Protein AF-A0A2V8U8T2-F1 (afdb_monomer_lite)

pLDDT: mean 90.25, std 8.77, range [55.19, 98.69]

Secondary structure (DSSP, 8-state):
-HHHHHHHHHHHHHHHHHHHHTT---HHHHHHHHHHHIIIIIGGGSGGG-SHHHHHHHHHHHHHHHHHHHHHHHHHHTTSSPPPP--TTS-PPPSSPPPPP-TT--EETTEEB-TTSPBP-EEEES---TTGGGTSB-GGGEEE--TTTTS-TTTGGGSHHHHHHHH-GGGB--S--S--TTSSB-TT-S-SSS---B-B-TT-HHHHHHHHHHHHHHHHHHTT-TT-SEEEEEES------SHHHHHHHHHHHHHHHSSHHHHHHHHT---SSGGGPPPPPEETTEEPTT--HHHHHHHHHHHHHHHHHHHHHHHHHHHTT-SSS-EEEE--GGGGSTTTTTTT--HHHIIIII-SSEE---SS-SHHHHHHHHH-SS---EEEEEEEGGGGGGHHHHHHTT--EEEEE----

Structure (mmCIF, N/CA/C/O backbone):
data_AF-A0A2V8U8T2-F1
#
_entry.id   AF-A0A2V8U8T2-F1
#
loop_
_atom_site.group_PDB
_atom_site.id
_atom_site.type_symbol
_atom_site.label_atom_id
_atom_site.label_alt_id
_atom_site.label_comp_id
_atom_site.label_asym_id
_atom_site.label_entity_id
_atom_site.label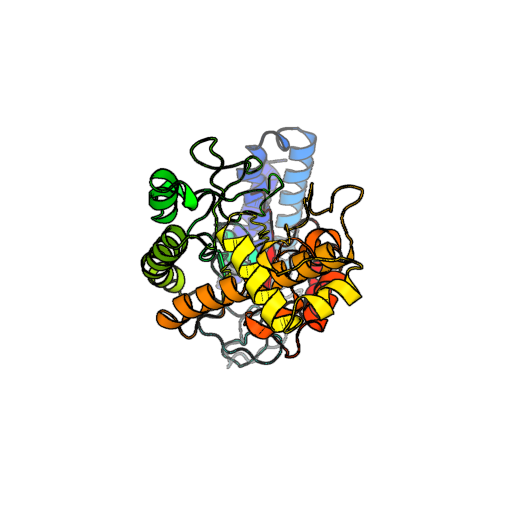_seq_id
_atom_site.pdbx_PDB_ins_code
_atom_site.Cartn_x
_atom_site.Cartn_y
_atom_site.Cartn_z
_atom_site.occupancy
_atom_site.B_iso_or_equiv
_atom_site.auth_seq_id
_atom_site.auth_comp_id
_atom_site.auth_asym_id
_atom_site.auth_atom_id
_atom_site.pdbx_PDB_model_num
ATOM 1 N N . MET A 1 1 ? -10.998 22.236 38.275 1.00 91.62 1 MET A N 1
ATOM 2 C CA . MET A 1 1 ? -11.289 21.680 36.933 1.00 91.62 1 MET A CA 1
ATOM 3 C C . MET A 1 1 ? -10.891 20.218 36.819 1.00 91.62 1 MET A C 1
ATOM 5 O O . MET A 1 1 ? -11.791 19.403 36.735 1.00 91.62 1 MET A O 1
ATOM 9 N N . ARG A 1 2 ? -9.606 19.843 36.935 1.00 95.00 2 ARG A N 1
ATOM 10 C CA . ARG A 1 2 ? -9.192 18.423 36.862 1.00 95.00 2 ARG A CA 1
ATOM 11 C C . ARG A 1 2 ? -9.957 17.484 37.810 1.00 95.00 2 ARG A C 1
ATOM 13 O O . ARG A 1 2 ? -10.419 16.443 37.374 1.00 95.00 2 ARG A O 1
ATOM 20 N N . LYS A 1 3 ? -10.139 17.871 39.082 1.00 97.00 3 LYS A N 1
ATOM 21 C CA . LYS A 1 3 ? -10.929 17.089 40.060 1.00 97.00 3 LYS A CA 1
ATOM 22 C C . LYS A 1 3 ? -12.385 16.878 39.626 1.00 97.00 3 LYS A C 1
ATOM 24 O O . LYS A 1 3 ? -12.930 15.808 39.840 1.00 97.00 3 LYS A O 1
ATOM 29 N N . GLU A 1 4 ? -12.995 17.891 39.011 1.00 97.50 4 GLU A N 1
ATOM 30 C CA . GLU A 1 4 ? -14.367 17.796 38.498 1.00 97.50 4 GLU A CA 1
ATOM 31 C C . GLU A 1 4 ? -14.431 16.881 37.272 1.00 97.50 4 GLU A C 1
ATOM 33 O O . GLU A 1 4 ? -15.308 16.033 37.192 1.00 97.50 4 GLU A O 1
ATOM 38 N N . ALA A 1 5 ? -13.470 16.996 36.353 1.00 97.44 5 ALA A N 1
ATOM 39 C CA . ALA A 1 5 ? -13.358 16.102 35.205 1.00 97.44 5 ALA A CA 1
ATOM 40 C C . ALA A 1 5 ? -13.187 14.634 35.631 1.00 97.44 5 ALA A C 1
ATOM 42 O O . ALA A 1 5 ? -13.885 13.769 35.110 1.00 97.44 5 ALA A O 1
ATOM 43 N N . GLN A 1 6 ? -12.335 14.369 36.630 1.00 97.81 6 GLN A N 1
ATOM 44 C CA . GLN A 1 6 ? -12.184 13.033 37.214 1.00 97.81 6 GLN A CA 1
ATOM 45 C C . GLN A 1 6 ? -13.505 12.536 37.810 1.00 97.81 6 GLN A C 1
ATOM 47 O O . GLN A 1 6 ? -13.963 11.457 37.459 1.00 97.81 6 GLN A O 1
ATOM 52 N N . LYS A 1 7 ? -14.170 13.365 38.625 1.00 98.19 7 LYS A N 1
ATOM 53 C CA . LYS A 1 7 ? -15.467 13.027 39.221 1.00 98.19 7 LYS A CA 1
ATOM 54 C C . LYS A 1 7 ? -16.516 12.666 38.163 1.00 98.19 7 LYS A C 1
ATOM 56 O O . LYS A 1 7 ? -17.221 11.680 38.329 1.00 98.19 7 LYS A O 1
ATOM 61 N N . GLN A 1 8 ? -16.643 13.450 37.089 1.00 98.38 8 GLN A N 1
ATOM 62 C CA . GLN A 1 8 ? -17.613 13.152 36.026 1.00 98.38 8 GLN A CA 1
ATOM 63 C C . GLN A 1 8 ? -17.255 11.874 35.257 1.00 98.38 8 GLN A C 1
ATOM 65 O O . GLN A 1 8 ? -18.158 11.124 34.897 1.00 98.38 8 GLN A O 1
ATOM 70 N N . SER A 1 9 ? -15.964 11.608 35.036 1.00 97.94 9 SER A N 1
ATOM 71 C CA . SER A 1 9 ? -15.493 10.356 34.433 1.00 97.94 9 SER A CA 1
ATOM 72 C C . SER A 1 9 ? -15.831 9.142 35.304 1.00 97.94 9 SER A C 1
ATOM 74 O O . SER A 1 9 ? -16.315 8.135 34.790 1.00 97.94 9 SER A O 1
ATOM 76 N N . ASP A 1 10 ? -15.612 9.235 36.617 1.00 98.12 10 ASP A N 1
ATOM 77 C CA . ASP A 1 10 ? -15.898 8.146 37.557 1.00 98.12 10 ASP A CA 1
ATOM 78 C C . ASP A 1 10 ? -17.408 7.860 37.619 1.00 98.12 10 ASP A C 1
ATOM 80 O O . ASP A 1 10 ? -17.827 6.714 37.468 1.00 98.12 10 ASP A O 1
ATOM 84 N N . LEU A 1 11 ? -18.236 8.910 37.711 1.00 98.38 11 LEU A N 1
ATOM 85 C CA . LEU A 1 11 ? -19.699 8.787 37.683 1.00 98.38 11 LEU A CA 1
ATOM 86 C C . LEU A 1 11 ? -20.212 8.158 36.381 1.00 98.38 11 LEU A C 1
ATOM 88 O O . LEU A 1 11 ? -21.110 7.317 36.406 1.00 98.38 11 LEU A O 1
ATOM 92 N N . LEU A 1 12 ? -19.655 8.553 35.231 1.00 98.38 12 LEU A N 1
ATOM 93 C CA . LEU A 1 12 ? -20.010 7.937 33.954 1.00 98.38 12 LEU A CA 1
ATOM 94 C C . LEU A 1 12 ? -19.653 6.444 33.946 1.00 98.38 12 LEU A C 1
ATOM 96 O O . LEU A 1 12 ? -20.461 5.628 33.511 1.00 98.38 12 LEU A O 1
ATOM 100 N N . ARG A 1 13 ? -18.475 6.072 34.456 1.00 97.81 13 ARG A N 1
ATOM 101 C CA . ARG A 1 13 ? -18.031 4.673 34.522 1.00 97.81 13 ARG A CA 1
ATOM 102 C C . ARG A 1 13 ? -18.954 3.814 35.389 1.00 97.81 13 ARG A C 1
ATOM 104 O O . ARG A 1 13 ? -19.286 2.697 34.998 1.00 97.81 13 ARG A O 1
ATOM 111 N N . GLU A 1 14 ? -19.394 4.335 36.532 1.00 97.94 14 GLU A N 1
ATOM 112 C CA . GLU A 1 14 ? -20.381 3.669 37.393 1.00 97.94 14 GLU A CA 1
ATOM 113 C C . GLU A 1 14 ? -21.728 3.489 36.681 1.00 97.94 14 GLU A C 1
ATOM 115 O O . GLU A 1 14 ? -22.311 2.406 36.726 1.00 97.94 14 GLU A O 1
ATOM 120 N N . THR A 1 15 ? -22.183 4.521 35.967 1.00 97.75 15 THR A N 1
ATOM 121 C CA . THR A 1 15 ? -23.456 4.496 35.228 1.00 97.75 15 THR A CA 1
ATOM 122 C C . THR A 1 15 ? -23.415 3.500 34.068 1.00 97.75 15 THR A C 1
ATOM 124 O O . THR A 1 15 ? -24.342 2.711 33.913 1.00 97.75 15 THR A O 1
ATOM 127 N N . ILE A 1 16 ? -22.318 3.465 33.302 1.00 96.75 16 ILE A N 1
ATOM 128 C CA . ILE A 1 16 ? -22.092 2.470 32.240 1.00 96.75 16 ILE A CA 1
ATOM 129 C C . ILE A 1 16 ? -22.174 1.056 32.810 1.00 96.75 16 ILE A C 1
ATOM 131 O O . ILE A 1 16 ? -22.899 0.221 32.277 1.00 96.75 16 ILE A O 1
ATOM 135 N N . ARG A 1 17 ? -21.500 0.795 33.936 1.00 96.75 17 ARG A N 1
ATOM 136 C CA . ARG A 1 17 ? -21.546 -0.522 34.580 1.00 96.75 17 ARG A CA 1
ATOM 137 C C . ARG A 1 17 ? -22.967 -0.901 35.007 1.00 96.75 17 ARG A C 1
ATOM 139 O O . ARG A 1 17 ? -23.357 -2.054 34.850 1.00 96.75 17 ARG A O 1
ATOM 146 N N . ALA A 1 18 ? -23.734 0.046 35.545 1.00 95.31 18 ALA A N 1
ATOM 147 C CA . ALA A 1 18 ? -25.122 -0.188 35.933 1.00 95.31 18 ALA A CA 1
ATOM 148 C C . ALA A 1 18 ? -26.026 -0.475 34.720 1.00 95.31 18 ALA A C 1
ATOM 150 O O . ALA A 1 18 ? -26.841 -1.391 34.783 1.00 95.31 18 ALA A O 1
ATOM 151 N N . ALA A 1 19 ? -25.852 0.254 33.616 1.00 92.69 19 ALA A N 1
ATOM 152 C CA . ALA A 1 19 ? -26.599 0.045 32.377 1.00 92.69 19 ALA A CA 1
ATOM 153 C C . ALA A 1 19 ? -26.287 -1.314 31.728 1.00 92.69 19 ALA A C 1
ATOM 155 O O . ALA A 1 19 ? -27.203 -2.042 31.354 1.00 92.69 19 ALA A O 1
ATOM 156 N N . GLN A 1 20 ? -25.012 -1.710 31.682 1.00 91.62 20 GLN A N 1
ATOM 157 C CA . GLN A 1 20 ? -24.595 -3.020 31.167 1.00 91.62 20 GLN A CA 1
ATOM 158 C C . GLN A 1 20 ? -25.194 -4.180 31.978 1.00 91.62 20 GLN A C 1
ATOM 160 O O . GLN A 1 20 ? -25.602 -5.186 31.406 1.00 91.62 20 GLN A O 1
ATOM 165 N N . LEU A 1 21 ? -25.311 -4.037 33.307 1.00 91.00 21 LEU A N 1
ATOM 166 C CA . LEU A 1 21 ? -25.996 -5.024 34.158 1.00 91.00 21 LEU A CA 1
ATOM 167 C C . LEU A 1 21 ? -27.503 -5.131 33.868 1.00 91.00 21 LEU A C 1
ATOM 169 O O . LEU A 1 21 ? -28.104 -6.152 34.188 1.00 91.00 21 LEU A O 1
ATOM 173 N N . GLN A 1 22 ? -28.102 -4.103 33.264 1.00 87.50 22 GLN A N 1
ATOM 174 C CA . GLN A 1 22 ? -29.487 -4.106 32.781 1.00 87.50 22 GLN A CA 1
ATOM 175 C C . GLN A 1 22 ? -29.602 -4.582 31.322 1.00 87.50 22 GLN A C 1
ATOM 177 O O . GLN A 1 22 ? -30.690 -4.541 30.759 1.00 87.50 22 GLN A O 1
ATOM 182 N N . GLY A 1 23 ? -28.500 -5.022 30.702 1.00 84.19 23 GLY A N 1
ATOM 183 C CA . GLY A 1 23 ? -28.475 -5.465 29.306 1.00 84.19 23 GLY A CA 1
ATOM 184 C C . GLY A 1 23 ? -28.496 -4.328 28.282 1.00 84.19 23 GLY A C 1
ATOM 185 O O . GLY A 1 23 ? -28.728 -4.583 27.105 1.00 84.19 23 GLY A O 1
ATOM 186 N N . LEU A 1 24 ? -28.262 -3.081 28.704 1.00 86.31 24 LEU A N 1
ATOM 187 C CA . LEU A 1 24 ? -28.192 -1.940 27.792 1.00 86.31 24 LEU A CA 1
ATOM 188 C C . LEU A 1 24 ? -26.812 -1.859 27.133 1.00 86.31 24 LEU A C 1
ATOM 190 O O . LEU A 1 24 ? -25.785 -1.958 27.806 1.00 86.31 24 LEU A O 1
ATOM 194 N N . GLU A 1 25 ? -26.791 -1.610 25.824 1.00 87.12 25 GLU A N 1
ATOM 195 C CA . GLU A 1 25 ? -25.557 -1.334 25.090 1.00 87.12 25 GLU A CA 1
ATOM 196 C C . GLU A 1 25 ? -25.055 0.088 25.382 1.00 87.12 25 GLU A C 1
ATOM 198 O O . GLU A 1 25 ? -25.822 1.052 25.369 1.00 87.12 25 GLU A O 1
ATOM 203 N N . THR A 1 26 ? -23.751 0.230 25.635 1.00 91.56 26 THR A N 1
ATOM 204 C CA . THR A 1 26 ? -23.153 1.466 26.175 1.00 91.56 26 THR A CA 1
ATOM 205 C C . THR A 1 26 ? -22.034 2.045 25.322 1.00 91.56 26 THR A C 1
ATOM 207 O O . THR A 1 26 ? -21.401 3.026 25.719 1.00 91.56 26 THR A O 1
ATOM 210 N N . ILE A 1 27 ? -21.772 1.472 24.145 1.00 90.25 27 ILE A N 1
ATOM 211 C CA . ILE A 1 27 ? -20.644 1.858 23.290 1.00 90.25 27 ILE A CA 1
ATOM 212 C C . ILE A 1 27 ? -20.577 3.370 23.009 1.00 90.25 27 ILE A C 1
ATOM 214 O O . ILE A 1 27 ? -19.512 3.978 23.112 1.00 90.25 27 ILE A O 1
ATOM 218 N N . TYR A 1 28 ? -21.707 4.036 22.756 1.00 90.44 28 TYR A N 1
ATOM 219 C CA . TYR A 1 28 ? -21.712 5.484 22.527 1.00 90.44 28 TYR A CA 1
ATOM 220 C C . TYR A 1 28 ? -21.305 6.292 23.758 1.00 90.44 28 TYR A C 1
ATOM 222 O O . TYR A 1 28 ? -20.719 7.361 23.615 1.00 90.44 28 TYR A O 1
ATOM 230 N N . GLN A 1 29 ? -21.558 5.797 24.963 1.00 94.56 29 GLN A N 1
ATOM 231 C CA . GLN A 1 29 ? -21.142 6.453 26.193 1.00 94.56 29 GLN A CA 1
ATOM 232 C C . GLN A 1 29 ? -19.692 6.127 26.555 1.00 94.56 29 GLN A C 1
ATOM 234 O O . GLN A 1 29 ? -18.964 7.003 27.027 1.00 94.56 29 GLN A O 1
ATOM 239 N N . GLU A 1 30 ? -19.237 4.907 26.266 1.00 93.56 30 GLU A N 1
ATOM 240 C CA . GLU A 1 30 ? -17.857 4.461 26.486 1.00 93.56 30 GLU A CA 1
ATOM 241 C C . GLU A 1 30 ? -16.828 5.347 25.761 1.00 93.56 30 GLU A C 1
ATOM 243 O O . GLU A 1 30 ? -15.752 5.604 26.306 1.00 93.56 30 GLU A O 1
ATOM 248 N N . ARG A 1 31 ? -17.158 5.910 24.585 1.00 92.56 31 ARG A N 1
ATOM 249 C CA . ARG A 1 31 ? -16.258 6.832 23.853 1.00 92.56 31 ARG A CA 1
ATOM 250 C C . ARG A 1 31 ? -15.842 8.042 24.700 1.00 92.56 31 ARG A C 1
ATOM 252 O O . ARG A 1 31 ? -14.736 8.563 24.562 1.00 92.56 31 ARG A O 1
ATOM 259 N N . HIS A 1 32 ? -16.719 8.500 25.599 1.00 95.38 32 HIS A N 1
ATOM 260 C CA . HIS A 1 32 ? -16.428 9.639 26.463 1.00 95.38 32 HIS A CA 1
ATOM 261 C C . HIS A 1 32 ? -15.356 9.273 27.498 1.00 95.38 32 HIS A C 1
ATOM 263 O O . HIS A 1 32 ? -14.491 10.104 27.780 1.00 95.38 32 HIS A O 1
ATOM 269 N N . LEU A 1 33 ? -15.320 8.020 27.973 1.00 94.75 33 LEU A N 1
ATOM 270 C CA . LEU A 1 33 ? -14.259 7.526 28.856 1.00 94.75 33 LEU A CA 1
ATOM 271 C C . LEU A 1 33 ? -12.900 7.456 28.149 1.00 94.75 33 LEU A C 1
ATOM 273 O O . LEU A 1 33 ? -11.897 7.826 28.752 1.00 94.75 33 LEU A O 1
ATOM 277 N N . VAL A 1 34 ? -12.862 7.103 26.860 1.00 90.62 34 VAL A N 1
ATOM 278 C CA . VAL A 1 34 ? -11.627 7.172 26.053 1.00 90.62 34 VAL A CA 1
ATOM 279 C C . VAL A 1 34 ? -11.072 8.593 26.034 1.00 90.62 34 VAL A C 1
ATOM 281 O O . VAL A 1 34 ? -9.896 8.821 26.326 1.00 90.62 34 VAL A O 1
ATOM 284 N N . THR A 1 35 ? -11.926 9.577 25.730 1.00 90.25 35 THR A N 1
ATOM 285 C CA . THR A 1 35 ? -11.509 10.988 25.721 1.00 90.25 35 THR A CA 1
ATOM 286 C C . THR A 1 35 ? -11.095 11.474 27.112 1.00 90.25 35 THR A C 1
ATOM 288 O O . THR A 1 35 ? -10.169 12.281 27.230 1.00 90.25 35 THR A O 1
ATOM 291 N N . ALA A 1 36 ? -11.732 10.952 28.166 1.00 94.31 36 ALA A N 1
ATOM 292 C CA . ALA A 1 36 ? -11.386 11.240 29.549 1.00 94.31 36 ALA A CA 1
ATOM 293 C C . ALA A 1 36 ? -10.001 10.703 29.909 1.00 94.31 36 ALA A C 1
ATOM 295 O O . ALA A 1 36 ? -9.190 11.464 30.430 1.00 94.31 36 ALA A O 1
ATOM 296 N N . ASP A 1 37 ? -9.685 9.451 29.577 1.00 90.50 37 ASP A N 1
ATOM 297 C CA . ASP A 1 37 ? -8.379 8.854 29.864 1.00 90.50 37 ASP A CA 1
ATOM 298 C C . ASP A 1 37 ? -7.251 9.572 29.108 1.00 90.50 37 ASP A C 1
ATOM 300 O O . ASP A 1 37 ? -6.237 9.944 29.711 1.00 90.50 37 ASP A O 1
ATOM 304 N N . ILE A 1 38 ? -7.461 9.899 27.827 1.00 88.50 38 ILE A N 1
ATOM 305 C CA . ILE A 1 38 ? -6.520 10.718 27.048 1.00 88.50 38 ILE A CA 1
ATOM 306 C C . ILE A 1 38 ? -6.308 12.083 27.722 1.00 88.50 38 ILE A C 1
ATOM 308 O O . ILE A 1 38 ? -5.168 12.510 27.926 1.00 88.50 38 ILE A O 1
ATOM 312 N N . GLY A 1 39 ? -7.392 12.770 28.092 1.00 91.06 39 GLY A N 1
ATOM 313 C CA . GLY A 1 39 ? -7.337 14.123 28.645 1.00 91.06 39 GLY A CA 1
ATOM 314 C C . GLY A 1 39 ? -6.863 14.213 30.101 1.00 91.06 39 GLY A C 1
ATOM 315 O O . GLY A 1 39 ? -6.288 15.221 30.509 1.00 91.06 39 GLY A O 1
ATOM 316 N N . LEU A 1 40 ? -7.083 13.177 30.911 1.00 92.69 40 LEU A N 1
ATOM 317 C CA . LEU A 1 40 ? -6.742 13.157 32.337 1.00 92.69 40 LEU A CA 1
ATOM 318 C C . LEU A 1 40 ? -5.377 12.530 32.613 1.00 92.69 40 LEU A C 1
ATOM 320 O O . LEU A 1 40 ? -4.721 12.935 33.584 1.00 92.69 40 LEU A O 1
ATOM 324 N N . GLN A 1 41 ? -4.955 11.567 31.789 1.00 88.94 41 GLN A N 1
ATOM 325 C CA . GLN A 1 41 ? -3.769 10.749 32.044 1.00 88.94 41 GLN A CA 1
ATOM 326 C C . GLN A 1 41 ? -2.632 10.998 31.050 1.00 88.94 41 GLN A C 1
ATOM 328 O O . GLN A 1 41 ? -1.480 11.092 31.477 1.00 88.94 41 GLN A O 1
ATOM 333 N N . ILE A 1 42 ? -2.943 11.118 29.755 1.00 87.25 42 ILE A N 1
ATOM 334 C CA . ILE A 1 42 ? -1.936 11.116 28.686 1.00 87.25 42 ILE A CA 1
ATOM 335 C C . ILE A 1 42 ? -1.506 12.539 28.330 1.00 87.25 42 ILE A C 1
ATOM 337 O O . ILE A 1 42 ? -0.391 12.956 28.645 1.00 87.25 42 ILE A O 1
ATOM 341 N N . ARG A 1 43 ? -2.417 13.331 27.756 1.00 89.25 43 ARG A N 1
ATOM 342 C CA . ARG A 1 43 ? -2.132 14.680 27.251 1.00 89.25 43 ARG A CA 1
ATOM 343 C C . ARG A 1 43 ? -1.512 15.624 28.283 1.00 89.25 43 ARG A C 1
ATOM 345 O O . ARG A 1 43 ? -0.568 16.314 27.913 1.00 89.25 43 ARG A O 1
ATOM 352 N N . PRO A 1 44 ? -1.912 15.639 29.573 1.00 89.06 44 PRO A N 1
ATOM 353 C CA . PRO A 1 44 ? -1.257 16.484 30.574 1.00 89.06 44 PRO A CA 1
ATOM 354 C C . PRO A 1 44 ? 0.250 16.240 30.752 1.00 89.06 44 PRO A C 1
ATOM 356 O O . PRO A 1 44 ? 0.920 17.087 31.339 1.00 89.06 44 PRO A O 1
ATOM 359 N N . ARG A 1 45 ? 0.777 15.088 30.310 1.00 86.50 45 ARG A N 1
ATOM 360 C CA . ARG A 1 45 ? 2.207 14.744 30.378 1.00 86.50 45 ARG A CA 1
ATOM 361 C C . ARG A 1 45 ? 3.003 15.264 29.177 1.00 86.50 45 ARG A C 1
ATOM 363 O O . ARG A 1 45 ? 4.228 15.269 29.228 1.00 86.50 45 ARG A O 1
ATOM 370 N N . LEU A 1 46 ? 2.328 15.697 28.114 1.00 87.31 46 LEU A N 1
ATOM 371 C CA . LEU A 1 46 ? 2.947 16.162 26.876 1.00 87.31 46 LEU A CA 1
ATOM 372 C C . LEU A 1 46 ? 3.179 17.675 26.946 1.00 87.31 46 LEU A C 1
ATOM 374 O O . LEU A 1 46 ? 2.290 18.437 27.335 1.00 87.31 46 LEU A O 1
ATOM 378 N N . ALA A 1 47 ? 4.372 18.123 26.548 1.00 86.19 47 ALA A N 1
ATOM 379 C CA . ALA A 1 47 ? 4.800 19.515 26.710 1.00 86.19 47 ALA A CA 1
ATOM 380 C C . ALA A 1 47 ? 3.852 20.522 26.031 1.00 86.19 47 ALA A C 1
ATOM 382 O O . ALA A 1 47 ? 3.551 21.567 26.603 1.00 86.19 47 ALA A O 1
ATOM 383 N N . TRP A 1 48 ? 3.314 20.181 24.858 1.00 83.69 48 TRP A N 1
ATOM 384 C CA . TRP A 1 48 ? 2.419 21.048 24.083 1.00 83.69 48 TRP A CA 1
ATOM 385 C C . TRP A 1 48 ? 1.022 21.234 24.700 1.00 83.69 48 TRP A C 1
ATOM 387 O O . TRP A 1 48 ? 0.359 22.231 24.419 1.00 83.69 48 TRP A O 1
ATOM 397 N N . TYR A 1 49 ? 0.583 20.331 25.582 1.00 84.50 49 TYR A N 1
ATOM 398 C CA . TYR A 1 49 ? -0.656 20.488 26.359 1.00 84.50 49 TYR A CA 1
ATOM 399 C C . TYR A 1 49 ? -0.401 21.014 27.779 1.00 84.50 49 TYR A C 1
ATOM 401 O O . TYR A 1 49 ? -1.345 21.237 28.540 1.00 84.50 49 TYR A O 1
ATOM 409 N N . ASN A 1 50 ? 0.861 21.232 28.161 1.00 83.94 50 ASN A N 1
ATOM 410 C CA . ASN A 1 50 ? 1.243 21.625 29.513 1.00 83.94 50 ASN A CA 1
ATOM 411 C C . ASN A 1 50 ? 1.173 23.149 29.742 1.00 83.94 50 ASN A C 1
ATOM 413 O O . ASN A 1 50 ? 2.067 23.737 30.343 1.00 83.94 50 ASN A O 1
ATOM 417 N N . ASN A 1 51 ? 0.093 23.790 29.294 1.00 91.31 51 ASN A N 1
ATOM 418 C CA . ASN A 1 51 ? -0.218 25.192 29.584 1.00 91.31 51 ASN A CA 1
ATOM 419 C C . ASN A 1 51 ? -1.652 25.326 30.120 1.00 91.31 51 ASN A C 1
ATOM 421 O O . ASN A 1 51 ? -2.470 24.415 29.964 1.00 91.31 51 ASN A O 1
ATOM 425 N N . ASP A 1 52 ? -1.943 26.436 30.796 1.00 92.75 52 ASP A N 1
ATOM 426 C CA . ASP A 1 52 ? -3.205 26.605 31.524 1.00 92.75 52 ASP A CA 1
ATOM 427 C C . ASP A 1 52 ? -4.426 26.642 30.603 1.00 92.75 52 ASP A C 1
ATOM 429 O O . ASP A 1 52 ? -5.460 26.068 30.949 1.00 92.75 52 ASP A O 1
ATOM 433 N N . ASP A 1 53 ? -4.302 27.231 29.415 1.00 93.81 53 ASP A N 1
ATOM 434 C CA . ASP A 1 53 ? -5.397 27.314 28.447 1.00 93.81 53 ASP A CA 1
ATOM 435 C C . ASP A 1 53 ? -5.754 25.935 27.892 1.00 93.81 53 ASP A C 1
ATOM 437 O O . ASP A 1 53 ? -6.915 25.526 27.940 1.00 93.81 53 ASP A O 1
ATOM 441 N N . LYS A 1 54 ? -4.751 25.153 27.477 1.00 92.81 54 LYS A N 1
ATOM 442 C CA . LYS A 1 54 ? -4.959 23.781 26.998 1.00 92.81 54 LYS A CA 1
ATOM 443 C C . LYS A 1 54 ? -5.458 22.845 28.088 1.00 92.81 54 LYS A C 1
ATOM 445 O O . LYS A 1 54 ? -6.337 22.025 27.830 1.00 92.81 54 LYS A O 1
ATOM 450 N N . LYS A 1 55 ? -4.982 22.989 29.327 1.00 92.50 55 LYS A N 1
ATOM 451 C CA . LYS A 1 55 ? -5.522 22.237 30.473 1.00 92.50 55 LYS A CA 1
ATOM 452 C C . LYS A 1 55 ? -6.975 22.605 30.761 1.00 92.50 55 LYS A C 1
ATOM 454 O O . LYS A 1 55 ? -7.773 21.717 31.058 1.00 92.50 55 LYS A O 1
ATOM 459 N N . ARG A 1 56 ? -7.326 23.891 30.688 1.00 94.62 56 ARG A N 1
ATOM 460 C CA . ARG A 1 56 ? -8.696 24.381 30.888 1.00 94.62 56 ARG A CA 1
ATOM 461 C C . ARG A 1 56 ? -9.635 23.804 29.833 1.00 94.62 56 ARG A C 1
ATOM 463 O O . ARG A 1 56 ? -10.632 23.198 30.210 1.00 94.62 56 ARG A O 1
ATOM 470 N N . GLU A 1 57 ? -9.284 23.948 28.556 1.00 94.56 57 GLU A N 1
ATOM 471 C CA . GLU A 1 57 ? -10.017 23.403 27.405 1.00 94.56 57 GLU A CA 1
ATOM 472 C C . GLU A 1 57 ? -10.265 21.898 27.582 1.00 94.56 57 GLU A C 1
ATOM 474 O O . GLU A 1 57 ? -11.406 21.437 27.614 1.00 94.56 57 GLU A O 1
ATOM 479 N N . MET A 1 58 ? -9.193 21.144 27.821 1.00 94.50 58 MET A N 1
ATOM 480 C CA . MET A 1 58 ? -9.228 19.693 27.957 1.00 94.50 58 MET A CA 1
ATOM 481 C C . MET A 1 58 ? -10.056 19.218 29.157 1.00 94.50 58 MET A C 1
ATOM 483 O O . MET A 1 58 ? -10.913 18.351 29.004 1.00 94.50 58 MET A O 1
ATOM 487 N N . PHE A 1 59 ? -9.841 19.766 30.359 1.00 96.50 59 PHE A N 1
ATOM 488 C CA . PHE A 1 59 ? -10.595 19.328 31.539 1.00 96.50 59 PHE A CA 1
ATOM 489 C C . PHE A 1 59 ? -12.064 19.761 31.489 1.00 96.50 59 PHE A C 1
ATOM 491 O O . PHE A 1 59 ? -12.915 19.021 31.982 1.00 96.50 59 PHE A O 1
ATOM 498 N N . SER A 1 60 ? -12.377 20.920 30.899 1.00 96.94 60 SER A N 1
ATOM 499 C CA . SER A 1 60 ? -13.768 21.314 30.639 1.00 96.94 60 SER A CA 1
ATOM 500 C C . SER A 1 60 ? -14.444 20.336 29.690 1.00 96.94 60 SER A C 1
ATOM 502 O O . SER A 1 60 ? -15.512 19.826 30.023 1.00 96.94 60 SER A O 1
ATOM 504 N N . TYR A 1 61 ? -13.793 20.023 28.563 1.00 96.62 61 TYR A N 1
ATOM 505 C CA . TYR A 1 61 ? -14.311 19.072 27.587 1.00 96.62 61 TYR A CA 1
ATOM 506 C C . TYR A 1 61 ? -14.582 17.714 28.233 1.00 96.62 61 TYR A C 1
ATOM 508 O O . TYR A 1 61 ? -15.689 17.204 28.116 1.00 96.62 61 TYR A O 1
ATOM 516 N N . VAL A 1 62 ? -13.622 17.156 28.983 1.00 97.50 62 VAL A N 1
ATOM 517 C CA . VAL A 1 62 ? -13.800 15.861 29.665 1.00 97.50 62 VAL A CA 1
ATOM 518 C C . VAL A 1 62 ? -14.977 15.896 30.641 1.00 97.50 62 VAL A C 1
ATOM 520 O O . VAL A 1 62 ? -15.814 14.994 30.615 1.00 97.50 62 VAL A O 1
ATOM 523 N N . ALA A 1 63 ? -15.071 16.931 31.481 1.00 98.00 63 ALA A N 1
ATOM 524 C CA . ALA A 1 63 ? -16.154 17.046 32.453 1.00 98.00 63 ALA A CA 1
ATOM 525 C C . ALA A 1 63 ? -17.530 17.139 31.775 1.00 98.00 63 ALA A C 1
ATOM 527 O O . ALA A 1 63 ? -18.479 16.491 32.214 1.00 98.00 63 ALA A O 1
ATOM 528 N N . GLU A 1 64 ? -17.647 17.938 30.714 1.00 98.00 64 GLU A N 1
ATOM 529 C CA . GLU A 1 64 ? -18.899 18.121 29.981 1.00 98.00 64 GLU A CA 1
ATOM 530 C C . GLU A 1 64 ? -19.285 16.870 29.184 1.00 98.00 64 GLU A C 1
ATOM 532 O O . GLU A 1 64 ? -20.414 16.399 29.296 1.00 98.00 64 GLU A O 1
ATOM 537 N N . SER A 1 65 ? -18.329 16.309 28.443 1.00 97.75 65 SER A N 1
ATOM 538 C CA . SER A 1 65 ? -18.440 15.079 27.653 1.00 97.75 65 SER A CA 1
ATOM 539 C C . SER A 1 65 ? -18.932 13.910 28.511 1.00 97.75 65 SER A C 1
ATOM 541 O O . SER A 1 65 ? -19.953 13.296 28.198 1.00 97.75 65 SER A O 1
ATOM 543 N N . CYS A 1 66 ? -18.290 13.668 29.661 1.00 98.25 66 CYS A N 1
ATOM 544 C CA . CYS A 1 66 ? -18.690 12.585 30.560 1.00 98.25 66 CYS A CA 1
ATOM 545 C C . CYS A 1 66 ? -20.063 12.834 31.195 1.00 98.25 66 CYS A C 1
ATOM 547 O O . CYS A 1 66 ? -20.877 11.919 31.303 1.00 98.25 66 CYS A O 1
ATOM 549 N N . ARG A 1 67 ? -20.354 14.082 31.589 1.00 98.31 67 ARG A N 1
ATOM 550 C CA . ARG A 1 67 ? -21.659 14.448 32.156 1.00 98.31 67 ARG A CA 1
ATOM 551 C C . ARG A 1 67 ? -22.787 14.252 31.146 1.00 98.31 67 ARG A C 1
ATOM 553 O O . ARG A 1 67 ? -23.865 13.817 31.541 1.00 98.31 67 ARG A O 1
ATOM 560 N N . ARG A 1 68 ? -22.547 14.593 29.879 1.00 97.31 68 ARG A N 1
ATOM 561 C CA . ARG A 1 68 ? -23.501 14.419 28.781 1.00 97.31 68 ARG A CA 1
ATOM 562 C C . ARG A 1 68 ? -23.783 12.940 28.541 1.00 97.31 68 ARG A C 1
ATOM 564 O O . ARG A 1 68 ? -24.932 12.543 28.680 1.00 97.31 68 ARG A O 1
ATOM 571 N N . GLY A 1 69 ? -22.739 12.135 28.322 1.00 96.75 69 GLY A N 1
ATOM 572 C CA . GLY A 1 69 ? -22.888 10.691 28.131 1.00 96.75 69 GLY A CA 1
ATOM 573 C C . GLY A 1 69 ? -23.597 10.011 29.306 1.00 96.75 69 GLY A C 1
ATOM 574 O O . GLY A 1 69 ? -24.434 9.140 29.099 1.00 96.75 69 GLY A O 1
ATOM 575 N N . ARG A 1 70 ? -23.334 10.459 30.542 1.00 97.50 70 ARG A N 1
ATOM 576 C CA . ARG A 1 70 ? -24.018 9.941 31.734 1.00 97.50 70 ARG A CA 1
ATOM 577 C C . ARG A 1 70 ? -25.511 10.253 31.709 1.00 97.50 70 ARG A C 1
ATOM 579 O O . ARG A 1 70 ? -26.304 9.354 31.939 1.00 97.50 70 ARG A O 1
ATOM 586 N N . ARG A 1 71 ? -25.888 11.507 31.437 1.00 95.94 71 ARG A N 1
ATOM 587 C CA . ARG A 1 71 ? -27.300 11.925 31.402 1.00 95.94 71 ARG A CA 1
ATOM 588 C C . ARG A 1 71 ? -28.081 11.202 30.310 1.00 95.94 71 ARG A C 1
ATOM 590 O O . ARG A 1 71 ? -29.150 10.693 30.594 1.00 95.94 71 ARG A O 1
ATOM 597 N N . GLU A 1 72 ? -27.514 11.092 29.109 1.00 93.50 72 GLU A N 1
ATOM 598 C CA . GLU A 1 72 ? -28.126 10.334 28.006 1.00 93.50 72 GLU A CA 1
ATOM 599 C C . GLU A 1 72 ? -28.410 8.876 28.410 1.00 93.50 72 GLU A C 1
ATOM 601 O O . GLU A 1 72 ? -29.462 8.320 28.088 1.00 93.50 72 GLU A O 1
ATOM 606 N N . LEU A 1 73 ? -27.487 8.260 29.155 1.00 93.19 73 LEU A N 1
ATOM 607 C CA . LEU A 1 73 ? -27.650 6.892 29.637 1.00 93.19 73 LEU A CA 1
ATOM 608 C C . LEU A 1 73 ? -28.659 6.783 30.781 1.00 93.19 73 LEU A C 1
ATOM 610 O O . LEU A 1 73 ? -29.476 5.872 30.774 1.00 93.19 73 LEU A O 1
ATOM 614 N N . GLU A 1 74 ? -28.638 7.715 31.734 1.00 94.31 74 GLU A N 1
ATOM 615 C CA . GLU A 1 74 ? -29.622 7.787 32.822 1.00 94.31 74 GLU A CA 1
ATOM 616 C C . GLU A 1 74 ? -31.044 7.965 32.280 1.00 94.31 74 GLU A C 1
ATOM 618 O O . GLU A 1 74 ? -31.947 7.256 32.719 1.00 94.31 74 GLU A O 1
ATOM 623 N N . ASP A 1 75 ? -31.236 8.840 31.289 1.00 92.88 75 ASP A N 1
ATOM 624 C CA . ASP A 1 75 ? -32.529 9.053 30.632 1.00 92.88 75 ASP A CA 1
ATOM 625 C C . ASP A 1 75 ? -33.018 7.770 29.935 1.00 92.88 75 ASP A C 1
ATOM 627 O O . ASP A 1 75 ? -34.208 7.444 29.973 1.00 92.88 75 ASP A O 1
ATOM 631 N N . THR A 1 76 ? -32.095 7.001 29.348 1.00 88.50 76 THR A N 1
ATOM 632 C CA . THR A 1 76 ? -32.394 5.693 28.743 1.00 88.50 76 THR A CA 1
ATOM 633 C C . THR A 1 76 ? -32.775 4.661 29.809 1.00 88.50 76 THR A C 1
ATOM 635 O O . THR A 1 76 ? -33.813 4.012 29.699 1.00 88.50 76 THR A O 1
ATOM 638 N N . MET A 1 77 ? -31.994 4.548 30.888 1.00 88.56 77 MET A N 1
ATOM 639 C CA . MET A 1 77 ? -32.258 3.631 32.008 1.00 88.56 77 MET A CA 1
ATOM 640 C C . MET A 1 77 ? -33.584 3.937 32.717 1.00 88.56 77 MET A C 1
ATOM 642 O O . MET A 1 77 ? -34.256 3.035 33.209 1.00 88.56 77 MET A O 1
ATOM 646 N N . GLN A 1 78 ? -33.982 5.209 32.766 1.00 89.75 78 GLN A N 1
ATOM 647 C CA . GLN A 1 78 ? -35.245 5.657 33.357 1.00 89.75 78 GLN A CA 1
ATOM 648 C C . GLN A 1 78 ? -36.430 5.570 32.384 1.00 89.75 78 GLN A C 1
ATOM 650 O O . GLN A 1 78 ? -37.535 5.979 32.739 1.00 89.75 78 GLN A O 1
ATOM 655 N N . SER A 1 79 ? -36.226 5.041 31.170 1.00 82.75 79 SER A N 1
ATOM 656 C CA . SER A 1 79 ? -37.247 4.960 30.115 1.00 82.75 79 SER A CA 1
ATOM 657 C C . SER A 1 79 ? -37.858 6.317 29.732 1.00 82.75 79 SER A C 1
ATOM 659 O O . SER A 1 79 ? -38.980 6.378 29.229 1.00 82.75 79 SER A O 1
ATOM 661 N N . ILE A 1 80 ? -37.123 7.415 29.950 1.00 83.62 80 ILE A N 1
ATOM 662 C CA . ILE A 1 80 ? -37.484 8.749 29.446 1.00 83.62 80 ILE A CA 1
ATOM 663 C C . ILE A 1 80 ? -37.343 8.753 27.920 1.00 83.62 80 ILE A C 1
ATOM 665 O O . ILE A 1 80 ? -38.197 9.282 27.208 1.00 83.62 80 ILE A O 1
ATOM 669 N N . VAL A 1 81 ? -36.294 8.098 27.415 1.00 77.94 81 VAL A N 1
ATOM 670 C CA . VAL A 1 81 ? -36.144 7.747 26.001 1.00 77.94 81 VAL A CA 1
ATOM 671 C C . VAL A 1 81 ? -36.680 6.331 25.801 1.00 77.94 81 VAL A C 1
ATOM 673 O O . VAL A 1 81 ? -36.159 5.380 26.382 1.00 77.94 81 VAL A O 1
ATOM 676 N N . ARG A 1 82 ? -37.729 6.175 24.984 1.00 69.56 82 ARG A N 1
ATOM 677 C CA . ARG A 1 82 ? -38.241 4.847 24.613 1.00 69.56 82 ARG A CA 1
ATOM 678 C C . ARG A 1 82 ? -37.260 4.155 23.673 1.00 69.56 82 ARG A C 1
ATOM 680 O O . ARG A 1 82 ? -36.982 4.664 22.589 1.00 69.56 82 ARG A O 1
ATOM 687 N N . LEU A 1 83 ? -36.792 2.980 24.079 1.00 69.81 83 LEU A N 1
ATOM 688 C CA . LEU A 1 83 ? -36.121 2.045 23.183 1.00 69.81 83 LEU A CA 1
ATOM 689 C C . LEU A 1 83 ? -37.145 1.448 22.206 1.00 69.81 83 LEU A C 1
ATOM 691 O O . LEU A 1 83 ? -38.343 1.407 22.495 1.00 69.81 83 LEU A O 1
ATOM 695 N N . VAL A 1 84 ? -36.672 1.024 21.034 1.00 68.38 84 VAL A N 1
ATOM 696 C CA . VAL A 1 84 ? -37.499 0.301 20.057 1.00 68.38 84 VAL A CA 1
ATOM 697 C C . VAL A 1 84 ? -38.003 -0.985 20.716 1.00 68.38 84 VAL A C 1
ATOM 699 O O . VAL A 1 84 ? -37.234 -1.647 21.410 1.00 68.38 84 VAL A O 1
ATOM 702 N N . GLU A 1 85 ? -39.284 -1.322 20.530 1.00 64.12 85 GLU A N 1
ATOM 703 C CA . GLU A 1 85 ? -39.830 -2.594 21.016 1.00 64.12 85 GLU A CA 1
ATOM 704 C C . GLU A 1 85 ? -39.017 -3.749 20.421 1.00 64.12 85 GLU A C 1
ATOM 706 O O . GLU A 1 85 ? -38.935 -3.903 19.202 1.00 64.12 85 GLU A O 1
ATOM 711 N N . ALA A 1 86 ? -38.393 -4.534 21.294 1.00 62.84 86 ALA A N 1
ATOM 712 C CA . ALA A 1 86 ? -37.716 -5.769 20.944 1.00 62.84 86 ALA A CA 1
ATOM 713 C C . ALA A 1 86 ? -38.550 -6.936 21.480 1.00 62.84 86 ALA A C 1
ATOM 715 O O . ALA A 1 86 ? -39.060 -6.868 22.598 1.00 62.84 86 ALA A O 1
ATOM 716 N N . ASP A 1 87 ? -38.699 -7.982 20.669 1.00 63.88 87 ASP A N 1
ATOM 717 C CA . ASP A 1 87 ? -39.289 -9.254 21.086 1.00 63.88 87 ASP A CA 1
ATOM 718 C C . ASP A 1 87 ? -38.417 -9.862 22.192 1.00 63.88 87 ASP A C 1
ATOM 720 O O . ASP A 1 87 ? -37.275 -10.249 21.950 1.00 63.88 87 ASP A O 1
ATOM 724 N N . ASP A 1 88 ? -38.947 -9.925 23.411 1.00 63.56 88 ASP A N 1
ATOM 725 C CA . ASP A 1 88 ? -38.258 -10.417 24.606 1.00 63.56 88 ASP A CA 1
ATOM 726 C C . ASP A 1 88 ? -38.035 -11.938 24.592 1.00 63.56 88 ASP A C 1
ATOM 728 O O . ASP A 1 88 ? -37.318 -12.475 25.440 1.00 63.56 88 ASP A O 1
ATOM 732 N N . THR A 1 89 ? -38.592 -12.637 23.598 1.00 68.31 89 THR A N 1
ATOM 733 C CA . THR A 1 89 ? -38.317 -14.053 23.334 1.00 68.31 89 THR A CA 1
ATOM 734 C C . THR A 1 89 ? -37.102 -14.275 22.428 1.00 68.31 89 THR A C 1
ATOM 736 O O . THR A 1 89 ? -36.637 -15.411 22.297 1.00 68.31 89 THR A O 1
ATOM 739 N N . GLN A 1 90 ? -36.546 -13.208 21.840 1.00 63.28 90 GLN A N 1
ATOM 740 C CA . GLN A 1 90 ? -35.379 -13.258 20.963 1.00 63.28 90 GLN A CA 1
ATOM 741 C C . GLN A 1 90 ? -34.214 -12.453 21.545 1.00 63.28 90 GLN A C 1
ATOM 743 O O . GLN A 1 90 ? -34.375 -11.362 22.083 1.00 63.28 90 GLN A O 1
ATOM 748 N N . VAL A 1 91 ? -32.997 -12.987 21.417 1.00 62.25 91 VAL A N 1
ATOM 749 C CA . VAL A 1 91 ? -31.791 -12.209 21.718 1.00 62.25 91 VAL A CA 1
ATOM 750 C C . VAL A 1 91 ? -31.653 -11.161 20.618 1.00 62.25 91 VAL A C 1
ATOM 752 O O . VAL A 1 91 ? -31.384 -11.512 19.471 1.00 62.25 91 VAL A O 1
ATOM 755 N N . SER A 1 92 ? -31.859 -9.888 20.951 1.00 62.47 92 SER A N 1
ATOM 756 C CA . SER A 1 92 ? -31.635 -8.787 20.015 1.00 62.47 92 SER A CA 1
ATOM 757 C C . SER A 1 92 ? -30.183 -8.788 19.540 1.00 62.47 92 SER A C 1
ATOM 759 O O . SER A 1 92 ? -29.269 -8.952 20.355 1.00 62.47 92 SER A O 1
ATOM 761 N N . GLU A 1 93 ? -29.959 -8.568 18.244 1.00 68.62 93 GLU A N 1
ATOM 762 C CA . GLU A 1 93 ? -28.605 -8.355 17.735 1.00 68.62 93 GLU A CA 1
ATOM 763 C C . GLU A 1 93 ? -27.944 -7.172 18.460 1.00 68.62 93 GLU A C 1
ATOM 765 O O . GLU A 1 93 ? -28.620 -6.191 18.796 1.00 68.62 93 GLU A O 1
ATOM 770 N N . PRO A 1 94 ? -26.630 -7.245 18.737 1.00 73.62 94 PRO A N 1
ATOM 771 C CA . PRO A 1 94 ? -25.934 -6.133 19.358 1.00 73.62 94 PRO A CA 1
ATOM 772 C C . PRO A 1 94 ? -26.033 -4.904 18.453 1.00 73.62 94 PRO A C 1
ATOM 774 O O . PRO A 1 94 ? -25.887 -5.005 17.235 1.00 73.62 94 PRO A O 1
ATOM 777 N N . LEU A 1 95 ? -26.215 -3.726 19.059 1.00 73.88 95 LEU A N 1
ATOM 778 C CA . LEU A 1 95 ? -26.301 -2.448 18.337 1.00 73.88 95 LEU A CA 1
ATOM 779 C C . LEU A 1 95 ? -25.121 -2.245 17.374 1.00 73.88 95 LEU A C 1
ATOM 781 O O . LEU A 1 95 ? -25.263 -1.618 16.327 1.00 73.88 95 LEU A O 1
ATOM 785 N N . ILE A 1 96 ? -23.950 -2.763 17.756 1.00 77.94 96 ILE A N 1
ATOM 786 C CA . ILE A 1 96 ? -22.741 -2.787 16.941 1.00 77.94 96 ILE A CA 1
ATOM 787 C C . ILE A 1 96 ? -22.263 -4.231 16.840 1.00 77.94 96 ILE A C 1
ATOM 789 O O . ILE A 1 96 ? -21.932 -4.864 17.845 1.00 77.94 96 ILE A O 1
ATOM 793 N N . ARG A 1 97 ? -22.211 -4.743 15.609 1.00 80.69 97 ARG A N 1
ATOM 794 C CA . ARG A 1 97 ? -21.693 -6.081 15.323 1.00 80.69 97 ARG A CA 1
ATOM 795 C C . ARG A 1 97 ? -20.214 -6.176 15.729 1.00 80.69 97 ARG A C 1
ATOM 797 O O . ARG A 1 97 ? -19.456 -5.242 15.455 1.00 80.69 97 ARG A O 1
ATOM 804 N N . PRO A 1 98 ? -19.783 -7.279 16.368 1.00 79.94 98 PRO A N 1
ATOM 805 C CA . PRO A 1 98 ? -18.370 -7.515 16.634 1.00 79.94 98 PRO A CA 1
ATOM 806 C C . PRO A 1 98 ? -17.548 -7.485 15.343 1.00 79.94 98 PRO A C 1
ATOM 808 O O . PRO A 1 98 ? -18.034 -7.892 14.288 1.00 79.94 98 PRO A O 1
ATOM 811 N N . LEU A 1 99 ? -16.289 -7.049 15.439 1.00 83.56 99 LEU A N 1
ATOM 812 C CA . LEU A 1 99 ? -15.363 -7.121 14.311 1.00 83.56 99 LEU A CA 1
ATOM 813 C C . LEU A 1 99 ? -15.212 -8.596 13.884 1.00 83.56 99 LEU A C 1
ATOM 815 O O . LEU A 1 99 ? -14.805 -9.420 14.711 1.00 83.56 99 LEU A O 1
ATOM 819 N N . PRO A 1 100 ? -15.538 -8.954 12.631 1.00 87.75 100 PRO A N 1
ATOM 820 C CA . PRO A 1 100 ? -15.353 -10.315 12.155 1.00 87.75 100 PRO A CA 1
ATOM 821 C C . PRO A 1 100 ? -13.858 -10.632 12.038 1.00 87.75 100 PRO A C 1
ATOM 823 O O . PRO A 1 100 ? -13.043 -9.738 11.819 1.00 87.75 100 PRO A O 1
ATOM 826 N N . ARG A 1 101 ? -13.490 -11.921 12.092 1.00 89.19 101 ARG A N 1
ATOM 827 C CA . ARG A 1 101 ? -12.119 -12.342 11.734 1.00 89.19 101 ARG A CA 1
ATOM 828 C C . ARG A 1 101 ? -11.781 -11.840 10.342 1.00 89.19 101 ARG A C 1
ATOM 830 O O . ARG A 1 101 ? -12.565 -12.094 9.438 1.00 89.19 101 ARG A O 1
ATOM 837 N N . LEU A 1 102 ? -10.654 -11.177 10.147 1.00 93.06 102 LEU A N 1
ATOM 838 C CA . LEU A 1 102 ? -10.391 -10.508 8.876 1.00 93.06 102 LEU A CA 1
ATOM 839 C C . LEU A 1 102 ? -9.705 -11.398 7.829 1.00 93.06 102 LEU A C 1
ATOM 841 O O . LEU A 1 102 ? -10.010 -11.294 6.642 1.00 93.06 102 LEU A O 1
ATOM 845 N N . LYS A 1 103 ? -8.816 -12.312 8.233 1.00 95.00 103 LYS A N 1
ATOM 846 C CA . LYS A 1 103 ? -8.070 -13.114 7.259 1.00 95.00 103 LYS A CA 1
ATOM 847 C C . LYS A 1 103 ? -8.969 -14.035 6.432 1.00 95.00 103 LYS A C 1
ATOM 849 O O . LYS A 1 103 ? -9.798 -14.769 6.966 1.00 95.00 103 LYS A O 1
ATOM 854 N N . GLY A 1 104 ? -8.737 -14.039 5.117 1.00 93.94 104 GLY A N 1
ATOM 855 C CA . GLY A 1 104 ? -9.404 -14.938 4.171 1.00 93.94 104 GLY A CA 1
ATOM 856 C C . GLY A 1 104 ? -10.831 -14.529 3.806 1.00 93.94 104 GLY A C 1
ATOM 857 O O . GLY A 1 104 ? -11.588 -15.356 3.296 1.00 93.94 104 GLY A O 1
ATOM 858 N N . ARG A 1 105 ? -11.226 -13.276 4.069 1.00 94.25 105 ARG A N 1
ATOM 859 C CA . ARG A 1 105 ? -12.553 -12.785 3.690 1.00 94.25 105 ARG A CA 1
ATOM 860 C C . ARG A 1 105 ? -12.723 -12.723 2.173 1.00 94.25 105 ARG A C 1
ATOM 862 O O . ARG A 1 105 ? -11.817 -12.266 1.476 1.00 94.25 105 ARG A O 1
ATOM 869 N N . PRO A 1 106 ? -13.877 -13.170 1.646 1.00 95.44 106 PRO A N 1
ATOM 870 C CA . PRO A 1 106 ? -14.117 -13.139 0.217 1.00 95.44 106 PRO A CA 1
ATOM 871 C C . PRO A 1 106 ? -14.284 -11.697 -0.265 1.00 95.44 106 PRO A C 1
ATOM 873 O O . PRO A 1 106 ? -14.801 -10.833 0.445 1.00 95.44 106 PRO A O 1
ATOM 876 N N . ILE A 1 107 ? -13.881 -11.468 -1.510 1.00 95.62 107 ILE A N 1
ATOM 877 C CA . ILE A 1 107 ? -14.023 -10.191 -2.203 1.00 95.62 107 ILE A CA 1
ATOM 878 C C . ILE A 1 107 ? -15.174 -10.303 -3.203 1.00 95.62 107 ILE A C 1
ATOM 880 O O . ILE A 1 107 ? -15.256 -11.269 -3.967 1.00 95.62 107 ILE A O 1
ATOM 884 N N . ARG A 1 108 ? -16.060 -9.303 -3.229 1.00 94.94 108 ARG A N 1
ATOM 885 C CA . ARG A 1 108 ? -17.098 -9.175 -4.261 1.00 94.94 108 ARG A CA 1
ATOM 886 C C . ARG A 1 108 ? -17.239 -7.724 -4.687 1.00 94.94 108 ARG A C 1
ATOM 888 O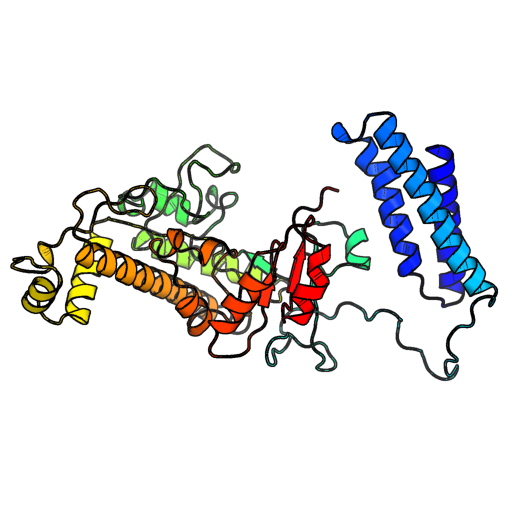 O . ARG A 1 108 ? -17.666 -6.869 -3.916 1.00 94.94 108 ARG A O 1
ATOM 895 N N . GLY A 1 109 ? -16.930 -7.457 -5.952 1.00 94.06 109 GLY A N 1
ATOM 896 C CA . GLY A 1 109 ? -16.893 -6.089 -6.453 1.00 94.06 109 GLY A CA 1
ATOM 897 C C . GLY A 1 109 ? -15.823 -5.280 -5.717 1.00 94.06 109 GLY A C 1
ATOM 898 O O . GLY A 1 109 ? -14.670 -5.690 -5.675 1.00 94.06 109 GLY A O 1
ATOM 899 N N . SER A 1 110 ? -16.214 -4.146 -5.138 1.00 94.31 110 SER A N 1
ATOM 900 C CA . SER A 1 110 ? -15.293 -3.198 -4.498 1.00 94.31 110 SER A CA 1
ATOM 901 C C . SER A 1 110 ? -15.115 -3.401 -2.990 1.00 94.31 110 SER A C 1
ATOM 903 O O . SER A 1 110 ? -14.646 -2.495 -2.312 1.00 94.31 110 SER A O 1
ATOM 905 N N . TYR A 1 111 ? -15.519 -4.549 -2.439 1.00 96.31 111 TYR A N 1
ATOM 906 C CA . TYR A 1 111 ? -15.545 -4.746 -0.989 1.00 96.31 111 TYR A CA 1
ATOM 907 C C . TYR A 1 111 ? -15.122 -6.155 -0.582 1.00 96.31 111 TYR A C 1
ATOM 909 O O . TYR A 1 111 ? -15.439 -7.143 -1.255 1.00 96.31 111 TYR A O 1
ATOM 917 N N . PHE A 1 112 ? -14.458 -6.229 0.571 1.00 95.81 112 PHE A N 1
ATOM 918 C CA . PHE A 1 112 ? -14.420 -7.440 1.385 1.00 95.81 112 PHE A CA 1
ATOM 919 C C . PHE A 1 112 ? -15.799 -7.680 1.997 1.00 95.81 112 PHE A C 1
ATOM 921 O O . PHE A 1 112 ? -16.515 -6.721 2.290 1.00 95.81 112 PHE A O 1
ATOM 928 N N . LEU A 1 113 ? -16.170 -8.941 2.201 1.00 94.81 113 LEU A N 1
ATOM 929 C CA . LEU A 1 113 ? -17.458 -9.294 2.794 1.00 94.81 113 LEU A CA 1
ATOM 930 C C . LEU A 1 113 ? -17.311 -9.850 4.206 1.00 94.81 113 LEU A C 1
ATOM 932 O O . LEU A 1 113 ? -16.310 -10.496 4.506 1.00 94.81 113 LEU A O 1
ATOM 936 N N . ASP A 1 114 ? -18.323 -9.645 5.043 1.00 92.19 114 ASP A N 1
ATOM 937 C CA . ASP A 1 114 ? -18.414 -10.230 6.382 1.00 92.19 114 ASP A CA 1
ATOM 938 C C . ASP A 1 114 ? -18.955 -11.682 6.368 1.00 92.19 114 ASP A C 1
ATOM 940 O O . ASP A 1 114 ? -19.044 -12.337 5.326 1.00 92.19 114 ASP A O 1
ATOM 944 N N . GLU A 1 115 ? -19.299 -12.222 7.543 1.00 89.81 115 GLU A N 1
ATOM 945 C CA . GLU A 1 115 ? -19.870 -13.576 7.706 1.00 89.81 115 GLU A CA 1
ATOM 946 C C . GLU A 1 115 ? -21.257 -13.743 7.072 1.00 89.81 115 GLU A C 1
ATOM 948 O O . GLU A 1 115 ? -21.659 -14.864 6.759 1.00 89.81 115 GLU A O 1
ATOM 953 N N . HIS A 1 116 ? -21.954 -12.639 6.815 1.00 89.75 116 HIS A N 1
ATOM 954 C CA . HIS A 1 116 ? -23.287 -12.598 6.228 1.00 89.75 116 HIS A CA 1
ATOM 955 C C . HIS A 1 116 ? -23.258 -12.281 4.725 1.00 89.75 116 HIS A C 1
ATOM 957 O O . HIS A 1 116 ? -24.310 -12.207 4.092 1.00 89.75 116 HIS A O 1
ATOM 963 N N . ASN A 1 117 ? -22.067 -12.190 4.118 1.00 92.44 117 ASN A N 1
ATOM 964 C CA . ASN A 1 117 ? -21.842 -11.742 2.741 1.00 92.44 117 ASN A CA 1
ATOM 965 C C . ASN A 1 117 ? -22.186 -10.263 2.493 1.00 92.44 117 ASN A C 1
ATOM 967 O O . ASN A 1 117 ? -22.471 -9.886 1.350 1.00 92.44 117 ASN A O 1
ATOM 971 N N . GLU A 1 118 ? -22.138 -9.429 3.529 1.00 92.25 118 GLU A N 1
ATOM 972 C CA . GLU A 1 118 ? -22.364 -7.990 3.423 1.00 92.25 118 GLU A CA 1
ATOM 973 C C . GLU A 1 118 ? -21.045 -7.226 3.219 1.00 92.25 118 GLU A C 1
ATOM 975 O O . GLU A 1 118 ? -20.021 -7.616 3.783 1.00 92.25 118 GLU A O 1
ATOM 980 N N . PRO A 1 119 ? -21.033 -6.138 2.423 1.00 93.56 119 PRO A N 1
ATOM 981 C CA . PRO A 1 119 ? -19.854 -5.292 2.242 1.00 93.56 119 PRO A CA 1
ATOM 982 C C . PRO A 1 119 ? -19.323 -4.711 3.557 1.00 93.56 119 PRO A C 1
ATOM 984 O O . PRO A 1 119 ? -20.066 -4.085 4.312 1.00 93.56 119 PRO A O 1
ATOM 987 N N . MET A 1 120 ? -18.019 -4.847 3.795 1.00 92.75 120 MET A N 1
ATOM 988 C CA . MET A 1 120 ? -17.352 -4.275 4.962 1.00 92.75 120 MET A CA 1
ATOM 989 C C . MET A 1 120 ? -16.763 -2.891 4.671 1.00 92.75 120 MET A C 1
ATOM 991 O O . MET A 1 120 ? -16.074 -2.677 3.668 1.00 92.75 120 MET A O 1
ATOM 995 N N . MET A 1 121 ? -16.983 -1.980 5.620 1.00 92.44 121 MET A N 1
ATOM 996 C CA . MET A 1 121 ? -16.254 -0.720 5.760 1.00 92.44 121 MET A CA 1
ATOM 997 C C . MET A 1 121 ? -15.381 -0.819 7.008 1.00 92.44 121 MET A C 1
ATOM 999 O O . MET A 1 121 ? -15.892 -0.895 8.125 1.00 92.44 121 MET A O 1
ATOM 1003 N N . VAL A 1 122 ? -14.065 -0.861 6.821 1.00 93.50 122 VAL A N 1
ATOM 1004 C CA . VAL A 1 122 ? -13.108 -1.068 7.912 1.00 93.50 122 VAL A CA 1
ATOM 1005 C C . VAL A 1 122 ? -12.404 0.250 8.207 1.00 93.50 122 VAL A C 1
ATOM 1007 O O . VAL A 1 122 ? -11.749 0.802 7.329 1.00 93.50 122 VAL A O 1
ATOM 1010 N N . VAL A 1 123 ? -12.526 0.745 9.441 1.00 94.12 123 VAL A N 1
ATOM 1011 C CA . VAL A 1 123 ? -11.781 1.919 9.926 1.00 94.12 123 VAL A CA 1
ATOM 1012 C C . VAL A 1 123 ? -10.888 1.489 11.079 1.00 94.12 123 VAL A C 1
ATOM 1014 O O . VAL A 1 123 ? -11.389 1.072 12.123 1.00 94.12 123 VAL A O 1
ATOM 1017 N N . SER A 1 124 ? -9.577 1.612 10.917 1.00 93.81 124 SER A N 1
ATOM 1018 C CA . SER A 1 124 ? -8.582 1.392 11.968 1.00 93.81 124 SER A CA 1
ATOM 1019 C C . SER A 1 124 ? -7.774 2.666 12.241 1.00 93.81 124 SER A C 1
ATOM 1021 O O . SER A 1 124 ? -7.904 3.681 11.554 1.00 93.81 124 SER A O 1
ATOM 1023 N N . LEU A 1 125 ? -6.952 2.638 13.288 1.00 92.38 125 LEU A N 1
ATOM 1024 C CA . LEU A 1 125 ? -6.025 3.718 13.633 1.00 92.38 125 LEU A CA 1
ATOM 1025 C C . LEU A 1 125 ? -4.594 3.193 13.586 1.00 92.38 125 LEU A C 1
ATOM 1027 O O . LEU A 1 125 ? -4.343 2.059 13.990 1.00 92.38 125 LEU A O 1
ATOM 1031 N N . HIS A 1 126 ? -3.628 4.032 13.217 1.00 89.69 126 HIS A N 1
ATOM 1032 C CA . HIS A 1 126 ? -2.208 3.790 13.509 1.00 89.69 126 HIS A CA 1
ATOM 1033 C C . HIS A 1 126 ? -1.926 3.928 15.015 1.00 89.69 126 HIS A C 1
ATOM 1035 O O . HIS A 1 126 ? -1.303 4.880 15.480 1.00 89.69 126 HIS A O 1
ATOM 1041 N N . SER A 1 127 ? -2.445 2.992 15.815 1.00 86.12 127 SER A N 1
ATOM 1042 C CA . SER A 1 127 ? -2.287 2.965 17.269 1.00 86.12 127 SER A CA 1
ATOM 1043 C C . SER A 1 127 ? -2.342 1.533 17.817 1.00 86.12 127 SER A C 1
ATOM 1045 O O . SER A 1 127 ? -3.266 0.791 17.486 1.00 86.12 127 SER A O 1
ATOM 1047 N N . PRO A 1 128 ? -1.433 1.143 18.733 1.00 81.38 128 PRO A N 1
ATOM 1048 C CA . PRO A 1 128 ? -1.493 -0.155 19.409 1.00 81.38 128 PRO A CA 1
ATOM 1049 C C . PRO A 1 128 ? -2.509 -0.187 20.571 1.00 81.38 128 PRO A C 1
ATOM 1051 O O . PRO A 1 128 ? -2.529 -1.138 21.351 1.00 81.38 128 PRO A O 1
ATOM 1054 N N . SER A 1 129 ? -3.321 0.861 20.755 1.00 84.69 129 SER A N 1
ATOM 1055 C CA . SER A 1 129 ? -4.230 0.982 21.898 1.00 84.69 129 SER A CA 1
ATOM 1056 C C . SER A 1 129 ? -5.374 -0.033 21.838 1.00 84.69 129 SER A C 1
ATOM 1058 O O . SER A 1 129 ? -6.317 0.120 21.063 1.00 84.69 129 SER A O 1
ATOM 1060 N N . GLN A 1 130 ? -5.347 -1.022 22.735 1.00 84.38 130 GLN A N 1
ATOM 1061 C CA . GLN A 1 130 ? -6.445 -1.983 22.908 1.00 84.38 130 GLN A CA 1
ATOM 1062 C C . GLN A 1 130 ? -7.767 -1.300 23.283 1.00 84.38 130 GLN A C 1
ATOM 1064 O O . GLN A 1 130 ? -8.830 -1.739 22.864 1.00 84.38 130 GLN A O 1
ATOM 1069 N N . MET A 1 131 ? -7.709 -0.187 24.023 1.00 84.44 131 MET A N 1
ATOM 1070 C CA . MET A 1 131 ? -8.902 0.589 24.368 1.00 84.44 131 MET A CA 1
ATOM 1071 C C . MET A 1 131 ? -9.580 1.170 23.118 1.00 84.44 131 MET A C 1
ATOM 1073 O O . MET A 1 131 ? -10.804 1.208 23.042 1.00 84.44 131 MET A O 1
ATOM 1077 N N . LEU A 1 132 ? -8.797 1.608 22.125 1.00 87.19 132 LEU A N 1
ATOM 1078 C CA . LEU A 1 132 ? -9.343 2.137 20.872 1.00 87.19 132 LEU A CA 1
ATOM 1079 C C . LEU A 1 132 ? -9.912 1.031 19.978 1.00 87.19 132 LEU A C 1
ATOM 1081 O O . LEU A 1 132 ? -10.841 1.304 19.227 1.00 87.19 132 LEU A O 1
ATOM 1085 N N . GLN A 1 133 ? -9.455 -0.217 20.120 1.00 87.19 133 GLN A N 1
ATOM 1086 C CA . GLN A 1 133 ? -10.014 -1.358 19.381 1.00 87.19 133 GLN A CA 1
ATOM 1087 C C . GLN A 1 133 ? -11.462 -1.704 19.775 1.00 87.19 133 GLN A C 1
ATOM 1089 O O . GLN A 1 133 ? -12.113 -2.501 19.110 1.00 87.19 133 GLN A O 1
ATOM 1094 N N . ARG A 1 134 ? -12.009 -1.070 20.823 1.00 87.50 134 ARG A N 1
ATOM 1095 C CA . ARG A 1 134 ? -13.454 -1.089 21.096 1.00 87.50 134 ARG A CA 1
ATOM 1096 C C . ARG A 1 134 ? -14.267 -0.333 20.034 1.00 87.50 134 ARG A C 1
ATOM 1098 O O . ARG A 1 134 ? -15.440 -0.639 19.853 1.00 87.50 134 ARG A O 1
ATOM 1105 N N . PHE A 1 135 ? -13.660 0.642 19.355 1.00 88.56 135 PHE A N 1
ATOM 1106 C CA . PHE A 1 135 ? -14.322 1.552 18.405 1.00 88.56 135 PHE A CA 1
ATOM 1107 C C . PHE A 1 135 ? -13.784 1.436 16.982 1.00 88.56 135 PHE A C 1
ATOM 1109 O O . PHE A 1 135 ? -14.487 1.758 16.029 1.00 88.56 135 PHE A O 1
ATOM 1116 N N . PHE A 1 136 ? -12.532 1.014 16.854 1.00 91.12 136 PHE A N 1
ATOM 1117 C CA . PHE A 1 136 ? -11.811 0.909 15.599 1.00 91.12 136 PHE A CA 1
ATOM 1118 C C . PHE A 1 136 ? -11.416 -0.540 15.352 1.00 91.12 136 PHE A C 1
ATOM 1120 O O . PHE A 1 136 ? -11.152 -1.294 16.288 1.00 91.12 136 PHE A O 1
ATOM 1127 N N . ALA A 1 137 ? -11.331 -0.922 14.085 1.00 92.38 137 ALA A N 1
ATOM 1128 C CA . ALA A 1 137 ? -10.762 -2.199 13.706 1.00 92.38 137 ALA A CA 1
ATOM 1129 C C . ALA A 1 137 ? -9.291 -2.295 14.138 1.00 92.38 137 ALA A C 1
ATOM 1131 O O . ALA A 1 137 ? -8.601 -1.295 14.366 1.00 92.38 137 ALA A O 1
ATOM 1132 N N . THR A 1 138 ? -8.814 -3.532 14.237 1.00 91.88 138 THR A N 1
ATOM 1133 C CA . THR A 1 138 ? -7.417 -3.839 14.543 1.00 91.88 138 THR A CA 1
ATOM 1134 C C . THR A 1 138 ? -6.450 -3.094 13.606 1.00 91.88 138 THR A C 1
ATOM 1136 O O . THR A 1 138 ? -6.672 -3.053 12.393 1.00 91.88 138 THR A O 1
ATOM 1139 N N . PRO A 1 139 ? -5.347 -2.519 14.128 1.00 91.12 139 PRO A N 1
ATOM 1140 C CA . PRO A 1 139 ? -4.314 -1.906 13.292 1.00 91.12 139 PRO A CA 1
ATOM 1141 C C . PRO A 1 139 ? -3.548 -2.947 12.466 1.00 91.12 139 PRO A C 1
ATOM 1143 O O . PRO A 1 139 ? -2.802 -2.580 11.569 1.00 91.12 139 PRO A O 1
ATOM 1146 N N . TYR A 1 140 ? -3.721 -4.236 12.779 1.00 92.75 140 TYR A N 1
ATOM 1147 C CA . TYR A 1 140 ? -3.058 -5.365 12.128 1.00 92.75 140 TYR A CA 1
ATOM 1148 C C . TYR A 1 140 ? -3.833 -5.889 10.913 1.00 92.75 140 TYR A C 1
ATOM 1150 O O . TYR A 1 140 ? -3.590 -7.008 10.471 1.00 92.75 140 TYR A O 1
ATOM 1158 N N . GLN A 1 141 ? -4.784 -5.104 10.398 1.00 93.56 141 GLN A N 1
ATOM 1159 C CA . GLN A 1 141 ? -5.598 -5.461 9.237 1.00 93.56 141 GLN A CA 1
ATOM 1160 C C . GLN A 1 141 ? -4.776 -5.556 7.940 1.00 93.56 141 GLN A C 1
ATOM 1162 O O . GLN A 1 141 ? -5.152 -6.272 7.022 1.00 93.56 141 GLN A O 1
ATOM 1167 N N . HIS A 1 142 ? -3.616 -4.902 7.886 1.00 94.75 142 HIS A N 1
ATOM 1168 C CA . HIS A 1 142 ? -2.673 -5.016 6.781 1.00 94.75 142 HIS A CA 1
ATOM 1169 C C . HIS A 1 142 ? -1.235 -5.092 7.296 1.00 94.75 142 HIS A C 1
ATOM 1171 O O . HIS A 1 142 ? -0.972 -4.877 8.485 1.00 94.75 142 HIS A O 1
ATOM 1177 N N . ILE A 1 143 ? -0.303 -5.394 6.397 1.00 94.44 143 ILE A N 1
ATOM 1178 C CA . ILE A 1 143 ? 1.129 -5.258 6.658 1.00 94.44 143 ILE A CA 1
ATOM 1179 C C . ILE A 1 143 ? 1.831 -4.665 5.442 1.00 94.44 143 ILE A C 1
ATOM 1181 O O . ILE A 1 143 ? 1.478 -4.984 4.315 1.00 94.44 143 ILE A O 1
ATOM 1185 N N . GLU A 1 144 ? 2.841 -3.834 5.673 1.00 93.56 144 GLU A N 1
ATOM 1186 C CA . GLU A 1 144 ? 3.865 -3.547 4.670 1.00 93.56 144 GLU A CA 1
ATOM 1187 C C . GLU A 1 144 ? 4.979 -4.584 4.814 1.00 93.56 144 GLU A C 1
ATOM 1189 O O . GLU A 1 144 ? 5.731 -4.583 5.796 1.00 93.56 144 GLU A O 1
ATOM 1194 N N . SER A 1 145 ? 5.076 -5.507 3.859 1.00 94.69 145 SER A N 1
ATOM 1195 C CA . SER A 1 145 ? 6.088 -6.567 3.892 1.00 94.69 145 SER A CA 1
ATOM 1196 C C . SER A 1 145 ? 7.443 -6.123 3.346 1.00 94.69 145 SER A C 1
ATOM 1198 O O . SER A 1 145 ? 8.444 -6.788 3.613 1.00 94.69 145 SER A O 1
ATOM 1200 N N . TYR A 1 146 ? 7.505 -4.999 2.621 1.00 93.81 146 TYR A N 1
ATOM 1201 C CA . TYR A 1 146 ? 8.726 -4.457 2.007 1.00 93.81 146 TYR A CA 1
ATOM 1202 C C . TYR A 1 146 ? 9.464 -5.471 1.121 1.00 93.81 146 TYR A C 1
ATOM 1204 O O . TYR A 1 146 ? 10.694 -5.428 1.001 1.00 93.81 146 TYR A O 1
ATOM 1212 N N . THR A 1 147 ? 8.742 -6.412 0.517 1.00 95.88 147 THR A N 1
ATOM 1213 C CA . THR A 1 147 ? 9.310 -7.524 -0.257 1.00 95.88 147 THR A CA 1
ATOM 1214 C C . THR A 1 147 ? 10.020 -7.065 -1.516 1.00 95.88 147 THR A C 1
ATOM 1216 O O . THR A 1 147 ? 10.999 -7.688 -1.913 1.00 95.88 147 THR A O 1
ATOM 1219 N N . VAL A 1 148 ? 9.620 -5.932 -2.093 1.00 94.94 148 VAL A N 1
ATOM 1220 C CA . VAL A 1 148 ? 10.273 -5.362 -3.281 1.00 94.94 148 VAL A CA 1
ATOM 1221 C C . VAL A 1 148 ? 11.720 -4.954 -2.999 1.00 94.94 148 VAL A C 1
ATOM 1223 O O . VAL A 1 148 ? 12.611 -5.229 -3.808 1.00 94.94 148 VAL A O 1
ATOM 1226 N N . GLY A 1 149 ? 11.966 -4.341 -1.837 1.00 93.31 149 GLY A N 1
ATOM 1227 C CA . GLY A 1 149 ? 13.302 -3.952 -1.375 1.00 93.31 149 GLY A CA 1
ATOM 1228 C C . GLY A 1 149 ? 14.001 -5.002 -0.506 1.00 93.31 149 GLY A C 1
ATOM 1229 O O . GLY A 1 149 ? 15.210 -4.928 -0.301 1.00 93.31 149 GLY A O 1
ATOM 1230 N N . GLY A 1 150 ? 13.255 -5.977 0.018 1.00 94.44 150 GLY A N 1
ATOM 1231 C CA . GLY A 1 150 ? 13.727 -6.968 0.982 1.00 94.44 150 GLY A CA 1
ATOM 1232 C C . GLY A 1 150 ? 14.021 -6.383 2.366 1.00 94.44 150 GLY A C 1
ATOM 1233 O O . GLY A 1 150 ? 14.937 -6.840 3.048 1.00 94.44 150 GLY A O 1
ATOM 1234 N N . GLY A 1 151 ? 13.290 -5.351 2.788 1.00 91.69 151 GLY A N 1
ATOM 1235 C CA . GLY A 1 151 ? 13.402 -4.775 4.129 1.00 91.69 151 GLY A CA 1
ATOM 1236 C C . GLY A 1 151 ? 13.056 -3.290 4.197 1.00 91.69 151 GLY A C 1
ATOM 1237 O O . GLY A 1 151 ? 13.174 -2.557 3.221 1.00 91.69 151 GLY A O 1
ATOM 1238 N N . SER A 1 152 ? 12.671 -2.836 5.389 1.00 89.19 152 SER A N 1
ATOM 1239 C CA . SER A 1 152 ? 12.369 -1.430 5.656 1.00 89.19 152 SER A CA 1
ATOM 1240 C C . SER A 1 152 ? 13.602 -0.680 6.152 1.00 89.19 152 SER A C 1
ATOM 1242 O O . SER A 1 152 ? 14.593 -1.276 6.585 1.00 89.19 152 SER A O 1
ATOM 1244 N N . ARG A 1 153 ? 13.503 0.650 6.244 1.00 85.25 153 ARG A N 1
ATOM 1245 C CA . ARG A 1 153 ? 14.504 1.508 6.909 1.00 85.25 153 ARG A CA 1
ATOM 1246 C C . ARG A 1 153 ? 14.876 1.084 8.341 1.00 85.25 153 ARG A C 1
ATOM 1248 O O . ARG A 1 153 ? 15.919 1.505 8.846 1.00 85.25 153 ARG A O 1
ATOM 1255 N N . TRP A 1 154 ? 14.043 0.273 8.996 1.00 85.81 154 TRP A N 1
ATOM 1256 C CA . TRP A 1 154 ? 14.268 -0.239 10.348 1.00 85.81 154 TRP A CA 1
ATOM 1257 C C . TRP A 1 154 ? 14.865 -1.648 10.367 1.00 85.81 154 TRP A C 1
ATOM 1259 O O . TRP A 1 154 ? 15.751 -1.914 11.182 1.00 85.81 154 TRP A O 1
ATOM 1269 N N . SER A 1 155 ? 14.397 -2.531 9.480 1.00 89.75 155 SER A N 1
ATOM 1270 C CA . SER A 1 155 ? 14.760 -3.955 9.463 1.00 89.75 155 SER A CA 1
ATOM 1271 C C . SER A 1 155 ? 15.909 -4.299 8.517 1.00 89.75 155 SER A C 1
ATOM 1273 O O . SER A 1 155 ? 16.480 -5.380 8.633 1.00 89.75 155 SER A O 1
ATOM 1275 N N . ILE A 1 156 ? 16.300 -3.386 7.622 1.00 90.75 156 ILE A N 1
ATOM 1276 C CA . ILE A 1 156 ? 17.304 -3.653 6.585 1.00 90.75 156 ILE A CA 1
ATOM 1277 C C . ILE A 1 156 ? 18.623 -4.213 7.127 1.00 90.75 156 ILE A C 1
ATOM 1279 O O . ILE A 1 156 ? 19.192 -5.110 6.523 1.00 90.75 156 ILE A O 1
ATOM 1283 N N . TYR A 1 157 ? 19.108 -3.741 8.276 1.00 91.44 157 TYR A N 1
ATOM 1284 C CA . TYR A 1 157 ? 20.400 -4.175 8.827 1.00 91.44 157 TYR A CA 1
ATOM 1285 C C . TYR A 1 157 ? 20.470 -5.665 9.153 1.00 91.44 157 TYR A C 1
ATOM 1287 O O . TYR A 1 157 ? 21.562 -6.227 9.183 1.00 91.44 157 TYR A O 1
ATOM 1295 N N . ASP A 1 158 ? 19.310 -6.266 9.401 1.00 92.12 158 ASP A N 1
ATOM 1296 C CA . ASP A 1 158 ? 19.153 -7.670 9.754 1.00 92.12 158 ASP A CA 1
ATOM 1297 C C . ASP A 1 158 ? 18.669 -8.495 8.532 1.00 92.12 158 ASP A C 1
ATOM 1299 O O . ASP A 1 158 ? 18.415 -9.691 8.649 1.00 92.12 158 ASP A O 1
ATOM 1303 N N . SER A 1 159 ? 18.543 -7.868 7.351 1.00 95.31 159 SER A N 1
ATOM 1304 C CA . SER A 1 159 ? 18.089 -8.492 6.101 1.00 95.31 159 SER A CA 1
ATOM 1305 C C . SER A 1 159 ? 19.253 -9.041 5.256 1.00 95.31 159 SER A C 1
ATOM 1307 O O . SER A 1 159 ? 20.311 -8.399 5.177 1.00 95.31 159 SER A O 1
ATOM 1309 N N . PRO A 1 160 ? 19.057 -10.165 4.529 1.00 97.62 160 PRO A N 1
ATOM 1310 C CA . PRO A 1 160 ? 20.025 -10.662 3.544 1.00 97.62 160 PRO A CA 1
ATOM 1311 C C . PRO A 1 160 ? 20.403 -9.609 2.490 1.00 97.62 160 PRO A C 1
ATOM 1313 O O . PRO A 1 160 ? 21.539 -9.591 2.007 1.00 97.62 160 PRO A O 1
ATOM 1316 N N . VAL A 1 161 ? 19.501 -8.667 2.182 1.00 97.00 161 VAL A N 1
ATOM 1317 C CA . VAL A 1 161 ? 19.757 -7.584 1.220 1.00 97.00 161 VAL A CA 1
ATOM 1318 C C . VAL A 1 161 ? 20.893 -6.675 1.678 1.00 97.00 161 VAL A C 1
ATOM 1320 O O . VAL A 1 161 ? 21.739 -6.296 0.867 1.00 97.00 161 VAL A O 1
ATOM 1323 N N . TYR A 1 162 ? 20.985 -6.368 2.973 1.00 95.75 162 TYR A N 1
ATOM 1324 C CA . TYR A 1 162 ? 22.101 -5.581 3.501 1.00 95.75 162 TYR A CA 1
ATOM 1325 C C . TYR A 1 162 ? 23.422 -6.350 3.430 1.00 95.75 162 TYR A C 1
ATOM 1327 O O . TYR A 1 162 ? 24.452 -5.771 3.080 1.00 95.75 162 TYR A O 1
ATOM 1335 N N . GLY A 1 163 ? 23.394 -7.662 3.679 1.00 96.75 163 GLY A N 1
ATOM 1336 C CA . GLY A 1 163 ? 24.558 -8.530 3.492 1.00 96.75 163 GLY A CA 1
ATOM 1337 C C . GLY A 1 163 ? 25.075 -8.501 2.050 1.00 96.75 163 GLY A C 1
ATOM 1338 O O . GLY A 1 163 ? 26.271 -8.295 1.820 1.00 96.75 163 GLY A O 1
ATOM 1339 N N . ALA A 1 164 ? 24.172 -8.625 1.072 1.00 97.75 164 ALA A N 1
ATOM 1340 C CA . ALA A 1 164 ? 24.510 -8.496 -0.343 1.00 97.75 164 ALA A CA 1
ATOM 1341 C C . ALA A 1 164 ? 25.058 -7.096 -0.670 1.00 97.75 164 ALA A C 1
ATOM 1343 O O . ALA A 1 164 ? 26.097 -6.983 -1.324 1.00 97.75 164 ALA A O 1
ATOM 1344 N N . PHE A 1 165 ? 24.410 -6.045 -0.159 1.00 95.88 165 PHE A N 1
ATOM 1345 C CA . PHE A 1 165 ? 24.786 -4.648 -0.385 1.00 95.88 165 PHE A CA 1
ATOM 1346 C C . PHE A 1 165 ? 26.204 -4.302 0.089 1.00 95.88 165 PHE A C 1
ATOM 1348 O O . PHE A 1 165 ? 26.935 -3.572 -0.582 1.00 95.88 165 PHE A O 1
ATOM 1355 N N . GLN A 1 166 ? 26.619 -4.839 1.239 1.00 95.56 166 GLN A N 1
ATOM 1356 C CA . GLN A 1 166 ? 27.965 -4.622 1.777 1.00 95.56 166 GLN A CA 1
ATOM 1357 C C . GLN A 1 166 ? 29.034 -5.385 0.984 1.00 95.56 166 GLN A C 1
ATOM 1359 O O . GLN A 1 166 ? 30.153 -4.898 0.821 1.00 95.56 166 GLN A O 1
ATOM 1364 N N . LYS A 1 167 ? 28.696 -6.581 0.492 1.00 97.75 167 LYS A N 1
ATOM 1365 C CA . LYS A 1 167 ? 29.647 -7.487 -0.159 1.00 97.75 167 LYS A CA 1
ATOM 1366 C C . LYS A 1 167 ? 29.884 -7.164 -1.633 1.00 97.75 167 LYS A C 1
ATOM 1368 O O . LYS A 1 167 ? 31.012 -7.292 -2.105 1.00 97.75 167 LYS A O 1
ATOM 1373 N N . TRP A 1 168 ? 28.843 -6.776 -2.363 1.00 97.75 168 TRP A N 1
ATOM 1374 C CA . TRP A 1 168 ? 28.870 -6.745 -3.824 1.00 97.75 168 TRP A CA 1
ATOM 1375 C C . TRP A 1 168 ? 28.630 -5.330 -4.360 1.00 97.75 168 TRP A C 1
ATOM 1377 O O . TRP A 1 168 ? 27.530 -4.805 -4.206 1.00 97.75 168 TRP A O 1
ATOM 1387 N N . PRO A 1 169 ? 29.610 -4.686 -5.022 1.00 95.25 169 PRO A N 1
ATOM 1388 C CA . PRO A 1 169 ? 29.455 -3.313 -5.511 1.00 95.25 169 PRO A CA 1
ATOM 1389 C C . PRO A 1 169 ? 28.326 -3.111 -6.535 1.00 95.25 169 PRO A C 1
ATOM 1391 O O . PRO A 1 169 ? 27.763 -2.022 -6.610 1.00 95.25 169 PRO A O 1
ATOM 1394 N N . ASP A 1 170 ? 27.975 -4.144 -7.306 1.00 95.31 170 ASP A N 1
ATOM 1395 C CA . ASP A 1 170 ? 26.945 -4.088 -8.355 1.00 95.31 170 ASP A CA 1
ATOM 1396 C C . ASP A 1 170 ? 25.507 -3.983 -7.808 1.00 95.31 170 ASP A C 1
ATOM 1398 O O . ASP A 1 170 ? 24.561 -3.718 -8.555 1.00 95.31 170 ASP A O 1
ATOM 1402 N N . THR A 1 171 ? 25.338 -4.195 -6.505 1.00 95.00 171 THR A N 1
ATOM 1403 C CA . THR A 1 171 ? 24.070 -4.029 -5.786 1.00 95.00 171 THR A CA 1
ATOM 1404 C C . THR A 1 171 ? 23.694 -2.569 -5.583 1.00 95.00 171 THR A C 1
ATOM 1406 O O . THR A 1 171 ? 22.549 -2.283 -5.250 1.00 95.00 171 THR A O 1
ATOM 1409 N N . ARG A 1 172 ? 24.631 -1.634 -5.766 1.00 92.44 172 ARG A N 1
ATOM 1410 C CA . ARG A 1 172 ? 24.386 -0.204 -5.580 1.00 92.44 172 ARG A CA 1
ATOM 1411 C C . ARG A 1 172 ? 23.684 0.362 -6.803 1.00 92.44 172 ARG A C 1
ATOM 1413 O O . ARG A 1 172 ? 24.086 0.111 -7.940 1.00 92.44 172 ARG A O 1
ATOM 1420 N N . ARG A 1 173 ? 22.639 1.153 -6.573 1.00 89.50 173 ARG A N 1
ATOM 1421 C CA . ARG A 1 173 ? 21.959 1.882 -7.649 1.00 89.50 173 ARG A CA 1
ATOM 1422 C C . ARG A 1 173 ? 22.897 2.916 -8.274 1.00 89.50 173 ARG A C 1
ATOM 1424 O O . ARG A 1 173 ? 23.719 3.514 -7.584 1.00 89.50 173 ARG A O 1
ATOM 1431 N N . VAL A 1 174 ? 22.749 3.150 -9.577 1.00 89.38 174 VAL A N 1
ATOM 1432 C CA . VAL A 1 174 ? 23.589 4.084 -10.346 1.00 89.38 174 VAL A CA 1
ATOM 1433 C C . VAL A 1 174 ? 22.722 5.157 -10.999 1.00 89.38 174 VAL A C 1
ATOM 1435 O O . VAL A 1 174 ? 21.684 4.835 -11.571 1.00 89.38 174 VAL A O 1
ATOM 1438 N N . GLY A 1 175 ? 23.175 6.414 -10.958 1.00 77.50 175 GLY A N 1
ATOM 1439 C CA . GLY A 1 175 ? 22.639 7.521 -11.765 1.00 77.50 175 GLY A CA 1
ATOM 1440 C C . GLY A 1 175 ? 21.348 8.176 -11.262 1.00 77.50 175 GLY A C 1
ATOM 1441 O O . GLY A 1 175 ? 20.784 8.993 -11.978 1.00 77.50 175 GLY A O 1
ATOM 1442 N N . TRP A 1 176 ? 20.888 7.846 -10.054 1.00 73.19 176 TRP A N 1
ATOM 1443 C CA . TRP A 1 176 ? 19.760 8.524 -9.414 1.00 73.19 176 TRP A CA 1
ATOM 1444 C C . TRP A 1 176 ? 20.116 8.944 -7.989 1.00 73.19 176 TRP A C 1
ATOM 1446 O O . TRP A 1 176 ? 20.343 8.094 -7.122 1.00 73.19 176 TRP A O 1
ATOM 1456 N N . ASP A 1 177 ? 20.137 10.252 -7.761 1.00 65.44 177 ASP A N 1
ATOM 1457 C CA . ASP A 1 177 ? 20.416 10.924 -6.489 1.00 65.44 177 ASP A CA 1
ATOM 1458 C C . ASP A 1 177 ? 19.158 11.500 -5.811 1.00 65.44 177 ASP A C 1
ATOM 1460 O O . ASP A 1 177 ? 19.232 11.947 -4.667 1.00 65.44 177 ASP A O 1
ATOM 1464 N N . GLY A 1 178 ? 18.000 11.451 -6.478 1.00 65.88 178 GLY A N 1
ATOM 1465 C CA . GLY A 1 178 ? 16.719 11.893 -5.928 1.00 65.88 178 GLY A CA 1
ATOM 1466 C C . GLY A 1 178 ? 16.140 10.957 -4.857 1.00 65.88 178 GLY A C 1
ATOM 1467 O O . GLY A 1 178 ? 16.634 9.850 -4.613 1.00 65.88 178 GLY A O 1
ATOM 1468 N N . TRP A 1 179 ? 15.026 11.385 -4.255 1.00 71.38 179 TRP A N 1
ATOM 1469 C CA . TRP A 1 179 ? 14.239 10.577 -3.315 1.00 71.38 179 TRP A CA 1
ATOM 1470 C C . TRP A 1 179 ? 13.877 9.220 -3.936 1.00 71.38 179 TRP A C 1
ATOM 1472 O O . TRP A 1 179 ? 13.512 9.152 -5.110 1.00 71.38 179 TRP A O 1
ATOM 1482 N N . CYS A 1 180 ? 14.056 8.128 -3.186 1.00 68.50 180 CYS A N 1
ATOM 1483 C CA . CYS A 1 180 ? 13.808 6.770 -3.687 1.00 68.50 180 CYS A CA 1
ATOM 1484 C C . CYS A 1 180 ? 12.495 6.174 -3.189 1.00 68.50 180 CYS A C 1
ATOM 1486 O O . CYS A 1 180 ? 12.277 4.978 -3.385 1.00 68.50 180 CYS A O 1
ATOM 1488 N N . GLY A 1 181 ? 11.669 6.980 -2.517 1.00 66.50 181 GLY A N 1
ATOM 1489 C CA . GLY A 1 181 ? 10.352 6.551 -2.083 1.00 66.50 181 GLY A CA 1
ATOM 1490 C C . GLY A 1 181 ? 10.421 5.344 -1.163 1.00 66.50 181 GLY A C 1
ATOM 1491 O O . GLY A 1 181 ? 9.911 4.303 -1.503 1.00 66.50 181 GLY A O 1
ATOM 1492 N N . HIS A 1 182 ? 11.185 5.391 -0.071 1.00 66.88 182 HIS A N 1
ATOM 1493 C CA . HIS A 1 182 ? 11.289 4.264 0.874 1.00 66.88 182 HIS A CA 1
ATOM 1494 C C . HIS A 1 182 ? 11.750 2.896 0.312 1.00 66.88 182 HIS A C 1
ATOM 1496 O O . HIS A 1 182 ? 11.713 1.934 1.072 1.00 66.88 182 HIS A O 1
ATOM 1502 N N . LEU A 1 183 ? 12.268 2.793 -0.929 1.00 75.31 183 LEU A N 1
ATOM 1503 C CA . LEU A 1 183 ? 12.699 1.512 -1.534 1.00 75.31 183 LEU A CA 1
ATOM 1504 C C . LEU A 1 183 ? 13.501 0.627 -0.580 1.00 75.31 183 LEU A C 1
ATOM 1506 O O . LEU A 1 183 ? 13.258 -0.569 -0.508 1.00 75.31 183 LEU A O 1
ATOM 1510 N N . ILE A 1 184 ? 14.424 1.237 0.162 1.00 77.62 184 ILE A N 1
ATOM 1511 C CA . ILE A 1 184 ? 14.924 0.678 1.418 1.00 77.62 184 ILE A CA 1
ATOM 1512 C C . ILE A 1 184 ? 15.196 1.830 2.377 1.00 77.62 184 ILE A C 1
ATOM 1514 O O . ILE A 1 184 ? 14.558 1.961 3.423 1.00 77.62 184 ILE A O 1
ATOM 1518 N N . ARG A 1 185 ? 16.188 2.666 2.035 1.00 82.00 185 ARG A N 1
ATOM 1519 C CA . ARG A 1 185 ? 16.618 3.775 2.882 1.00 82.00 185 ARG A CA 1
ATOM 1520 C C . ARG A 1 185 ? 17.524 4.764 2.157 1.00 82.00 185 ARG A C 1
ATOM 1522 O O . ARG A 1 185 ? 18.709 4.495 1.961 1.00 82.00 185 ARG A O 1
ATOM 1529 N N . ASP A 1 186 ? 16.982 5.930 1.835 1.00 76.50 186 ASP A N 1
ATOM 1530 C CA . ASP A 1 186 ? 17.754 7.044 1.285 1.00 76.50 186 ASP A CA 1
ATOM 1531 C C . ASP A 1 186 ? 18.236 8.035 2.358 1.00 76.50 186 ASP A C 1
ATOM 1533 O O . ASP A 1 186 ? 17.939 7.916 3.549 1.00 76.50 186 ASP A O 1
ATOM 1537 N N . VAL A 1 187 ? 18.988 9.047 1.921 1.00 72.38 187 VAL A N 1
ATOM 1538 C CA . VAL A 1 187 ? 19.501 10.135 2.770 1.00 72.38 187 VAL A CA 1
ATOM 1539 C C . VAL A 1 187 ? 18.412 10.998 3.417 1.00 72.38 187 VAL A C 1
ATOM 1541 O O . VAL A 1 187 ? 18.683 11.636 4.433 1.00 72.38 187 VAL A O 1
ATOM 1544 N N . ASN A 1 188 ? 17.196 11.007 2.863 1.00 73.25 188 ASN A N 1
ATOM 1545 C CA . ASN A 1 188 ? 16.063 11.784 3.372 1.00 73.25 188 ASN A CA 1
ATOM 1546 C C . ASN A 1 188 ? 15.241 10.998 4.404 1.00 73.25 188 ASN A C 1
ATOM 1548 O O . ASN A 1 188 ? 14.347 11.546 5.047 1.00 73.25 188 ASN A O 1
ATOM 1552 N N . SER A 1 189 ? 15.549 9.715 4.597 1.00 72.69 189 SER A N 1
ATOM 1553 C CA . SER A 1 189 ? 14.892 8.879 5.590 1.00 72.69 189 SER A CA 1
ATOM 1554 C C . SER A 1 189 ? 15.183 9.405 7.000 1.00 72.69 189 SER A C 1
ATOM 1556 O O . SER A 1 189 ? 16.294 9.279 7.512 1.00 72.69 189 SER A O 1
ATOM 1558 N N . MET A 1 190 ? 14.158 9.942 7.670 1.00 64.88 190 MET A N 1
ATOM 1559 C CA . MET A 1 190 ? 14.249 10.533 9.020 1.00 64.88 190 MET A CA 1
ATOM 1560 C C . MET A 1 190 ? 14.584 9.525 10.145 1.00 64.88 190 MET A C 1
ATOM 1562 O O . MET A 1 190 ? 14.656 9.892 11.316 1.00 64.88 190 MET A O 1
ATOM 1566 N N . ALA A 1 191 ? 14.779 8.249 9.808 1.00 64.38 191 ALA A N 1
ATOM 1567 C CA . ALA A 1 191 ? 14.760 7.111 10.720 1.00 64.38 191 ALA A CA 1
ATOM 1568 C C . ALA A 1 191 ? 15.809 6.033 10.358 1.00 64.38 191 ALA A C 1
ATOM 1570 O O . ALA A 1 191 ? 16.366 6.012 9.255 1.00 64.38 191 ALA A O 1
ATOM 1571 N N . GLY A 1 192 ? 16.087 5.120 11.296 1.00 64.50 192 GLY A N 1
ATOM 1572 C CA . GLY A 1 192 ? 16.994 3.971 11.131 1.00 64.50 192 GLY A CA 1
ATOM 1573 C C . GLY A 1 192 ? 18.236 3.999 12.036 1.00 64.50 192 GLY A C 1
ATOM 1574 O O . GLY A 1 192 ? 18.648 5.051 12.521 1.00 64.50 192 GLY A O 1
ATOM 1575 N N . LYS A 1 193 ? 18.840 2.821 12.270 1.00 69.19 193 LYS A N 1
ATOM 1576 C CA . LYS A 1 193 ? 19.902 2.610 13.281 1.00 69.19 193 LYS A CA 1
ATOM 1577 C C . LYS A 1 193 ? 21.213 3.384 13.012 1.00 69.19 193 LYS A C 1
ATOM 1579 O O . LYS A 1 193 ? 21.888 3.755 13.965 1.00 69.19 193 LYS A O 1
ATOM 1584 N N . LYS A 1 194 ? 21.608 3.623 11.752 1.00 74.50 194 LYS A N 1
ATOM 1585 C CA . LYS A 1 194 ? 22.878 4.303 11.368 1.00 74.50 194 LYS A CA 1
ATOM 1586 C C . LYS A 1 194 ? 22.622 5.335 10.284 1.00 74.50 194 LYS A C 1
ATOM 1588 O O . LYS A 1 194 ? 21.800 5.038 9.454 1.00 74.50 194 LYS A O 1
ATOM 1593 N N . ARG A 1 195 ? 23.299 6.475 10.140 1.00 75.25 195 ARG A N 1
ATOM 1594 C CA . ARG A 1 195 ? 23.103 7.336 8.940 1.00 75.25 195 ARG A CA 1
ATOM 1595 C C . ARG A 1 195 ? 23.845 6.759 7.723 1.00 75.25 195 ARG A C 1
ATOM 1597 O O . ARG A 1 195 ? 25.027 7.019 7.557 1.00 75.25 195 ARG A O 1
ATOM 1604 N N . GLU A 1 196 ? 23.164 5.950 6.911 1.00 81.94 196 GLU A N 1
ATOM 1605 C CA . GLU A 1 196 ? 23.738 5.251 5.749 1.00 81.94 196 GLU A CA 1
ATOM 1606 C C . GLU A 1 196 ? 22.722 5.213 4.602 1.00 81.94 196 GLU A C 1
ATOM 1608 O O . GLU A 1 196 ? 21.545 4.930 4.835 1.00 81.94 196 GLU A O 1
ATOM 1613 N N . ASN A 1 197 ? 23.192 5.490 3.384 1.00 85.50 197 ASN A N 1
ATOM 1614 C CA . ASN A 1 197 ? 22.392 5.482 2.163 1.00 85.50 197 ASN A CA 1
ATOM 1615 C C . ASN A 1 197 ? 22.385 4.067 1.559 1.00 85.50 197 ASN A C 1
ATOM 1617 O O . ASN A 1 197 ? 23.350 3.672 0.902 1.00 85.50 197 ASN A O 1
ATOM 1621 N N . ILE A 1 198 ? 21.321 3.302 1.807 1.00 87.81 198 ILE A N 1
ATOM 1622 C CA . ILE A 1 198 ? 21.176 1.911 1.357 1.00 87.81 198 ILE A CA 1
ATOM 1623 C C . ILE A 1 198 ? 20.176 1.905 0.207 1.00 87.81 198 ILE A C 1
ATOM 1625 O O . ILE A 1 198 ? 18.982 1.679 0.383 1.00 87.81 198 ILE A O 1
ATOM 1629 N N . VAL A 1 199 ? 20.679 2.211 -0.983 1.00 87.81 199 VAL A N 1
ATOM 1630 C CA . VAL A 1 199 ? 19.869 2.335 -2.192 1.00 87.81 199 VAL A CA 1
ATOM 1631 C C . VAL A 1 199 ? 20.332 1.296 -3.204 1.00 87.81 199 VAL A C 1
ATOM 1633 O O . VAL A 1 199 ? 21.458 1.348 -3.709 1.00 87.81 199 VAL A O 1
ATOM 1636 N N . ILE A 1 200 ? 19.447 0.342 -3.485 1.00 92.00 200 ILE A N 1
ATOM 1637 C CA . ILE A 1 200 ? 19.786 -0.885 -4.203 1.00 92.00 200 ILE A CA 1
ATOM 1638 C C . ILE A 1 200 ? 19.429 -0.843 -5.691 1.00 92.00 200 ILE A C 1
ATOM 1640 O O . ILE A 1 200 ? 18.524 -0.134 -6.130 1.00 92.00 200 ILE A O 1
ATOM 1644 N N . CYS A 1 201 ? 20.166 -1.630 -6.465 1.00 94.25 201 CYS A N 1
ATOM 1645 C CA . CYS A 1 201 ? 19.912 -1.947 -7.859 1.00 94.25 201 CYS A CA 1
ATOM 1646 C C . CYS A 1 201 ? 19.076 -3.232 -7.941 1.00 94.25 201 CYS A C 1
ATOM 1648 O O . CYS A 1 201 ? 19.592 -4.323 -7.691 1.00 94.25 201 CYS A O 1
ATOM 1650 N N . LEU A 1 202 ? 17.803 -3.104 -8.318 1.00 95.06 202 LEU A N 1
ATOM 1651 C CA . LEU A 1 202 ? 16.840 -4.210 -8.417 1.00 95.06 202 LEU A CA 1
ATOM 1652 C C . LEU A 1 202 ? 17.174 -5.205 -9.536 1.00 95.06 202 LEU A C 1
ATOM 1654 O O . LEU A 1 202 ? 16.749 -6.358 -9.513 1.00 95.06 202 LEU A O 1
ATOM 1658 N N . GLU A 1 203 ? 17.995 -4.808 -10.508 1.00 95.44 203 GLU A N 1
ATOM 1659 C CA . GLU A 1 203 ? 18.475 -5.723 -11.538 1.00 95.44 203 GLU A CA 1
ATOM 1660 C C . GLU A 1 203 ? 19.673 -6.574 -11.078 1.00 95.44 203 GLU A C 1
ATOM 1662 O O . GLU A 1 203 ? 20.152 -7.398 -11.861 1.00 95.44 203 GLU A O 1
ATOM 1667 N N . SER A 1 204 ? 20.239 -6.353 -9.879 1.00 97.44 204 SER A N 1
ATOM 1668 C CA . SER A 1 204 ? 21.415 -7.114 -9.433 1.00 97.44 204 SER A CA 1
ATOM 1669 C C . SER A 1 204 ? 21.027 -8.554 -9.121 1.00 97.44 204 SER A C 1
ATOM 1671 O O . SER A 1 204 ? 20.101 -8.760 -8.340 1.00 97.44 204 SER A O 1
ATOM 1673 N N . PRO A 1 205 ? 21.735 -9.563 -9.666 1.00 97.94 205 PRO A N 1
ATOM 1674 C CA . PRO A 1 205 ? 21.455 -10.955 -9.325 1.00 97.94 205 PRO A CA 1
ATOM 1675 C C . PRO A 1 205 ? 21.639 -11.213 -7.823 1.00 97.94 205 PRO A C 1
ATOM 1677 O O . PRO A 1 205 ? 20.869 -11.966 -7.239 1.00 97.94 205 PRO A O 1
ATOM 1680 N N . HIS A 1 206 ? 22.589 -10.527 -7.178 1.00 98.50 206 HIS A N 1
ATOM 1681 C CA . HIS A 1 206 ? 22.806 -10.618 -5.733 1.00 98.50 206 HIS A CA 1
ATOM 1682 C C . HIS A 1 206 ? 21.645 -10.020 -4.929 1.00 98.50 206 HIS A C 1
ATOM 1684 O O . HIS A 1 206 ? 21.279 -10.568 -3.895 1.00 98.50 206 HIS A O 1
ATOM 1690 N N . ILE A 1 207 ? 21.052 -8.918 -5.406 1.00 97.75 207 ILE A N 1
ATOM 1691 C CA . ILE A 1 207 ? 19.842 -8.346 -4.799 1.00 97.75 207 ILE A CA 1
ATOM 1692 C C . ILE A 1 207 ? 18.644 -9.266 -5.013 1.00 97.75 207 ILE A C 1
ATOM 1694 O O . ILE A 1 207 ? 17.928 -9.528 -4.057 1.00 97.75 207 ILE A O 1
ATOM 1698 N N . LYS A 1 208 ? 18.443 -9.792 -6.226 1.00 98.38 208 LYS A N 1
ATOM 1699 C CA . LYS A 1 208 ? 17.329 -10.704 -6.517 1.00 98.38 208 LYS A CA 1
ATOM 1700 C C . LYS A 1 208 ? 17.377 -11.960 -5.649 1.00 98.38 208 LYS A C 1
ATOM 1702 O O . LYS A 1 208 ? 16.352 -12.359 -5.106 1.00 98.38 208 LYS A O 1
ATOM 1707 N N . GLU A 1 209 ? 18.558 -12.546 -5.469 1.00 98.69 209 GLU A N 1
ATOM 1708 C CA . GLU A 1 209 ? 18.725 -13.698 -4.579 1.00 98.69 209 GLU A CA 1
ATOM 1709 C C . GLU A 1 209 ? 18.420 -13.331 -3.120 1.00 98.69 209 GLU A C 1
ATOM 1711 O O . GLU A 1 209 ? 17.648 -14.014 -2.454 1.00 98.69 209 GLU A O 1
ATOM 1716 N N . ALA A 1 210 ? 18.947 -12.202 -2.639 1.00 98.50 210 ALA A N 1
ATOM 1717 C CA . ALA A 1 210 ? 18.704 -11.747 -1.273 1.00 98.50 210 ALA A CA 1
ATOM 1718 C C . ALA A 1 210 ? 17.229 -11.385 -1.008 1.00 98.50 210 ALA A C 1
ATOM 1720 O O . ALA A 1 210 ? 16.706 -11.662 0.068 1.00 98.50 210 ALA A O 1
ATOM 1721 N N . VAL A 1 211 ? 16.535 -10.794 -1.984 1.00 98.38 211 VAL A N 1
ATOM 1722 C CA . VAL A 1 211 ? 15.092 -10.518 -1.913 1.00 98.38 211 VAL A CA 1
ATOM 1723 C C . VAL A 1 211 ? 14.297 -11.821 -1.863 1.00 98.38 211 VAL A C 1
ATOM 1725 O O . VAL A 1 211 ? 13.392 -11.953 -1.040 1.00 98.38 211 VAL A O 1
ATOM 1728 N N . LYS A 1 212 ? 14.670 -12.819 -2.669 1.00 98.69 212 LYS A N 1
ATOM 1729 C CA . LYS A 1 212 ? 14.054 -14.148 -2.613 1.00 98.69 212 LYS A CA 1
ATOM 1730 C C . LYS A 1 212 ? 14.229 -14.796 -1.235 1.00 98.69 212 LYS A C 1
ATOM 1732 O O . LYS A 1 212 ? 13.248 -15.274 -0.668 1.00 98.69 212 LYS A O 1
ATOM 1737 N N . GLU A 1 213 ? 15.433 -14.754 -0.667 1.00 98.56 213 GLU A N 1
ATOM 1738 C CA . GLU A 1 213 ? 15.709 -15.252 0.689 1.00 98.56 213 GLU A CA 1
ATOM 1739 C C . GLU A 1 213 ? 14.884 -14.504 1.753 1.00 98.56 213 GLU A C 1
ATOM 1741 O O . GLU A 1 213 ? 14.310 -15.118 2.662 1.00 98.56 213 GLU A O 1
ATOM 1746 N N . TYR A 1 214 ? 14.769 -13.178 1.622 1.00 98.38 214 TYR A N 1
ATOM 1747 C CA . TYR A 1 214 ? 13.945 -12.350 2.501 1.00 98.38 214 TYR A CA 1
ATOM 1748 C C . TYR A 1 214 ? 12.473 -12.778 2.467 1.00 98.38 214 TYR A C 1
ATOM 1750 O O . TYR A 1 214 ? 11.869 -12.968 3.526 1.00 98.38 214 TYR A O 1
ATOM 1758 N N . ILE A 1 215 ? 11.910 -12.959 1.270 1.00 98.62 215 ILE A N 1
ATOM 1759 C CA . ILE A 1 215 ? 10.520 -13.380 1.054 1.00 98.62 215 ILE A CA 1
ATOM 1760 C C . ILE A 1 215 ? 10.278 -14.756 1.683 1.00 98.62 215 ILE A C 1
ATOM 1762 O O . ILE A 1 215 ? 9.388 -14.895 2.523 1.00 98.62 215 ILE A O 1
ATOM 1766 N N . GLN A 1 216 ? 11.131 -15.739 1.375 1.00 98.50 216 GLN A N 1
ATOM 1767 C CA . GLN A 1 216 ? 11.054 -17.098 1.930 1.00 98.50 216 GLN A CA 1
ATOM 1768 C C . GLN A 1 216 ? 11.087 -17.118 3.462 1.00 98.50 216 GLN A C 1
ATOM 1770 O O . GLN A 1 216 ? 10.414 -17.928 4.098 1.00 98.50 216 GLN A O 1
ATOM 1775 N N . THR A 1 217 ? 11.849 -16.205 4.063 1.00 97.75 217 THR A N 1
ATOM 1776 C CA . THR A 1 217 ? 12.024 -16.135 5.515 1.00 97.75 217 THR A CA 1
ATOM 1777 C C . THR A 1 217 ? 10.881 -15.412 6.228 1.00 97.75 217 THR A C 1
ATOM 1779 O O . THR A 1 217 ? 10.570 -15.749 7.376 1.00 97.75 217 THR A O 1
ATOM 1782 N N . ASN A 1 218 ? 10.296 -14.380 5.615 1.00 97.75 218 ASN A N 1
ATOM 1783 C CA . ASN A 1 218 ? 9.416 -13.443 6.319 1.00 97.75 218 ASN A CA 1
ATOM 1784 C C . ASN A 1 218 ? 7.940 -13.576 5.953 1.00 97.75 218 ASN A C 1
ATOM 1786 O O . ASN A 1 218 ? 7.113 -13.462 6.857 1.00 97.75 218 ASN A O 1
ATOM 1790 N N . ILE A 1 219 ? 7.601 -13.900 4.701 1.00 98.31 219 ILE A N 1
ATOM 1791 C CA . ILE A 1 219 ? 6.199 -14.056 4.288 1.00 98.31 219 ILE A CA 1
ATOM 1792 C C . ILE A 1 219 ? 5.443 -15.077 5.151 1.00 98.31 219 ILE A C 1
ATOM 1794 O O . ILE A 1 219 ? 4.388 -14.712 5.666 1.00 98.31 219 ILE A O 1
ATOM 1798 N N . PRO A 1 220 ? 5.976 -16.280 5.463 1.00 98.19 220 PRO A N 1
ATOM 1799 C CA . PRO A 1 220 ? 5.274 -17.215 6.345 1.00 98.19 220 PRO A CA 1
ATOM 1800 C C . PRO A 1 220 ? 4.953 -16.640 7.733 1.00 98.19 220 PRO A C 1
ATOM 1802 O O . PRO A 1 220 ? 3.946 -17.000 8.337 1.00 98.19 220 PRO A O 1
ATOM 1805 N N . LYS A 1 221 ? 5.806 -15.746 8.254 1.00 96.81 221 LYS A N 1
ATOM 1806 C CA . LYS A 1 221 ? 5.627 -15.115 9.571 1.00 96.81 221 LYS A CA 1
ATOM 1807 C C . LYS A 1 221 ? 4.612 -13.980 9.502 1.00 96.81 221 LYS A C 1
ATOM 1809 O O . LYS A 1 221 ? 3.746 -13.889 10.363 1.00 96.81 221 LYS A O 1
ATOM 1814 N N . PHE A 1 222 ? 4.723 -13.125 8.487 1.00 96.50 222 PHE A N 1
ATOM 1815 C CA . PHE A 1 222 ? 3.828 -11.989 8.280 1.00 96.50 222 PHE A CA 1
ATOM 1816 C C . PHE A 1 222 ? 2.408 -12.457 7.977 1.00 96.50 222 PHE A C 1
ATOM 1818 O O . PHE A 1 222 ? 1.455 -12.016 8.617 1.00 96.50 222 PHE A O 1
ATOM 1825 N N . HIS A 1 223 ? 2.271 -13.433 7.081 1.00 97.75 223 HIS A N 1
ATOM 1826 C CA . HIS A 1 223 ? 0.974 -13.973 6.694 1.00 97.75 223 HIS A CA 1
ATOM 1827 C C . HIS A 1 223 ? 0.378 -14.896 7.761 1.00 97.75 223 HIS A C 1
ATOM 1829 O O . HIS A 1 223 ? -0.792 -15.236 7.665 1.00 97.75 223 HIS A O 1
ATOM 1835 N N . ALA A 1 224 ? 1.088 -15.259 8.836 1.00 96.69 224 ALA A N 1
ATOM 1836 C CA . ALA A 1 224 ? 0.488 -15.979 9.968 1.00 96.69 224 ALA A CA 1
ATOM 1837 C C . ALA A 1 224 ? -0.509 -15.127 10.784 1.00 96.69 224 ALA A C 1
ATOM 1839 O O . ALA A 1 224 ? -1.266 -15.679 11.584 1.00 96.69 224 ALA A O 1
ATOM 1840 N N . ASN A 1 225 ? -0.528 -13.804 10.590 1.00 95.31 225 ASN A N 1
ATOM 1841 C CA . ASN A 1 225 ? -1.442 -12.887 11.268 1.00 95.31 225 ASN A CA 1
ATOM 1842 C C . ASN A 1 225 ? -2.923 -13.221 10.955 1.00 95.31 225 ASN A C 1
ATOM 1844 O O . ASN A 1 225 ? -3.330 -13.110 9.798 1.00 95.31 225 ASN A O 1
ATOM 1848 N N . PRO A 1 226 ? -3.756 -13.590 11.952 1.00 93.75 226 PRO A N 1
ATOM 1849 C CA . PRO A 1 226 ? -5.163 -13.947 11.733 1.00 93.75 226 PRO A CA 1
ATOM 1850 C C . PRO A 1 226 ? -6.052 -12.754 11.350 1.00 93.75 226 PRO A C 1
ATOM 1852 O O . PRO A 1 226 ? -7.171 -12.953 10.877 1.00 93.75 226 PRO A O 1
ATOM 1855 N N . GLU A 1 227 ? -5.554 -11.532 11.524 1.00 93.88 227 GLU A N 1
ATOM 1856 C CA . GLU A 1 227 ? -6.263 -10.301 11.189 1.00 93.88 227 GLU A CA 1
ATOM 1857 C C . GLU A 1 227 ? -5.874 -9.735 9.813 1.00 93.88 227 GLU A C 1
ATOM 1859 O O . GLU A 1 227 ? -6.375 -8.688 9.426 1.00 93.88 227 GLU A O 1
ATOM 1864 N N . LEU A 1 228 ? -4.999 -10.404 9.056 1.00 96.56 228 LEU A N 1
ATOM 1865 C CA . LEU A 1 228 ? -4.476 -9.876 7.794 1.00 96.56 228 LEU A CA 1
ATOM 1866 C C . LEU A 1 228 ? -5.517 -9.915 6.658 1.00 96.56 228 LEU A C 1
ATOM 1868 O O . LEU A 1 228 ? -5.839 -10.993 6.159 1.00 96.56 228 LEU A O 1
ATOM 1872 N N . LEU A 1 229 ? -5.993 -8.748 6.211 1.00 96.31 229 LEU A N 1
ATOM 1873 C CA . LEU A 1 229 ? -6.798 -8.573 4.994 1.00 96.31 229 LEU A CA 1
ATOM 1874 C C . LEU A 1 229 ? -5.945 -8.541 3.731 1.00 96.31 229 LEU A C 1
ATOM 1876 O O . LEU A 1 229 ? -6.342 -9.138 2.735 1.00 96.31 229 LEU A O 1
ATOM 1880 N N . TYR A 1 230 ? -4.820 -7.824 3.751 1.00 97.12 230 TYR A N 1
ATOM 1881 C CA . TYR A 1 230 ? -3.949 -7.662 2.587 1.00 97.12 230 TYR A CA 1
ATOM 1882 C C . TYR A 1 230 ? -2.508 -7.320 2.981 1.00 97.12 230 TYR A C 1
ATOM 1884 O O . TYR A 1 230 ? -2.247 -6.797 4.066 1.00 97.12 230 TYR A O 1
ATOM 1892 N N . ASP A 1 231 ? -1.573 -7.616 2.084 1.00 97.69 231 ASP A N 1
ATOM 1893 C CA . ASP A 1 231 ? -0.150 -7.296 2.207 1.00 97.69 231 ASP A CA 1
ATOM 1894 C C . ASP A 1 231 ? 0.257 -6.273 1.140 1.00 97.69 231 ASP A C 1
ATOM 1896 O O . ASP A 1 231 ? -0.082 -6.413 -0.036 1.00 97.69 231 ASP A O 1
ATOM 1900 N N . ILE A 1 232 ? 0.983 -5.246 1.569 1.00 96.19 232 ILE A N 1
ATOM 1901 C CA . ILE A 1 232 ? 1.587 -4.232 0.718 1.00 96.19 232 ILE A CA 1
ATOM 1902 C C . ILE A 1 232 ? 3.039 -4.638 0.434 1.00 96.19 232 ILE A C 1
ATOM 1904 O O . ILE A 1 232 ? 3.924 -4.508 1.287 1.00 96.19 232 ILE A O 1
ATOM 1908 N N . GLU A 1 233 ? 3.296 -5.095 -0.791 1.00 94.44 233 GLU A N 1
ATOM 1909 C CA . GLU A 1 233 ? 4.633 -5.476 -1.267 1.00 94.44 233 GLU A CA 1
ATOM 1910 C C . GLU A 1 233 ? 5.570 -4.258 -1.332 1.00 94.44 233 GLU A C 1
ATOM 1912 O O . GLU A 1 233 ? 6.772 -4.336 -1.036 1.00 94.44 233 GLU A O 1
ATOM 1917 N N . ALA A 1 234 ? 4.995 -3.122 -1.735 1.00 87.06 234 ALA A N 1
ATOM 1918 C CA . ALA A 1 234 ? 5.669 -1.860 -1.985 1.00 87.06 234 ALA A CA 1
ATOM 1919 C C . ALA A 1 234 ? 4.718 -0.674 -1.813 1.00 87.06 234 ALA A C 1
ATOM 1921 O O . ALA A 1 234 ? 3.659 -0.640 -2.435 1.00 87.06 234 ALA A O 1
ATOM 1922 N N . TYR A 1 235 ? 5.152 0.320 -1.037 1.00 87.00 235 TYR A N 1
ATOM 1923 C CA . TYR A 1 235 ? 4.400 1.541 -0.771 1.00 87.00 235 TYR A CA 1
ATOM 1924 C C . TYR A 1 235 ? 5.236 2.782 -1.106 1.00 87.00 235 TYR A C 1
ATOM 1926 O O . TYR A 1 235 ? 6.357 2.923 -0.616 1.00 87.00 235 TYR A O 1
ATOM 1934 N N . GLU A 1 236 ? 4.706 3.657 -1.964 1.00 80.94 236 GLU A N 1
ATOM 1935 C CA . GLU A 1 236 ? 5.317 4.932 -2.380 1.00 80.94 236 GLU A CA 1
ATOM 1936 C C . GLU A 1 236 ? 6.722 4.822 -3.003 1.00 80.94 236 GLU A C 1
ATOM 1938 O O . GLU A 1 236 ? 7.577 5.680 -2.782 1.00 80.94 236 GLU A O 1
ATOM 1943 N N . LEU A 1 237 ? 6.987 3.780 -3.796 1.00 80.75 237 LEU A N 1
ATOM 1944 C CA . LEU A 1 237 ? 8.322 3.542 -4.350 1.00 80.75 237 LEU A CA 1
ATOM 1945 C C . LEU A 1 237 ? 8.650 4.392 -5.585 1.00 80.75 237 LEU A C 1
ATOM 1947 O O . LEU A 1 237 ? 7.798 4.736 -6.396 1.00 80.75 237 LEU A O 1
ATOM 1951 N N . MET A 1 238 ? 9.941 4.675 -5.776 1.00 84.44 238 MET A N 1
ATOM 1952 C CA . MET A 1 238 ? 10.477 5.237 -7.019 1.00 84.44 238 MET A CA 1
ATOM 1953 C C . MET A 1 238 ? 11.756 4.511 -7.422 1.00 84.44 238 MET A C 1
ATOM 1955 O O . MET A 1 238 ? 12.731 4.453 -6.658 1.00 84.44 238 MET A O 1
ATOM 1959 N N . TYR A 1 239 ? 11.791 4.006 -8.654 1.00 87.94 239 TYR A N 1
ATOM 1960 C CA . TYR A 1 239 ? 12.919 3.248 -9.165 1.00 87.94 239 TYR A CA 1
ATOM 1961 C C . TYR A 1 239 ? 13.464 3.777 -10.490 1.00 87.94 239 TYR A C 1
ATOM 1963 O O . TYR A 1 239 ? 12.820 3.717 -11.534 1.00 87.94 239 TYR A O 1
ATOM 1971 N N . ILE A 1 240 ? 14.712 4.253 -10.452 1.00 88.31 240 ILE A N 1
ATOM 1972 C CA . ILE A 1 240 ? 15.515 4.575 -11.632 1.00 88.31 240 ILE A CA 1
ATOM 1973 C C . ILE A 1 240 ? 16.948 4.086 -11.399 1.00 88.31 240 ILE A C 1
ATOM 1975 O O . ILE A 1 240 ? 17.584 4.447 -10.410 1.00 88.31 240 ILE A O 1
ATOM 1979 N N . CYS A 1 241 ? 17.478 3.290 -12.325 1.00 90.19 241 CYS A N 1
ATOM 1980 C CA . CYS A 1 241 ? 18.872 2.850 -12.334 1.00 90.19 241 CYS A CA 1
ATOM 1981 C C . CYS A 1 241 ? 19.475 2.939 -13.741 1.00 90.19 241 CYS A C 1
ATOM 1983 O O . CYS A 1 241 ? 18.821 2.578 -14.723 1.00 90.19 241 CYS A O 1
ATOM 1985 N N . TYR A 1 242 ? 20.728 3.390 -13.806 1.00 91.81 242 TYR A N 1
ATOM 1986 C CA . TYR A 1 242 ? 21.532 3.603 -15.016 1.00 91.81 242 TYR A CA 1
ATOM 1987 C C . TYR A 1 242 ? 22.729 2.648 -15.120 1.00 91.81 242 TYR A C 1
ATOM 1989 O O . TYR A 1 242 ? 23.635 2.860 -15.931 1.00 91.81 242 TYR A O 1
ATOM 1997 N N . CYS A 1 243 ? 22.770 1.606 -14.284 1.00 93.19 243 CYS A N 1
ATOM 1998 C CA . CYS A 1 243 ? 23.849 0.624 -14.328 1.00 93.19 243 CYS A CA 1
ATOM 1999 C C . CYS A 1 243 ? 23.875 -0.096 -15.685 1.00 93.19 243 CYS A C 1
ATOM 2001 O O . CYS A 1 243 ? 22.871 -0.145 -16.392 1.00 93.19 243 CYS A O 1
ATOM 2003 N N . GLU A 1 244 ? 25.005 -0.705 -16.035 1.00 94.62 244 GLU A N 1
ATOM 2004 C CA . GLU A 1 244 ? 25.201 -1.378 -17.327 1.00 94.62 244 GLU A CA 1
ATOM 2005 C C . GLU A 1 244 ? 24.102 -2.414 -17.648 1.00 94.62 244 GLU A C 1
ATOM 2007 O O . GLU A 1 244 ? 23.670 -2.535 -18.792 1.00 94.62 244 GLU A O 1
ATOM 2012 N N . ARG A 1 245 ? 23.579 -3.114 -16.628 1.00 95.69 245 ARG A N 1
ATOM 2013 C CA . ARG A 1 245 ? 22.436 -4.035 -16.773 1.00 95.69 245 ARG A CA 1
ATOM 2014 C C . ARG A 1 245 ? 21.168 -3.308 -17.219 1.00 95.69 245 ARG A C 1
ATOM 2016 O O . ARG A 1 245 ? 20.511 -3.766 -18.146 1.00 95.69 245 ARG A O 1
ATOM 2023 N N . SER A 1 246 ? 20.858 -2.173 -16.599 1.00 94.56 246 SER A N 1
ATOM 2024 C CA . SER A 1 246 ? 19.713 -1.341 -16.974 1.00 94.56 246 SER A CA 1
ATOM 2025 C C . SER A 1 246 ? 19.847 -0.797 -18.400 1.00 94.56 246 SER A C 1
ATOM 2027 O O . SER A 1 246 ? 18.855 -0.740 -19.118 1.00 94.56 246 SER A O 1
ATOM 2029 N N . GLN A 1 247 ? 21.064 -0.449 -18.838 1.00 95.06 247 GLN A N 1
ATOM 2030 C CA . GLN A 1 247 ? 21.303 0.005 -20.216 1.00 95.06 247 GLN A CA 1
ATOM 2031 C C . GLN A 1 247 ? 21.072 -1.122 -21.227 1.00 95.06 247 GLN A C 1
ATOM 2033 O O . GLN A 1 247 ? 20.359 -0.922 -22.204 1.00 95.06 247 GLN A O 1
ATOM 2038 N N . ARG A 1 248 ? 21.584 -2.330 -20.953 1.00 96.50 248 ARG A N 1
ATOM 2039 C CA . ARG A 1 248 ? 21.323 -3.508 -21.797 1.00 96.50 248 ARG A CA 1
ATOM 2040 C C . ARG A 1 248 ? 19.836 -3.838 -21.889 1.00 96.50 248 ARG A C 1
ATOM 2042 O O . ARG A 1 248 ? 19.325 -4.025 -22.985 1.00 96.50 248 ARG A O 1
ATOM 2049 N N . MET A 1 249 ? 19.130 -3.840 -20.757 1.00 97.31 249 MET A N 1
ATOM 2050 C CA . MET A 1 249 ? 17.681 -4.068 -20.741 1.00 97.31 249 MET A CA 1
ATOM 2051 C C . MET A 1 249 ? 16.924 -3.027 -21.573 1.00 97.31 249 MET A C 1
ATOM 2053 O O . MET A 1 249 ? 15.957 -3.375 -22.246 1.00 97.31 249 MET A O 1
ATOM 2057 N N . PHE A 1 250 ? 17.375 -1.770 -21.568 1.00 97.44 250 PHE A N 1
ATOM 2058 C CA . PHE A 1 250 ? 16.803 -0.737 -22.426 1.00 97.44 250 PHE A CA 1
ATOM 2059 C C . PHE A 1 250 ? 17.069 -1.012 -23.907 1.00 97.44 250 PHE A C 1
ATOM 2061 O O . PHE A 1 250 ? 16.151 -0.918 -24.716 1.00 97.44 250 PHE A O 1
ATOM 2068 N N . HIS A 1 251 ? 18.288 -1.411 -24.275 1.00 98.06 251 HIS A N 1
ATOM 2069 C CA . HIS A 1 251 ? 18.619 -1.788 -25.654 1.00 98.06 251 HIS A CA 1
ATOM 2070 C C . HIS A 1 251 ? 17.768 -2.965 -26.148 1.00 98.06 251 HIS A C 1
ATOM 2072 O O . HIS A 1 251 ? 17.248 -2.916 -27.263 1.00 98.06 251 HIS A O 1
ATOM 2078 N N . ASP A 1 252 ? 17.550 -3.973 -25.302 1.00 98.06 252 ASP A N 1
ATOM 2079 C CA . ASP A 1 252 ? 16.678 -5.111 -25.608 1.00 98.06 252 ASP A CA 1
ATOM 2080 C C . ASP A 1 252 ? 15.212 -4.678 -25.768 1.00 98.06 252 ASP A C 1
ATOM 2082 O O . ASP A 1 252 ? 14.523 -5.112 -26.696 1.00 98.06 252 ASP A O 1
ATOM 2086 N N . TRP A 1 253 ? 14.727 -3.795 -24.889 1.00 98.25 253 TRP A N 1
ATOM 2087 C CA . TRP A 1 253 ? 13.376 -3.232 -24.964 1.00 98.25 253 TRP A CA 1
ATOM 2088 C C . TRP A 1 253 ? 13.164 -2.435 -26.258 1.00 98.25 253 TRP A C 1
ATOM 2090 O O . TRP A 1 253 ? 12.159 -2.618 -26.945 1.00 98.25 253 TRP A O 1
ATOM 2100 N N . LEU A 1 254 ? 14.148 -1.624 -26.656 1.00 98.44 254 LEU A N 1
ATOM 2101 C CA . LEU A 1 254 ? 14.143 -0.900 -27.927 1.00 98.44 254 LEU A CA 1
ATOM 2102 C C . LEU A 1 254 ? 14.136 -1.851 -29.126 1.00 98.44 254 LEU A C 1
ATOM 2104 O O . LEU A 1 254 ? 13.396 -1.630 -30.087 1.00 98.44 254 LEU A O 1
ATOM 2108 N N . GLY A 1 255 ? 14.908 -2.937 -29.041 1.00 97.94 255 GLY A N 1
ATOM 2109 C CA . GLY A 1 255 ? 14.900 -4.024 -30.013 1.00 97.94 255 GLY A CA 1
ATOM 2110 C C . GLY A 1 255 ? 13.509 -4.621 -30.203 1.00 97.94 255 GLY A C 1
ATOM 2111 O O . GLY A 1 255 ? 13.062 -4.764 -31.338 1.00 97.94 255 GLY A O 1
ATOM 2112 N N . LYS A 1 256 ? 12.785 -4.891 -29.113 1.00 98.06 256 LYS A N 1
ATOM 2113 C CA . LYS A 1 256 ? 11.403 -5.397 -29.167 1.00 98.06 256 LYS A CA 1
ATOM 2114 C C . LYS A 1 256 ? 10.426 -4.364 -29.733 1.00 98.06 256 LYS A C 1
ATOM 2116 O O . LYS A 1 256 ? 9.617 -4.706 -30.590 1.00 98.06 256 LYS A O 1
ATOM 2121 N N . LYS A 1 257 ? 10.510 -3.107 -29.283 1.00 97.94 257 LYS A N 1
ATOM 2122 C CA . LYS A 1 257 ? 9.588 -2.032 -29.681 1.00 97.94 257 LYS A CA 1
ATOM 2123 C C . LYS A 1 257 ? 9.734 -1.645 -31.149 1.00 97.94 257 LYS A C 1
ATOM 2125 O O . LYS A 1 257 ? 8.743 -1.515 -31.863 1.00 97.94 257 LYS A O 1
ATOM 2130 N N . TYR A 1 258 ? 10.968 -1.419 -31.589 1.00 98.31 258 TYR A N 1
ATOM 2131 C CA . TYR A 1 258 ? 11.242 -0.901 -32.922 1.00 98.31 258 TYR A CA 1
ATOM 2132 C C . TYR A 1 258 ? 11.615 -1.992 -33.906 1.00 98.31 258 TYR A C 1
ATOM 2134 O O . TYR A 1 258 ? 11.441 -1.768 -35.092 1.00 9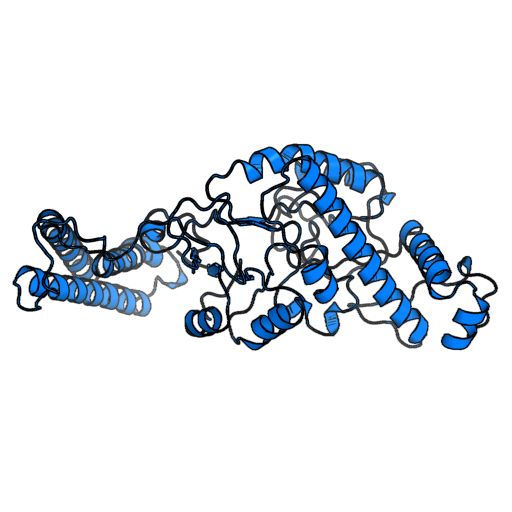8.31 258 TYR A O 1
ATOM 2142 N N . GLY A 1 259 ? 12.119 -3.155 -33.484 1.00 97.00 259 GLY A N 1
ATOM 2143 C CA . GLY A 1 259 ? 12.570 -4.244 -34.364 1.00 97.00 259 GLY A CA 1
ATOM 2144 C C . GLY A 1 259 ? 13.734 -3.882 -35.302 1.00 97.00 259 GLY A C 1
ATOM 2145 O O . GLY A 1 259 ? 13.933 -4.573 -36.299 1.00 97.00 259 GLY A O 1
ATOM 2146 N N . GLY A 1 260 ? 14.427 -2.767 -35.051 1.00 95.56 260 GLY A N 1
ATOM 2147 C CA . GLY A 1 260 ? 15.538 -2.248 -35.858 1.00 95.56 260 GLY A CA 1
ATOM 2148 C C . GLY A 1 260 ? 15.883 -0.803 -35.484 1.00 95.56 260 GLY A C 1
ATOM 2149 O O . GLY A 1 260 ? 14.984 -0.001 -35.215 1.00 95.56 260 GLY A O 1
ATOM 2150 N N . VAL A 1 261 ? 17.177 -0.471 -35.447 1.00 98.06 261 VAL A N 1
ATOM 2151 C CA . VAL A 1 261 ? 17.662 0.856 -35.019 1.00 98.06 261 VAL A CA 1
ATOM 2152 C C . VAL A 1 261 ? 17.273 1.953 -36.009 1.00 98.06 261 VAL A C 1
ATOM 2154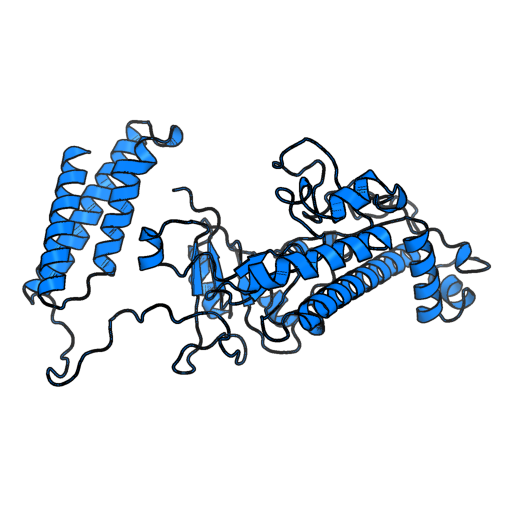 O O . VAL A 1 261 ? 17.046 3.091 -35.618 1.00 98.06 261 VAL A O 1
ATOM 2157 N N . GLU A 1 262 ? 17.095 1.610 -37.282 1.00 98.25 262 GLU A N 1
ATOM 2158 C CA . GLU A 1 262 ? 16.695 2.523 -38.351 1.00 98.25 262 GLU A CA 1
ATOM 2159 C C . GLU A 1 262 ? 15.300 3.105 -38.097 1.00 98.25 262 GLU A C 1
ATOM 2161 O O . GLU A 1 262 ? 15.079 4.299 -38.288 1.00 98.25 262 GLU A O 1
ATOM 2166 N N . ARG A 1 263 ? 14.365 2.282 -37.598 1.00 98.31 263 ARG A N 1
ATOM 2167 C CA . ARG A 1 263 ? 13.011 2.741 -37.244 1.00 98.31 263 ARG A CA 1
ATOM 2168 C C . ARG A 1 263 ? 13.009 3.623 -36.001 1.00 98.31 263 ARG A C 1
ATOM 2170 O O . ARG A 1 263 ? 12.217 4.557 -35.931 1.00 98.31 263 ARG A O 1
ATOM 2177 N N . ALA A 1 264 ? 13.894 3.352 -35.044 1.00 97.69 264 ALA A N 1
ATOM 2178 C CA . ALA A 1 264 ? 14.073 4.223 -33.889 1.00 97.69 264 ALA A CA 1
ATOM 2179 C C . ALA A 1 264 ? 14.697 5.569 -34.301 1.00 97.69 264 ALA A C 1
ATOM 2181 O O . ALA A 1 264 ? 14.199 6.622 -33.916 1.00 97.69 264 ALA A O 1
ATOM 2182 N N . ASN A 1 265 ? 15.716 5.541 -35.166 1.00 98.31 265 ASN A N 1
ATOM 2183 C CA . ASN A 1 265 ? 16.363 6.727 -35.726 1.00 98.31 265 ASN A CA 1
ATOM 2184 C C . ASN A 1 265 ? 15.381 7.657 -36.452 1.00 98.31 265 ASN A C 1
ATOM 2186 O O . ASN A 1 265 ? 15.463 8.867 -36.256 1.00 98.31 265 ASN A O 1
ATOM 2190 N N . ASP A 1 266 ? 14.435 7.111 -37.225 1.00 97.88 266 ASP A N 1
ATOM 2191 C CA . ASP A 1 266 ? 13.353 7.885 -37.858 1.00 97.88 266 ASP A CA 1
ATOM 2192 C C . ASP A 1 266 ? 12.503 8.641 -36.822 1.00 97.88 266 ASP A C 1
ATOM 2194 O O . ASP A 1 266 ? 12.202 9.819 -36.995 1.00 97.88 266 ASP A O 1
ATOM 2198 N N . LYS A 1 267 ? 12.154 7.994 -35.701 1.00 97.38 267 LYS A N 1
ATOM 2199 C CA . LYS A 1 267 ? 11.347 8.617 -34.635 1.00 97.38 267 LYS A CA 1
ATOM 2200 C C . LYS A 1 267 ? 12.117 9.608 -33.784 1.00 97.38 267 LYS A C 1
ATOM 2202 O O . LYS A 1 267 ? 11.528 10.561 -33.276 1.00 97.38 267 LYS A O 1
ATOM 2207 N N . TRP A 1 268 ? 13.405 9.371 -33.590 1.00 97.00 268 TRP A N 1
ATOM 2208 C CA . TRP A 1 268 ? 14.242 10.181 -32.715 1.00 97.00 268 TRP A CA 1
ATOM 2209 C C . TRP A 1 268 ? 15.014 11.271 -33.453 1.00 97.00 268 TRP A C 1
ATOM 2211 O O . TRP A 1 268 ? 15.640 12.100 -32.792 1.00 97.00 268 TRP A O 1
ATOM 2221 N N . SER A 1 269 ? 14.979 11.282 -34.788 1.00 96.75 269 SER A N 1
ATOM 2222 C CA . SER A 1 269 ? 15.836 12.118 -35.635 1.00 96.75 269 SER A CA 1
ATOM 2223 C C . SER A 1 269 ? 17.326 11.915 -35.324 1.00 96.75 269 SER A C 1
ATOM 2225 O O . SER A 1 269 ? 18.068 12.873 -35.107 1.00 96.75 269 SER A O 1
ATOM 2227 N N . THR A 1 270 ? 17.763 10.652 -35.267 1.00 97.00 270 THR A N 1
ATOM 2228 C CA . THR A 1 270 ? 19.143 10.248 -34.935 1.00 97.00 270 THR A CA 1
ATOM 2229 C C . THR A 1 270 ? 19.766 9.356 -36.011 1.00 97.00 270 THR A C 1
ATOM 2231 O O . THR A 1 270 ? 19.134 9.032 -37.012 1.00 97.00 270 THR A O 1
ATOM 2234 N N . THR A 1 271 ? 21.031 8.969 -35.829 1.00 97.69 271 THR A N 1
ATOM 2235 C CA . THR A 1 271 ? 21.809 8.173 -36.797 1.00 97.69 271 THR A CA 1
ATOM 2236 C C . THR A 1 271 ? 22.622 7.053 -36.132 1.00 97.69 271 THR A C 1
ATOM 2238 O O . THR A 1 271 ? 23.725 6.729 -36.572 1.00 97.69 271 THR A O 1
ATOM 2241 N N . TYR A 1 272 ? 22.090 6.450 -35.065 1.00 97.94 272 TYR A N 1
ATOM 2242 C CA . TYR A 1 272 ? 22.740 5.332 -34.375 1.00 97.94 272 TYR A CA 1
ATOM 2243 C C . TYR A 1 272 ? 22.883 4.112 -35.292 1.00 97.94 272 TYR A C 1
ATOM 2245 O O . TYR A 1 272 ? 21.949 3.756 -36.011 1.00 97.94 272 TYR A O 1
ATOM 2253 N N . LYS A 1 273 ? 24.031 3.436 -35.240 1.00 97.69 273 LYS A N 1
ATOM 2254 C CA . LYS A 1 273 ? 24.319 2.212 -36.008 1.00 97.69 273 LYS A CA 1
ATOM 2255 C C . LYS A 1 273 ? 23.780 0.952 -35.341 1.00 97.69 273 LYS A C 1
ATOM 2257 O O . LYS A 1 273 ? 23.624 -0.076 -35.990 1.00 97.69 273 LYS A O 1
ATOM 2262 N N . SER A 1 274 ? 23.539 1.009 -34.036 1.00 97.94 274 SER A N 1
ATOM 2263 C CA . SER A 1 274 ? 22.937 -0.069 -33.254 1.00 97.94 274 SER A CA 1
ATOM 2264 C C . SER A 1 274 ? 22.339 0.493 -31.967 1.00 97.94 274 SER A C 1
ATOM 2266 O O . SER A 1 274 ? 22.706 1.589 -31.541 1.00 97.94 274 SER A O 1
ATOM 2268 N N . PHE A 1 275 ? 21.468 -0.269 -31.301 1.00 97.88 275 PHE A N 1
ATOM 2269 C CA . PHE A 1 275 ? 20.954 0.139 -29.991 1.00 97.88 275 PHE A CA 1
ATOM 2270 C C . PHE A 1 275 ? 22.051 0.267 -28.927 1.00 97.88 275 PHE A C 1
ATOM 2272 O O . PHE A 1 275 ? 21.900 1.080 -28.027 1.00 97.88 275 PHE A O 1
ATOM 2279 N N . GLY A 1 276 ? 23.184 -0.432 -29.075 1.00 96.69 276 GLY A N 1
ATOM 2280 C CA . GLY A 1 276 ? 24.323 -0.326 -28.157 1.00 96.69 276 GLY A CA 1
ATOM 2281 C C . GLY A 1 276 ? 24.964 1.066 -28.091 1.00 96.69 276 GLY A C 1
ATOM 2282 O O . GLY A 1 276 ? 25.638 1.374 -27.113 1.00 96.69 276 GLY A O 1
ATOM 2283 N N . GLU A 1 277 ? 24.747 1.920 -29.098 1.00 96.44 277 GLU A N 1
ATOM 2284 C CA . GLU A 1 277 ? 25.215 3.316 -29.102 1.00 96.44 277 GLU A CA 1
ATOM 2285 C C . GLU A 1 277 ? 24.256 4.273 -28.373 1.00 96.44 277 GLU A C 1
ATOM 2287 O O . GLU A 1 277 ? 24.607 5.425 -28.104 1.00 96.44 277 GLU A O 1
ATOM 2292 N N . VAL A 1 278 ? 23.038 3.823 -28.055 1.00 95.12 278 VAL A N 1
ATOM 2293 C CA . VAL A 1 278 ? 22.027 4.648 -27.393 1.00 95.12 278 VAL A CA 1
ATOM 2294 C C . VAL A 1 278 ? 22.378 4.773 -25.915 1.00 95.12 278 VAL A C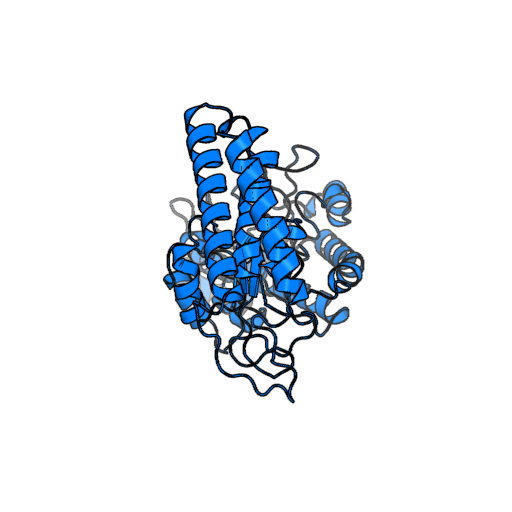 1
ATOM 2296 O O . VAL A 1 278 ? 22.356 3.795 -25.166 1.00 95.12 278 VAL A O 1
ATOM 2299 N N . VAL A 1 279 ? 22.657 5.998 -25.479 1.00 89.62 279 VAL A N 1
ATOM 2300 C CA . VAL A 1 279 ? 22.894 6.313 -24.067 1.00 89.62 279 VAL A CA 1
ATOM 2301 C C . VAL A 1 279 ? 21.567 6.714 -23.421 1.00 89.62 279 VAL A C 1
ATOM 2303 O O . VAL A 1 279 ? 20.896 7.612 -23.940 1.00 89.62 279 VAL A O 1
ATOM 2306 N N . PRO A 1 280 ? 21.171 6.094 -22.292 1.00 85.44 280 PRO A N 1
ATOM 2307 C CA . PRO A 1 280 ? 20.002 6.527 -21.545 1.00 85.44 280 PRO A CA 1
ATOM 2308 C C . PRO A 1 280 ? 20.069 8.017 -21.192 1.00 85.44 280 PRO A C 1
ATOM 2310 O O . PRO A 1 280 ? 21.101 8.484 -20.700 1.00 85.44 280 PRO A O 1
ATOM 2313 N N . PRO A 1 281 ? 18.982 8.769 -21.400 1.00 84.81 281 PRO A N 1
ATOM 2314 C CA . PRO A 1 281 ? 18.960 10.196 -21.133 1.00 84.81 281 PRO A CA 1
ATOM 2315 C C . PRO A 1 281 ? 19.304 10.552 -19.683 1.00 84.81 281 PRO A C 1
ATOM 2317 O O . PRO A 1 281 ? 18.724 9.964 -18.759 1.00 84.81 281 PRO A O 1
ATOM 2320 N N . PRO A 1 282 ? 20.202 11.530 -19.459 1.00 78.38 282 PRO A N 1
ATOM 2321 C CA . PRO A 1 282 ? 20.520 11.986 -18.118 1.00 78.38 282 PRO A CA 1
ATOM 2322 C C . PRO A 1 282 ? 19.324 12.735 -17.521 1.00 78.38 282 PRO A C 1
ATOM 2324 O O . PRO A 1 282 ? 18.673 13.546 -18.190 1.00 78.38 282 PRO A O 1
ATOM 2327 N N . VAL A 1 283 ? 19.050 12.479 -16.243 1.00 77.94 283 VAL A N 1
ATOM 2328 C CA . VAL A 1 283 ? 17.968 13.130 -15.500 1.00 77.94 283 VAL A CA 1
ATOM 2329 C C . VAL A 1 283 ? 18.488 13.776 -14.224 1.00 77.94 283 VAL A C 1
ATOM 2331 O O . VAL A 1 283 ? 19.492 13.352 -13.660 1.00 77.94 283 VAL A O 1
ATOM 2334 N N . LYS A 1 284 ? 17.762 14.790 -13.764 1.00 77.94 284 LYS A N 1
ATOM 2335 C CA . LYS A 1 284 ? 17.871 15.382 -12.434 1.00 77.94 284 LYS A CA 1
ATOM 2336 C C . LYS A 1 284 ? 16.456 15.605 -11.908 1.00 77.94 284 LYS A C 1
ATOM 2338 O O . LYS A 1 284 ? 15.624 16.140 -12.637 1.00 77.94 284 LYS A O 1
ATOM 2343 N N . ASP A 1 285 ? 16.165 15.167 -10.685 1.00 73.81 285 ASP A N 1
ATOM 2344 C CA . ASP A 1 285 ? 14.842 15.314 -10.052 1.00 73.81 285 ASP A CA 1
ATOM 2345 C C . ASP A 1 285 ? 13.671 14.829 -10.944 1.00 73.81 285 ASP A C 1
ATOM 2347 O O . ASP A 1 285 ? 12.692 15.542 -11.164 1.00 73.81 285 ASP A O 1
ATOM 2351 N N . SER A 1 286 ? 13.797 13.631 -11.526 1.00 72.31 286 SER A N 1
ATOM 2352 C CA . SER A 1 286 ? 12.820 12.995 -12.446 1.00 72.31 286 SER A CA 1
ATOM 2353 C C . SER A 1 286 ? 12.655 13.703 -13.793 1.00 72.31 286 SER A C 1
ATOM 2355 O O . SER A 1 286 ? 11.786 13.335 -14.588 1.00 72.31 286 SER A O 1
ATOM 2357 N N . ARG A 1 287 ? 13.476 14.718 -14.084 1.00 78.62 287 ARG A N 1
ATOM 2358 C CA . ARG A 1 287 ? 13.369 15.552 -15.285 1.00 78.62 287 ARG A CA 1
ATOM 2359 C C . ARG A 1 287 ? 14.608 15.401 -16.161 1.00 78.62 287 ARG A C 1
ATOM 2361 O O . ARG A 1 287 ? 15.714 15.318 -15.635 1.00 78.62 287 ARG A O 1
ATOM 2368 N N . PRO A 1 288 ? 14.458 15.389 -17.490 1.00 84.56 288 PRO A N 1
ATOM 2369 C CA . PRO A 1 288 ? 15.595 15.300 -18.387 1.00 84.56 288 PRO A CA 1
ATOM 2370 C C . PRO A 1 288 ? 16.373 16.614 -18.343 1.00 84.56 288 PRO A C 1
ATOM 2372 O O . PRO A 1 288 ? 15.779 17.693 -18.226 1.00 84.56 288 PRO A O 1
ATOM 2375 N N . LEU A 1 289 ? 17.696 16.526 -18.460 1.00 86.56 289 LEU A N 1
ATOM 2376 C CA . LEU A 1 289 ? 18.543 17.713 -18.572 1.00 86.56 289 LEU A CA 1
ATOM 2377 C C . LEU A 1 289 ? 18.195 18.530 -19.836 1.00 86.56 289 LEU A C 1
ATOM 2379 O O . LEU A 1 289 ? 17.614 17.978 -20.782 1.00 86.56 289 LEU A O 1
ATOM 2383 N N . PRO A 1 290 ? 18.551 19.831 -19.888 1.00 88.44 290 PRO A N 1
ATOM 2384 C CA . PRO A 1 290 ? 18.489 20.613 -21.123 1.00 88.44 290 PRO A CA 1
ATOM 2385 C C . PRO A 1 290 ? 19.147 19.875 -22.300 1.00 88.44 290 PRO A C 1
ATOM 2387 O O . PRO A 1 290 ? 20.049 19.066 -22.097 1.00 88.44 290 PRO A O 1
ATOM 2390 N N . ASP A 1 291 ? 18.645 20.106 -23.513 1.00 88.25 291 ASP A N 1
ATOM 2391 C CA . ASP A 1 291 ? 19.140 19.512 -24.771 1.00 88.25 291 ASP A CA 1
ATOM 2392 C C . ASP A 1 291 ? 19.025 17.980 -24.900 1.00 88.25 291 ASP A C 1
ATOM 2394 O O . ASP A 1 291 ? 19.397 17.397 -25.918 1.00 88.25 291 ASP A O 1
ATOM 2398 N N . THR A 1 292 ? 18.425 17.310 -23.913 1.00 90.25 292 THR A N 1
ATOM 2399 C CA . THR A 1 292 ? 18.078 15.889 -24.008 1.00 90.25 292 THR A CA 1
ATOM 2400 C C . THR A 1 292 ? 17.088 15.640 -25.147 1.00 90.25 292 THR A C 1
ATOM 2402 O O . THR A 1 292 ? 16.028 16.275 -25.210 1.00 90.25 292 THR A O 1
ATOM 2405 N N . ASN A 1 293 ? 17.369 14.639 -25.991 1.00 93.31 293 ASN A N 1
ATOM 2406 C CA . ASN A 1 293 ? 16.414 14.159 -26.988 1.00 93.31 293 ASN A CA 1
ATOM 2407 C C . ASN A 1 293 ? 15.139 13.643 -26.296 1.00 93.31 293 ASN A C 1
ATOM 2409 O O . ASN A 1 293 ? 15.142 12.618 -25.609 1.00 93.31 293 ASN A O 1
ATOM 2413 N N . ARG A 1 294 ? 14.033 14.368 -26.486 1.00 92.12 294 ARG A N 1
ATOM 2414 C CA . ARG A 1 294 ? 12.762 14.108 -25.799 1.00 92.12 294 ARG A CA 1
ATOM 2415 C C . ARG A 1 294 ? 12.104 12.801 -26.218 1.00 92.12 294 ARG A C 1
ATOM 2417 O O . ARG A 1 294 ? 11.425 12.202 -25.391 1.00 92.12 294 ARG A O 1
ATOM 2424 N N . ALA A 1 295 ? 12.327 12.349 -27.448 1.00 94.81 295 ALA A N 1
ATOM 2425 C CA . ALA A 1 295 ? 11.767 11.094 -27.927 1.00 94.81 295 ALA A CA 1
ATOM 2426 C C . ALA A 1 295 ? 12.469 9.890 -27.273 1.00 94.81 295 ALA A C 1
ATOM 2428 O O . ALA A 1 295 ? 11.803 8.986 -26.776 1.00 94.81 295 ALA A O 1
ATOM 2429 N N . ILE A 1 296 ? 13.801 9.938 -27.151 1.00 94.88 296 ILE A N 1
ATOM 2430 C CA . ILE A 1 296 ? 14.567 8.918 -26.411 1.00 94.88 296 ILE A CA 1
ATOM 2431 C C . ILE A 1 296 ? 14.201 8.948 -24.921 1.00 94.88 296 ILE A C 1
ATOM 2433 O O . ILE A 1 296 ? 14.067 7.902 -24.293 1.00 94.88 296 ILE A O 1
ATOM 2437 N N . TRP A 1 297 ? 14.005 10.137 -24.342 1.00 92.50 297 TRP A N 1
ATOM 2438 C CA . TRP A 1 297 ? 13.585 10.267 -22.942 1.00 92.50 297 TRP A CA 1
ATOM 2439 C C . TRP A 1 297 ? 12.198 9.687 -22.675 1.00 92.50 297 TRP A C 1
ATOM 2441 O O . TRP A 1 297 ? 12.022 9.000 -21.671 1.00 92.50 297 TRP A O 1
ATOM 2451 N N . TYR A 1 298 ? 11.243 9.901 -23.581 1.00 93.25 298 TYR A N 1
ATOM 2452 C CA . TYR A 1 298 ? 9.933 9.258 -23.503 1.00 93.25 298 TYR A CA 1
ATOM 2453 C C . TYR A 1 298 ? 10.061 7.729 -23.502 1.00 93.25 298 TYR A C 1
ATOM 2455 O O . TYR A 1 298 ? 9.474 7.055 -22.657 1.00 93.25 298 TYR A O 1
ATOM 2463 N N . ASP A 1 299 ? 10.882 7.183 -24.400 1.00 95.81 299 ASP A N 1
ATOM 2464 C CA . ASP A 1 299 ? 11.121 5.742 -24.472 1.00 95.81 299 ASP A CA 1
ATOM 2465 C C . ASP A 1 299 ? 11.824 5.192 -23.231 1.00 95.81 299 ASP A C 1
ATOM 2467 O O . ASP A 1 299 ? 11.455 4.124 -22.752 1.00 95.81 299 ASP A O 1
ATOM 2471 N N . TRP A 1 300 ? 12.779 5.930 -22.662 1.00 93.75 300 TRP A N 1
ATOM 2472 C CA . TRP A 1 300 ? 13.411 5.567 -21.394 1.00 93.75 300 TRP A CA 1
ATOM 2473 C C . TRP A 1 300 ? 12.414 5.557 -20.234 1.00 93.75 300 TRP A C 1
ATOM 2475 O O . TRP A 1 300 ? 12.445 4.639 -19.420 1.00 93.75 300 TRP A O 1
ATOM 2485 N N . ALA A 1 301 ? 11.517 6.545 -20.158 1.00 92.00 301 ALA A N 1
ATOM 2486 C CA . ALA A 1 301 ? 10.481 6.588 -19.130 1.00 92.00 301 ALA A CA 1
ATOM 2487 C C . ALA A 1 301 ? 9.516 5.399 -19.255 1.00 92.00 301 ALA A C 1
ATOM 2489 O O . ALA A 1 301 ? 9.243 4.744 -18.253 1.00 92.00 301 ALA A O 1
ATOM 2490 N N . ARG A 1 302 ? 9.076 5.065 -20.478 1.00 94.44 302 ARG A N 1
ATOM 2491 C CA . ARG A 1 302 ? 8.221 3.893 -20.730 1.00 94.44 302 ARG A CA 1
ATOM 2492 C C . ARG A 1 302 ? 8.920 2.576 -20.412 1.00 94.44 302 ARG A C 1
ATOM 2494 O O . ARG A 1 302 ? 8.367 1.755 -19.695 1.00 94.44 302 ARG A O 1
ATOM 2501 N N . PHE A 1 303 ? 10.165 2.409 -20.850 1.00 95.75 303 PHE A N 1
ATOM 2502 C CA . PHE A 1 303 ? 10.990 1.271 -20.444 1.00 95.75 303 PHE A CA 1
ATOM 2503 C C . PHE A 1 303 ? 11.123 1.178 -18.919 1.00 95.75 303 PHE A C 1
ATOM 2505 O O . PHE A 1 303 ? 11.080 0.086 -18.356 1.00 95.75 303 PHE A O 1
ATOM 2512 N N . ASN A 1 304 ? 11.309 2.315 -18.243 1.00 93.50 304 ASN A N 1
ATOM 2513 C CA . ASN A 1 304 ? 11.460 2.345 -16.798 1.00 93.50 304 ASN A CA 1
ATOM 2514 C C . ASN A 1 304 ? 10.179 1.905 -16.072 1.00 93.50 304 ASN A C 1
ATOM 2516 O O . ASN A 1 304 ? 10.270 1.196 -15.074 1.00 93.50 304 ASN A O 1
ATOM 2520 N N . GLN A 1 305 ? 9.015 2.320 -16.577 1.00 93.31 305 GLN A N 1
ATOM 2521 C CA . GLN A 1 305 ? 7.717 1.829 -16.115 1.00 93.31 305 GLN A CA 1
ATOM 2522 C C . GLN A 1 305 ? 7.623 0.316 -16.305 1.00 93.31 305 GLN A C 1
ATOM 2524 O O . GLN A 1 305 ? 7.414 -0.419 -15.343 1.00 93.31 305 GLN A O 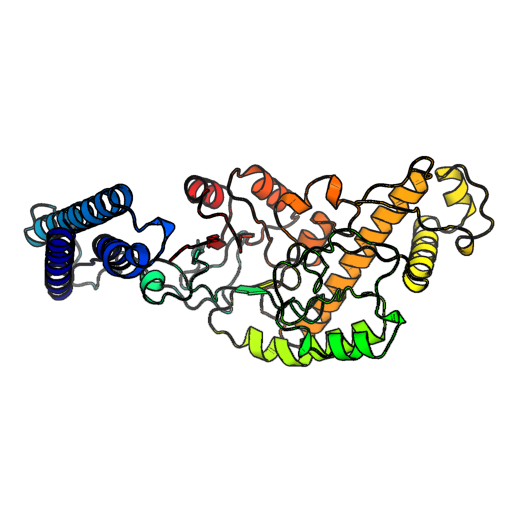1
ATOM 2529 N N . ASP A 1 306 ? 7.915 -0.160 -17.518 1.00 95.62 306 ASP A N 1
ATOM 2530 C CA . ASP A 1 306 ? 7.809 -1.580 -17.835 1.00 95.62 306 ASP A CA 1
ATOM 2531 C C . ASP A 1 306 ? 8.716 -2.450 -16.964 1.00 95.62 306 ASP A C 1
ATOM 2533 O O . ASP A 1 306 ? 8.256 -3.418 -16.362 1.00 95.62 306 ASP A O 1
ATOM 2537 N N . ARG A 1 307 ? 9.997 -2.084 -16.831 1.00 95.38 307 ARG A N 1
ATOM 2538 C CA . ARG A 1 307 ? 10.953 -2.880 -16.050 1.00 95.38 307 ARG A CA 1
ATOM 2539 C C . ARG A 1 307 ? 10.590 -2.949 -14.571 1.00 95.38 307 ARG A C 1
ATOM 2541 O O . ARG A 1 307 ? 10.958 -3.922 -13.913 1.00 95.38 307 ARG A O 1
ATOM 2548 N N . PHE A 1 308 ? 9.987 -1.889 -14.025 1.00 94.50 308 PHE A N 1
ATOM 2549 C CA . PHE A 1 308 ? 9.683 -1.843 -12.604 1.00 94.50 308 PHE A CA 1
ATOM 2550 C C . PHE A 1 308 ? 8.424 -2.652 -12.322 1.00 94.50 308 PHE A C 1
ATOM 2552 O O . PHE A 1 308 ? 8.475 -3.513 -11.450 1.00 94.50 308 PHE A O 1
ATOM 2559 N N . THR A 1 309 ? 7.371 -2.504 -13.132 1.00 95.00 309 THR A N 1
ATOM 2560 C CA . THR A 1 309 ? 6.188 -3.373 -13.064 1.00 95.00 309 THR A CA 1
ATOM 2561 C C . THR A 1 309 ? 6.561 -4.849 -13.228 1.00 95.00 309 THR A C 1
ATOM 2563 O O . THR A 1 309 ? 6.142 -5.672 -12.419 1.00 95.00 309 THR A O 1
ATOM 2566 N N . ASP A 1 310 ? 7.432 -5.195 -14.182 1.00 96.69 310 ASP A N 1
ATOM 2567 C CA . ASP A 1 310 ? 7.909 -6.576 -14.359 1.00 96.69 310 ASP A CA 1
ATOM 2568 C C . ASP A 1 310 ? 8.655 -7.104 -13.115 1.00 96.69 310 ASP A C 1
ATOM 2570 O O . ASP A 1 310 ? 8.567 -8.288 -12.780 1.00 96.69 310 ASP A O 1
ATOM 2574 N N . TYR A 1 311 ? 9.388 -6.238 -12.404 1.00 97.31 311 TYR A N 1
ATOM 2575 C CA . TYR A 1 311 ? 10.034 -6.599 -11.141 1.00 97.31 311 TYR A CA 1
ATOM 2576 C C . TYR A 1 311 ? 9.010 -6.821 -10.021 1.00 97.31 311 TYR A C 1
ATOM 2578 O O . TYR A 1 311 ? 9.133 -7.800 -9.287 1.00 97.31 311 TYR A O 1
ATOM 2586 N N . LEU A 1 312 ? 7.997 -5.957 -9.906 1.00 96.81 312 LEU A N 1
ATOM 2587 C CA . LEU A 1 312 ? 6.914 -6.129 -8.936 1.00 96.81 312 LEU A CA 1
ATOM 2588 C C . LEU A 1 312 ? 6.164 -7.451 -9.181 1.00 96.81 312 LEU A C 1
ATOM 2590 O O . LEU A 1 312 ? 5.959 -8.228 -8.255 1.00 96.81 312 LEU A O 1
ATOM 2594 N N . LEU A 1 313 ? 5.858 -7.780 -10.440 1.00 97.75 313 LEU A N 1
ATOM 2595 C CA . LEU A 1 313 ? 5.229 -9.054 -10.809 1.00 97.75 313 LEU A CA 1
ATOM 2596 C C . LEU A 1 313 ? 6.103 -10.271 -10.469 1.00 97.75 313 LEU A C 1
ATOM 2598 O O . LEU A 1 313 ? 5.585 -11.315 -10.068 1.00 97.75 313 LEU A O 1
ATOM 2602 N N . TRP A 1 314 ? 7.427 -10.151 -10.596 1.00 98.44 314 TRP A N 1
ATOM 2603 C CA . TRP A 1 314 ? 8.352 -11.193 -10.150 1.00 98.44 314 TRP A CA 1
ATOM 2604 C C . TRP A 1 314 ? 8.306 -11.386 -8.626 1.00 98.44 314 TRP A C 1
ATOM 2606 O O . TRP A 1 314 ? 8.244 -12.528 -8.169 1.00 98.44 314 TRP A O 1
ATOM 2616 N N . VAL A 1 315 ? 8.279 -10.299 -7.845 1.00 98.38 315 VAL A N 1
ATOM 2617 C CA . VAL A 1 315 ? 8.134 -10.347 -6.377 1.00 98.38 315 VAL A CA 1
ATOM 2618 C C . VAL A 1 315 ? 6.803 -10.989 -5.983 1.00 98.38 315 VAL A C 1
ATOM 2620 O O . VAL A 1 315 ? 6.809 -11.961 -5.224 1.00 98.38 315 VAL A O 1
ATOM 2623 N N . ARG A 1 316 ? 5.690 -10.541 -6.575 1.00 98.19 316 ARG A N 1
ATOM 2624 C CA . ARG A 1 316 ? 4.365 -11.156 -6.423 1.00 98.19 316 ARG A CA 1
ATOM 2625 C C . ARG A 1 316 ? 4.405 -12.656 -6.695 1.00 98.19 316 ARG A C 1
ATOM 2627 O O . ARG A 1 316 ? 3.866 -13.436 -5.915 1.00 98.19 316 ARG A O 1
ATOM 2634 N N . GLY A 1 317 ? 5.071 -13.078 -7.771 1.00 98.56 317 GLY A N 1
ATOM 2635 C CA . GLY A 1 317 ? 5.251 -14.491 -8.113 1.00 98.56 317 GLY A CA 1
ATOM 2636 C C . GLY A 1 317 ? 5.913 -15.295 -6.990 1.00 98.56 317 GLY A C 1
ATOM 2637 O O . GLY A 1 317 ? 5.404 -16.349 -6.614 1.00 98.56 317 GLY A O 1
ATOM 2638 N N . LEU A 1 318 ? 6.985 -14.765 -6.391 1.00 98.69 318 LEU A N 1
ATOM 2639 C CA . LEU A 1 318 ? 7.664 -15.403 -5.257 1.00 98.69 318 LEU A CA 1
ATOM 2640 C C . LEU A 1 318 ? 6.780 -15.492 -4.008 1.00 98.69 318 LEU A C 1
ATOM 2642 O O . LEU A 1 318 ? 6.820 -16.496 -3.299 1.00 98.69 318 LEU A O 1
ATOM 2646 N N . ILE A 1 319 ? 5.979 -14.462 -3.726 1.00 98.69 319 ILE A N 1
ATOM 2647 C CA . ILE A 1 319 ? 5.032 -14.491 -2.604 1.00 98.69 319 ILE A CA 1
ATOM 2648 C C . ILE A 1 319 ? 3.953 -15.546 -2.865 1.00 98.69 319 ILE A C 1
ATOM 2650 O O . ILE A 1 319 ? 3.641 -16.328 -1.971 1.00 98.69 319 ILE A O 1
ATOM 2654 N N . ARG A 1 320 ? 3.435 -15.632 -4.097 1.00 98.38 320 ARG A N 1
ATOM 2655 C CA . ARG A 1 320 ? 2.394 -16.593 -4.498 1.00 98.38 320 ARG A CA 1
ATOM 2656 C C . ARG A 1 320 ? 2.846 -18.054 -4.455 1.00 98.38 320 ARG A C 1
ATOM 2658 O O . ARG A 1 320 ? 1.998 -18.925 -4.275 1.00 98.38 320 ARG A O 1
ATOM 2665 N N . GLU A 1 321 ? 4.147 -18.332 -4.560 1.00 98.38 321 GLU A N 1
ATOM 2666 C CA . GLU A 1 321 ? 4.710 -19.668 -4.292 1.00 98.38 321 GLU A CA 1
ATOM 2667 C C . GLU A 1 321 ? 4.553 -20.091 -2.817 1.00 98.38 321 GLU A C 1
ATOM 2669 O O . GLU A 1 321 ? 4.513 -21.286 -2.523 1.00 98.38 321 GLU A O 1
ATOM 2674 N N . ILE A 1 322 ? 4.456 -19.128 -1.892 1.00 98.50 322 ILE A N 1
ATOM 2675 C CA . ILE A 1 322 ? 4.369 -19.349 -0.440 1.00 98.50 322 ILE A CA 1
ATOM 2676 C C . ILE A 1 322 ? 2.924 -19.211 0.059 1.00 98.50 322 ILE A C 1
ATOM 2678 O O . ILE A 1 322 ? 2.441 -20.083 0.781 1.00 98.50 322 ILE A O 1
ATOM 2682 N N . ASP A 1 323 ? 2.239 -18.128 -0.317 1.00 98.12 323 ASP A N 1
ATOM 2683 C CA . ASP A 1 323 ? 0.842 -17.844 0.018 1.00 98.12 323 ASP A CA 1
ATOM 2684 C C . ASP A 1 323 ? 0.035 -17.495 -1.255 1.00 98.12 323 ASP A C 1
ATOM 2686 O O . ASP A 1 323 ? 0.079 -16.364 -1.763 1.00 98.12 323 ASP A O 1
ATOM 2690 N N . PRO A 1 324 ? -0.745 -18.454 -1.788 1.00 96.88 324 PRO A N 1
ATOM 2691 C CA . PRO A 1 324 ? -1.540 -18.239 -2.991 1.00 96.88 324 PRO A CA 1
ATOM 2692 C C . PRO A 1 324 ? -2.842 -17.455 -2.749 1.00 96.88 324 PRO A C 1
ATOM 2694 O O . PRO A 1 324 ? -3.542 -17.174 -3.719 1.00 96.88 324 PRO A O 1
ATOM 2697 N N . GLN A 1 325 ? -3.207 -17.136 -1.500 1.00 95.31 325 GLN A N 1
ATOM 2698 C CA . GLN A 1 325 ? -4.534 -16.614 -1.150 1.00 95.31 325 GLN A CA 1
ATOM 2699 C C . GLN A 1 325 ? -4.530 -15.179 -0.628 1.00 95.31 325 GLN A C 1
ATOM 2701 O O . GLN A 1 325 ? -5.441 -14.429 -0.973 1.00 95.31 325 GLN A O 1
ATOM 2706 N N . THR A 1 326 ? -3.553 -14.788 0.196 1.00 97.56 326 THR A N 1
ATOM 2707 C CA . THR A 1 326 ? -3.543 -13.452 0.817 1.00 97.56 326 THR A CA 1
ATOM 2708 C C . THR A 1 326 ? -3.547 -12.365 -0.268 1.00 97.56 326 THR A C 1
ATOM 2710 O O . THR A 1 326 ? -2.680 -12.404 -1.141 1.00 97.56 326 THR A O 1
ATOM 2713 N N . PRO A 1 327 ? -4.509 -11.426 -0.292 1.00 97.88 327 PRO A N 1
ATOM 2714 C CA . PRO A 1 327 ? -4.516 -10.328 -1.257 1.00 97.88 327 PRO A CA 1
ATOM 2715 C C . PRO A 1 327 ? -3.223 -9.516 -1.179 1.00 97.88 327 PRO A C 1
ATOM 2717 O O . PRO A 1 327 ? -2.787 -9.160 -0.084 1.00 97.88 327 PRO A O 1
ATOM 2720 N N . LEU A 1 328 ? -2.609 -9.244 -2.329 1.00 97.62 328 LEU A N 1
ATOM 2721 C CA . LEU A 1 328 ? -1.384 -8.452 -2.405 1.00 97.62 328 LEU A CA 1
ATOM 2722 C C . LEU A 1 328 ? -1.649 -7.163 -3.168 1.00 97.62 328 LEU A C 1
ATOM 2724 O O . LEU A 1 328 ? -2.527 -7.103 -4.035 1.00 97.62 328 LEU A O 1
ATOM 2728 N N . THR A 1 329 ? -0.862 -6.150 -2.850 1.00 96.38 329 THR A N 1
ATOM 2729 C CA . THR A 1 329 ? -0.904 -4.872 -3.540 1.00 96.38 329 THR A CA 1
ATOM 2730 C C . THR A 1 329 ? 0.452 -4.181 -3.532 1.00 96.38 329 THR A C 1
ATOM 2732 O O . THR A 1 329 ? 1.294 -4.416 -2.662 1.00 96.38 329 THR A O 1
ATOM 2735 N N . ALA A 1 330 ? 0.660 -3.325 -4.519 1.00 93.06 330 ALA A N 1
ATOM 2736 C CA . ALA A 1 330 ? 1.730 -2.353 -4.569 1.00 93.06 330 ALA A CA 1
ATOM 2737 C C . ALA A 1 330 ? 1.165 -1.030 -5.096 1.00 93.06 330 ALA A C 1
ATOM 2739 O O . ALA A 1 330 ? 0.082 -0.985 -5.659 1.00 93.06 330 ALA A O 1
ATOM 2740 N N . GLY A 1 331 ? 1.908 0.056 -4.936 1.00 83.81 331 GLY A N 1
ATOM 2741 C CA . GLY A 1 331 ? 1.513 1.358 -5.471 1.00 83.81 331 GLY A CA 1
ATOM 2742 C C . GLY A 1 331 ? 1.836 2.453 -4.477 1.00 83.81 331 GLY A C 1
ATOM 2743 O O . GLY A 1 331 ? 2.729 2.299 -3.635 1.00 83.81 331 GLY A O 1
ATOM 2744 N N . GLY A 1 332 ? 1.132 3.574 -4.547 1.00 72.62 332 GLY A N 1
ATOM 2745 C CA . GLY A 1 332 ? 1.354 4.619 -3.560 1.00 72.62 332 GLY A CA 1
ATOM 2746 C C . GLY A 1 332 ? 0.208 5.581 -3.342 1.00 72.62 332 GLY A C 1
ATOM 2747 O O . GLY A 1 332 ? -0.948 5.350 -3.698 1.00 72.62 332 GLY A O 1
ATOM 2748 N N . SER A 1 333 ? 0.577 6.683 -2.695 1.00 75.25 333 SER A N 1
ATOM 2749 C CA . SER A 1 333 ? -0.303 7.802 -2.421 1.00 75.25 333 SER A CA 1
ATOM 2750 C C . SER A 1 333 ? -0.840 8.436 -3.700 1.00 75.25 333 SER A C 1
ATOM 2752 O O . SER A 1 333 ? -0.288 8.270 -4.788 1.00 75.25 333 SER A O 1
ATOM 2754 N N . SER A 1 334 ? -1.880 9.260 -3.571 1.00 74.19 334 SER A N 1
ATOM 2755 C CA . SER A 1 334 ? -2.387 10.115 -4.659 1.00 74.19 334 SER A CA 1
ATOM 2756 C C . SER A 1 334 ? -1.283 10.906 -5.385 1.00 74.19 334 SER A C 1
ATOM 2758 O O . SER A 1 334 ? -1.432 11.283 -6.549 1.00 74.19 334 SER A O 1
ATOM 2760 N N . SER A 1 335 ? -0.134 11.121 -4.737 1.00 78.69 335 SER A N 1
ATOM 2761 C CA . SER A 1 335 ? 1.037 11.754 -5.333 1.00 78.69 335 SER A CA 1
ATOM 2762 C C . SER A 1 335 ? 1.717 10.933 -6.441 1.00 78.69 335 SER A C 1
ATOM 2764 O O . SER A 1 335 ? 2.364 11.538 -7.300 1.00 78.69 335 SER A O 1
ATOM 2766 N N . MET A 1 336 ? 1.538 9.606 -6.476 1.00 83.94 336 MET A N 1
ATOM 2767 C CA . MET A 1 336 ? 2.055 8.719 -7.530 1.00 83.94 336 MET A CA 1
ATOM 2768 C C . MET A 1 336 ? 1.329 8.886 -8.868 1.00 83.94 336 MET A C 1
ATOM 2770 O O . MET A 1 336 ? 1.906 8.591 -9.913 1.00 83.94 336 MET A O 1
ATOM 2774 N N . LEU A 1 337 ? 0.123 9.460 -8.857 1.00 82.25 337 LEU A N 1
ATOM 2775 C CA . LEU A 1 337 ? -0.626 9.839 -10.060 1.00 82.25 337 LEU A CA 1
ATOM 2776 C C . LEU A 1 337 ? -0.182 11.197 -10.638 1.00 82.25 337 LEU A C 1
ATOM 2778 O O . LEU A 1 337 ? -0.656 11.625 -11.692 1.00 82.25 337 LEU A O 1
ATOM 2782 N N . ALA A 1 338 ? 0.718 11.921 -9.965 1.00 81.88 338 ALA A N 1
ATOM 2783 C CA . ALA A 1 338 ? 1.172 13.220 -10.439 1.00 81.88 338 ALA A CA 1
ATOM 2784 C C . ALA A 1 338 ? 2.117 13.079 -11.645 1.00 81.88 338 ALA A C 1
ATOM 2786 O O . ALA A 1 338 ? 3.036 12.275 -11.650 1.00 81.88 338 ALA A O 1
ATOM 2787 N N . GLY A 1 339 ? 2.033 13.972 -12.635 1.00 79.25 339 GLY A N 1
ATOM 2788 C CA . GLY A 1 339 ? 2.916 13.899 -13.816 1.00 79.25 339 GLY A CA 1
ATOM 2789 C C . GLY A 1 339 ? 4.431 13.899 -13.516 1.00 79.25 339 GLY A C 1
ATOM 2790 O O . GLY A 1 339 ? 5.221 13.446 -14.338 1.00 79.25 339 GLY A O 1
ATOM 2791 N N . ARG A 1 340 ? 4.857 14.367 -12.330 1.00 77.38 340 ARG A N 1
ATOM 2792 C CA . ARG A 1 340 ? 6.264 14.328 -11.882 1.00 77.38 340 ARG A CA 1
ATOM 2793 C C . ARG A 1 340 ? 6.777 12.919 -11.541 1.00 77.38 340 ARG A C 1
ATOM 2795 O O . ARG A 1 340 ? 7.990 12.727 -11.540 1.00 77.38 340 ARG A O 1
ATOM 2802 N N . THR A 1 341 ? 5.889 11.977 -11.225 1.00 81.12 341 THR A N 1
ATOM 2803 C CA . THR A 1 341 ? 6.212 10.579 -10.887 1.00 81.12 341 THR A CA 1
ATOM 2804 C C . THR A 1 341 ? 6.086 9.654 -12.098 1.00 81.12 341 THR A C 1
ATOM 2806 O O . THR A 1 341 ? 6.653 8.570 -12.101 1.00 81.12 341 THR A O 1
ATOM 2809 N N . GLY A 1 342 ? 5.477 10.104 -13.201 1.00 79.06 342 GLY A N 1
ATOM 2810 C CA . GLY A 1 342 ? 5.335 9.308 -14.430 1.00 79.06 342 GLY A CA 1
ATOM 2811 C C . GLY A 1 342 ? 6.647 8.871 -15.106 1.00 79.06 342 GLY A C 1
ATOM 2812 O O . GLY A 1 342 ? 6.617 8.165 -16.106 1.00 79.06 342 GLY A O 1
ATOM 2813 N N . THR A 1 343 ? 7.815 9.276 -14.596 1.00 81.00 343 THR A N 1
ATOM 2814 C CA . THR A 1 343 ? 9.135 8.824 -15.074 1.00 81.00 343 THR A CA 1
ATOM 2815 C C . THR A 1 343 ? 9.912 7.998 -14.051 1.00 81.00 343 THR A C 1
ATOM 2817 O O . THR A 1 343 ? 11.005 7.514 -14.355 1.00 81.00 343 THR A O 1
ATOM 2820 N N . THR A 1 344 ? 9.360 7.780 -12.855 1.00 83.75 344 THR A N 1
ATOM 2821 C CA . THR A 1 344 ? 10.041 7.121 -11.729 1.00 83.75 344 THR A CA 1
ATOM 2822 C C . THR A 1 344 ? 9.847 5.610 -11.703 1.00 83.75 344 THR A C 1
ATOM 2824 O O . THR A 1 344 ? 10.135 4.975 -10.695 1.00 83.75 344 THR A O 1
ATOM 2827 N N . GLY A 1 345 ? 9.368 5.040 -12.808 1.00 88.12 345 GLY A N 1
ATOM 2828 C CA . GLY A 1 345 ? 9.096 3.611 -12.952 1.00 88.12 345 GLY A CA 1
ATOM 2829 C C . GLY A 1 345 ? 7.685 3.226 -12.522 1.00 88.12 345 GLY A C 1
ATOM 2830 O O . GLY A 1 345 ? 7.305 2.079 -12.682 1.00 88.12 345 GLY A O 1
ATOM 2831 N N . ILE A 1 346 ? 6.899 4.178 -12.018 1.00 89.00 346 ILE A N 1
ATOM 2832 C CA . ILE A 1 346 ? 5.527 3.928 -11.592 1.00 89.00 346 ILE A CA 1
ATOM 2833 C C . ILE A 1 346 ? 4.573 4.065 -12.776 1.00 89.00 346 ILE A C 1
ATOM 2835 O O . ILE A 1 346 ? 4.579 5.067 -13.499 1.00 89.00 346 ILE A O 1
ATOM 2839 N N . ASP A 1 347 ? 3.765 3.029 -12.952 1.00 91.88 347 ASP A N 1
ATOM 2840 C CA . ASP A 1 347 ? 2.626 2.971 -13.856 1.00 91.88 347 ASP A CA 1
ATOM 2841 C C . ASP A 1 347 ? 1.453 2.384 -13.062 1.00 91.88 347 ASP A C 1
ATOM 2843 O O . ASP A 1 347 ? 1.293 1.168 -12.973 1.00 91.88 347 ASP A O 1
ATOM 2847 N N . GLU A 1 348 ? 0.694 3.265 -12.404 1.00 91.31 348 GLU A N 1
ATOM 2848 C CA . GLU A 1 348 ? -0.441 2.883 -11.549 1.00 91.31 348 GLU A CA 1
ATOM 2849 C C . GLU A 1 348 ? -1.508 2.113 -12.337 1.00 91.31 348 GLU A C 1
ATOM 2851 O O . GLU A 1 348 ? -2.101 1.186 -11.803 1.00 91.31 348 GLU A O 1
ATOM 2856 N N . GLU A 1 349 ? -1.710 2.411 -13.625 1.00 92.75 349 GLU A N 1
ATOM 2857 C CA . GLU A 1 349 ? -2.678 1.681 -14.452 1.00 92.75 349 GLU A CA 1
ATOM 2858 C C . GLU A 1 349 ? -2.261 0.217 -14.621 1.00 92.75 349 GLU A C 1
ATOM 2860 O O . GLU A 1 349 ? -3.074 -0.693 -14.438 1.00 92.75 349 GLU A O 1
ATOM 2865 N N . ARG A 1 350 ? -0.980 -0.036 -14.908 1.00 94.19 350 ARG A N 1
ATOM 2866 C CA . ARG A 1 350 ? -0.469 -1.409 -14.978 1.00 94.19 350 ARG A CA 1
ATOM 2867 C C . ARG A 1 350 ? -0.455 -2.092 -13.614 1.00 94.19 350 ARG A C 1
ATOM 2869 O O . ARG A 1 350 ? -0.855 -3.248 -13.531 1.00 94.19 350 ARG A O 1
ATOM 2876 N N . ILE A 1 351 ? -0.022 -1.409 -12.553 1.00 94.56 351 ILE A N 1
ATOM 2877 C CA . ILE A 1 351 ? 0.014 -1.976 -11.193 1.00 94.56 351 ILE A CA 1
ATOM 2878 C C . ILE A 1 351 ? -1.394 -2.392 -10.759 1.00 94.56 351 ILE A C 1
ATOM 2880 O O . ILE A 1 351 ? -1.614 -3.556 -10.413 1.00 94.56 351 ILE A O 1
ATOM 2884 N N . VAL A 1 352 ? -2.365 -1.489 -10.900 1.00 94.75 352 VAL A N 1
ATOM 2885 C CA . VAL A 1 352 ? -3.760 -1.750 -10.555 1.00 94.75 352 VAL A CA 1
ATOM 2886 C C . VAL A 1 352 ? -4.311 -2.928 -11.346 1.00 94.75 352 VAL A C 1
ATOM 2888 O O . VAL A 1 352 ? -5.061 -3.715 -10.783 1.00 94.75 352 VAL A O 1
ATOM 2891 N N . ASN A 1 353 ? -3.968 -3.111 -12.624 1.00 96.38 353 ASN A N 1
ATOM 2892 C CA . ASN A 1 353 ? -4.568 -4.169 -13.446 1.00 96.38 353 ASN A CA 1
ATOM 2893 C C . ASN A 1 353 ? -3.832 -5.516 -13.404 1.00 96.38 353 ASN A C 1
ATOM 2895 O O . ASN A 1 353 ? -4.488 -6.562 -13.394 1.00 96.38 353 ASN A O 1
ATOM 2899 N N . GLU A 1 354 ? -2.502 -5.508 -13.356 1.00 96.31 354 GLU A N 1
ATOM 2900 C CA . GLU A 1 354 ? -1.659 -6.705 -13.474 1.00 96.31 354 GLU A CA 1
ATOM 2901 C C . GLU A 1 354 ? -1.211 -7.260 -12.116 1.00 96.31 354 GLU A C 1
ATOM 2903 O O . GLU A 1 354 ? -0.995 -8.470 -11.995 1.00 96.31 354 GLU A O 1
ATOM 2908 N N . LEU A 1 355 ? -1.083 -6.400 -11.100 1.00 95.31 355 LEU A N 1
ATOM 2909 C CA . LEU A 1 355 ? -0.560 -6.764 -9.785 1.00 95.31 355 LEU A CA 1
ATOM 2910 C C . LEU A 1 355 ? -1.643 -6.774 -8.710 1.00 95.31 355 LEU A C 1
ATOM 2912 O O . LEU A 1 355 ? -1.779 -7.776 -8.019 1.00 95.31 355 LEU A O 1
ATOM 2916 N N . ASP A 1 356 ? -2.407 -5.698 -8.553 1.00 96.06 356 ASP A N 1
ATOM 2917 C CA . ASP A 1 356 ? -3.226 -5.502 -7.356 1.00 96.06 356 ASP A CA 1
ATOM 2918 C C . ASP A 1 356 ? -4.416 -6.461 -7.246 1.00 96.06 356 ASP A C 1
ATOM 2920 O O . ASP A 1 356 ? -5.243 -6.587 -8.155 1.00 96.06 356 ASP A O 1
ATOM 2924 N N . ASP A 1 357 ? -4.575 -7.068 -6.071 1.00 96.69 357 ASP A N 1
ATOM 2925 C CA . ASP A 1 357 ? -5.847 -7.660 -5.636 1.00 96.69 357 ASP A CA 1
ATOM 2926 C C . ASP A 1 357 ? -6.711 -6.636 -4.876 1.00 96.69 357 ASP A C 1
ATOM 2928 O O . ASP A 1 357 ? -7.938 -6.750 -4.840 1.00 96.69 357 ASP A O 1
ATOM 2932 N N . VAL A 1 358 ? -6.058 -5.624 -4.299 1.00 96.00 358 VAL A N 1
ATOM 2933 C CA . VAL A 1 358 ? -6.627 -4.482 -3.573 1.00 96.00 358 VAL A CA 1
ATOM 2934 C C . VAL A 1 358 ? -5.958 -3.230 -4.118 1.00 96.00 358 VAL A C 1
ATOM 2936 O O . VAL A 1 358 ? -4.746 -3.214 -4.254 1.00 96.00 358 VAL A O 1
ATOM 2939 N N . ILE A 1 359 ? -6.723 -2.194 -4.434 1.00 95.19 359 ILE A N 1
ATOM 2940 C CA . ILE A 1 359 ? -6.180 -0.927 -4.930 1.00 95.19 359 ILE A CA 1
ATOM 2941 C C . ILE A 1 359 ? -5.683 -0.108 -3.742 1.00 95.19 359 ILE A C 1
ATOM 2943 O O . ILE A 1 359 ? -6.423 0.068 -2.768 1.00 95.19 359 ILE A O 1
ATOM 2947 N N . LEU A 1 360 ? -4.471 0.434 -3.829 1.00 93.12 360 LEU A N 1
ATOM 2948 C CA . LEU A 1 360 ? -3.955 1.370 -2.834 1.00 93.12 360 LEU A CA 1
ATOM 2949 C C . LEU A 1 360 ? -4.229 2.822 -3.209 1.00 93.12 360 LEU A C 1
ATOM 2951 O O . LEU A 1 360 ? -4.115 3.249 -4.359 1.00 93.12 360 LEU A O 1
ATOM 2955 N N . HIS A 1 361 ? -4.580 3.601 -2.194 1.00 90.69 361 HIS A N 1
ATOM 2956 C CA . HIS A 1 361 ? -4.744 5.037 -2.315 1.00 90.69 361 HIS A CA 1
ATOM 2957 C C . HIS A 1 361 ? -4.530 5.692 -0.958 1.00 90.69 361 HIS A C 1
ATOM 2959 O O . HIS A 1 361 ? -5.299 5.429 -0.042 1.00 90.69 361 HIS A O 1
ATOM 2965 N N . GLU A 1 362 ? -3.603 6.642 -0.876 1.00 88.50 362 GLU A N 1
ATOM 2966 C CA . GLU A 1 362 ? -3.496 7.579 0.250 1.00 88.50 362 GLU A CA 1
ATOM 2967 C C . GLU A 1 362 ? -3.955 8.968 -0.178 1.00 88.50 362 GLU A C 1
ATOM 2969 O O . GLU A 1 362 ? -3.396 9.590 -1.096 1.00 88.50 362 GLU A O 1
ATOM 2974 N N . GLY A 1 363 ? -4.989 9.459 0.491 1.00 82.12 363 GLY A N 1
ATOM 2975 C CA . GLY A 1 363 ? -5.502 10.799 0.261 1.00 82.12 363 GLY A CA 1
ATOM 2976 C C . GLY A 1 363 ? -6.730 11.070 1.113 1.00 82.12 363 GLY A C 1
ATOM 2977 O O . GLY A 1 363 ? -7.645 10.242 1.182 1.00 82.12 363 GLY A O 1
ATOM 2978 N N . GLY A 1 364 ? -6.722 12.231 1.762 1.00 76.50 364 GLY A N 1
ATOM 2979 C CA . GLY A 1 364 ? -7.764 12.633 2.696 1.00 76.50 364 GLY A CA 1
ATOM 2980 C C . GLY A 1 364 ? -8.593 13.836 2.252 1.00 76.50 364 GLY A C 1
ATOM 2981 O O . GLY A 1 364 ? -9.770 13.887 2.558 1.00 76.50 364 GLY A O 1
ATOM 2982 N N . GLU A 1 365 ? -8.029 14.786 1.508 1.00 83.88 365 GLU A N 1
ATOM 2983 C CA . GLU A 1 365 ? -8.684 16.085 1.264 1.00 83.88 365 GLU A CA 1
ATOM 2984 C C . GLU A 1 365 ? -9.774 16.055 0.170 1.00 83.88 365 GLU A C 1
ATOM 2986 O O . GLU A 1 365 ? -10.606 16.958 0.069 1.00 83.88 365 GLU A O 1
ATOM 2991 N N . SER A 1 366 ? -9.755 15.054 -0.716 1.00 87.31 366 SER A N 1
ATOM 2992 C CA . SER A 1 366 ? -10.650 14.977 -1.877 1.00 87.31 366 SER A CA 1
ATOM 2993 C C . SER A 1 366 ? -10.820 13.547 -2.382 1.00 87.31 366 SER A C 1
ATOM 2995 O O . SER A 1 366 ? -9.883 12.748 -2.366 1.00 87.31 366 SER A O 1
ATOM 2997 N N . THR A 1 367 ? -11.999 13.245 -2.931 1.00 90.62 367 THR A N 1
ATOM 2998 C CA . THR A 1 367 ? -12.293 11.956 -3.570 1.00 90.62 367 THR A CA 1
ATOM 2999 C C . THR A 1 367 ? -11.704 11.826 -4.975 1.00 90.62 367 THR A C 1
ATOM 3001 O O . THR A 1 367 ? -11.711 10.731 -5.517 1.00 90.62 367 THR A O 1
ATOM 3004 N N . LEU A 1 368 ? -11.149 12.887 -5.573 1.00 90.00 368 LEU A N 1
ATOM 3005 C CA . LEU A 1 368 ? -10.684 12.841 -6.967 1.00 90.00 368 LEU A CA 1
ATOM 3006 C C . LEU A 1 368 ? -9.559 11.816 -7.195 1.00 90.00 368 LEU A C 1
ATOM 3008 O O . LEU A 1 368 ? -9.562 11.119 -8.206 1.00 90.00 368 LEU A O 1
ATOM 3012 N N . GLY A 1 369 ? -8.602 11.720 -6.265 1.00 87.69 369 GLY A N 1
ATOM 3013 C CA . GLY A 1 369 ? -7.521 10.729 -6.349 1.00 87.69 369 GLY A CA 1
ATOM 3014 C C . GLY A 1 369 ? -8.045 9.297 -6.234 1.00 87.69 369 GLY A C 1
ATOM 3015 O O . GLY A 1 369 ? -7.619 8.419 -6.982 1.00 87.69 369 GLY A O 1
ATOM 3016 N N . LEU A 1 370 ? -9.024 9.095 -5.348 1.00 90.00 370 LEU A N 1
ATOM 3017 C CA . LEU A 1 370 ? -9.746 7.838 -5.170 1.00 90.00 370 LEU A CA 1
ATOM 3018 C C . LEU A 1 370 ? -10.483 7.450 -6.460 1.00 90.00 370 LEU A C 1
ATOM 3020 O O . LEU A 1 370 ? -10.315 6.339 -6.955 1.00 90.00 370 LEU A O 1
ATOM 3024 N N . ASP A 1 371 ? -11.261 8.376 -7.018 1.00 92.19 371 ASP A N 1
ATOM 3025 C CA . ASP A 1 371 ? -12.051 8.155 -8.229 1.00 92.19 371 ASP A CA 1
ATOM 3026 C C . ASP A 1 371 ? -11.154 7.833 -9.428 1.00 92.19 371 ASP A C 1
ATOM 3028 O O . ASP A 1 371 ? -11.486 6.960 -10.230 1.00 92.19 371 ASP A O 1
ATOM 3032 N N . LEU A 1 372 ? -9.992 8.490 -9.531 1.00 91.19 372 LEU A N 1
ATOM 3033 C CA . LEU A 1 372 ? -9.011 8.198 -10.571 1.00 91.19 372 LEU A CA 1
ATOM 3034 C C . LEU A 1 372 ? -8.430 6.785 -10.423 1.00 91.19 372 LEU A C 1
ATOM 3036 O O . LEU A 1 372 ? -8.430 6.050 -11.404 1.00 91.19 372 LEU A O 1
ATOM 3040 N N . GLN A 1 373 ? -8.000 6.373 -9.224 1.00 90.50 373 GLN A N 1
ATOM 3041 C CA . GLN A 1 373 ? -7.489 5.010 -9.007 1.00 90.50 373 GLN A CA 1
ATOM 3042 C C . GLN A 1 373 ? -8.544 3.941 -9.324 1.00 90.50 373 GLN A C 1
ATOM 3044 O O . GLN A 1 373 ? -8.251 2.936 -9.970 1.00 90.50 373 GLN A O 1
ATOM 3049 N N . LEU A 1 374 ? -9.800 4.173 -8.931 1.00 92.25 374 LEU A N 1
ATOM 3050 C CA . LEU A 1 374 ? -10.905 3.281 -9.287 1.00 92.25 374 LEU A CA 1
ATOM 3051 C C . LEU A 1 374 ? -11.136 3.225 -10.803 1.00 92.25 374 LEU A C 1
ATOM 3053 O O . LEU A 1 374 ? -11.430 2.153 -11.327 1.00 92.25 374 LEU A O 1
ATOM 3057 N N . ALA A 1 375 ? -10.998 4.355 -11.504 1.00 93.75 375 ALA A N 1
ATOM 3058 C CA . ALA A 1 375 ? -11.184 4.443 -12.950 1.00 93.75 375 ALA A CA 1
ATOM 3059 C C . ALA A 1 375 ? -10.060 3.776 -13.759 1.00 93.75 375 ALA A C 1
ATOM 3061 O O . ALA A 1 375 ? -10.319 3.334 -14.876 1.00 93.75 375 ALA A O 1
ATOM 3062 N N . LEU A 1 376 ? -8.842 3.684 -13.212 1.00 93.44 376 LEU A N 1
ATOM 3063 C CA . LEU A 1 376 ? -7.735 2.949 -13.835 1.00 93.44 376 LEU A CA 1
ATOM 3064 C C . LEU A 1 376 ? -7.956 1.431 -13.815 1.00 93.44 376 LEU A C 1
ATOM 3066 O O . LEU A 1 376 ? -7.391 0.717 -14.639 1.00 93.44 376 LEU A O 1
ATOM 3070 N N . SER A 1 377 ? -8.776 0.920 -12.895 1.00 94.94 377 SER A N 1
ATOM 3071 C CA . SER A 1 377 ? -9.019 -0.514 -12.776 1.00 94.94 377 SER A CA 1
ATOM 3072 C C . SER A 1 377 ? -10.046 -1.016 -13.790 1.00 94.94 377 SER A C 1
ATOM 3074 O O . SER A 1 377 ? -11.215 -0.632 -13.770 1.00 94.94 377 SER A O 1
ATOM 3076 N N . GLU A 1 378 ? -9.659 -1.993 -14.609 1.00 96.62 378 GLU A N 1
ATOM 3077 C CA . GLU A 1 378 ? -10.554 -2.698 -15.537 1.00 96.62 378 GLU A CA 1
ATOM 3078 C C . GLU A 1 378 ? -11.618 -3.539 -14.807 1.00 96.62 378 GLU A C 1
ATOM 3080 O O . GLU A 1 378 ? -12.641 -3.924 -15.381 1.00 96.62 378 GLU A O 1
ATOM 3085 N N . LYS A 1 379 ? -11.378 -3.865 -13.531 1.00 95.56 379 LYS A N 1
ATOM 3086 C CA . LYS A 1 379 ? -12.262 -4.685 -12.690 1.00 95.56 379 LYS A CA 1
ATOM 3087 C C . LYS A 1 379 ? -12.539 -3.992 -11.366 1.00 95.56 379 LYS A C 1
ATOM 3089 O O . LYS A 1 379 ? -11.684 -3.315 -10.810 1.00 95.56 379 LYS A O 1
ATOM 3094 N N . LYS A 1 380 ? -13.716 -4.229 -10.793 1.00 95.38 380 LYS A N 1
ATOM 3095 C CA . LYS A 1 380 ? -13.990 -3.792 -9.418 1.00 95.38 380 LYS A CA 1
ATOM 3096 C C . LYS A 1 380 ? -13.110 -4.575 -8.442 1.00 95.38 380 LYS A C 1
ATOM 3098 O O . LYS A 1 380 ? -13.096 -5.805 -8.504 1.00 95.38 380 LYS A O 1
ATOM 3103 N N . LYS A 1 381 ? -12.416 -3.851 -7.567 1.00 95.75 381 LYS A N 1
ATOM 3104 C CA . LYS A 1 381 ? -11.538 -4.371 -6.513 1.00 95.75 381 LYS A CA 1
ATOM 3105 C C . LYS A 1 381 ? -11.747 -3.548 -5.241 1.00 95.75 381 LYS A C 1
ATOM 3107 O O . LYS A 1 381 ? -12.134 -2.380 -5.357 1.00 95.75 381 LYS A O 1
ATOM 3112 N N . PRO A 1 382 ? -11.531 -4.117 -4.044 1.00 96.38 382 PRO A N 1
ATOM 3113 C CA . PRO A 1 382 ? -11.470 -3.332 -2.824 1.00 96.38 382 PRO A CA 1
ATOM 3114 C C . PRO A 1 382 ? -10.395 -2.267 -2.937 1.00 96.38 382 PRO A C 1
ATOM 3116 O O . PRO A 1 382 ? -9.352 -2.510 -3.535 1.00 96.38 382 PRO A O 1
ATOM 3119 N N . LEU A 1 383 ? -10.655 -1.108 -2.349 1.00 95.00 383 LEU A N 1
ATOM 3120 C CA . LEU A 1 383 ? -9.679 -0.037 -2.250 1.00 95.00 383 LEU A CA 1
ATOM 3121 C C . LEU A 1 383 ? -9.377 0.250 -0.785 1.00 95.00 383 LEU A C 1
ATOM 3123 O O . LEU A 1 383 ? -10.299 0.384 0.031 1.00 95.00 383 LEU A O 1
ATOM 3127 N N . ALA A 1 384 ? -8.089 0.331 -0.474 1.00 94.94 384 ALA A N 1
ATOM 3128 C CA . ALA A 1 384 ? -7.574 0.525 0.866 1.00 94.94 384 ALA A CA 1
ATOM 3129 C C . ALA A 1 384 ? -6.691 1.773 0.958 1.00 94.94 384 ALA A C 1
ATOM 3131 O O . ALA A 1 384 ? -5.896 2.066 0.066 1.00 94.94 384 ALA A O 1
ATOM 3132 N N . ASP A 1 385 ? -6.836 2.484 2.070 1.00 94.00 385 ASP A N 1
ATOM 3133 C CA . ASP A 1 385 ? -6.005 3.622 2.440 1.00 94.00 385 ASP A CA 1
ATOM 3134 C C . ASP A 1 385 ? -5.273 3.305 3.747 1.00 94.00 385 ASP A C 1
ATOM 3136 O O . ASP A 1 385 ? -5.903 3.322 4.811 1.00 94.00 385 ASP A O 1
ATOM 3140 N N . PRO A 1 386 ? -3.982 2.935 3.690 1.00 92.50 386 PRO A N 1
ATOM 3141 C CA . PRO A 1 386 ? -3.236 2.531 4.875 1.00 92.50 386 PRO A CA 1
ATOM 3142 C C . PRO A 1 386 ? -2.800 3.718 5.749 1.00 92.50 386 PRO A C 1
ATOM 3144 O O . PRO A 1 386 ? -2.402 3.484 6.891 1.00 92.50 386 PRO A O 1
ATOM 3147 N N . GLU A 1 387 ? -2.872 4.964 5.259 1.00 89.94 387 GLU A N 1
ATOM 3148 C CA . GLU A 1 387 ? -2.335 6.152 5.943 1.00 89.94 387 GLU A CA 1
ATOM 3149 C C . GLU A 1 387 ? -3.185 7.426 5.728 1.00 89.94 387 GLU A C 1
ATOM 3151 O O . GLU A 1 387 ? -2.660 8.525 5.563 1.00 89.94 387 GLU A O 1
ATOM 3156 N N . MET A 1 388 ? -4.518 7.332 5.780 1.00 91.12 388 MET A N 1
ATOM 3157 C CA . MET A 1 388 ? -5.378 8.511 5.601 1.00 91.12 388 MET A CA 1
ATOM 3158 C C . MET A 1 388 ? -5.144 9.527 6.724 1.00 91.12 388 MET A C 1
ATOM 3160 O O . MET A 1 388 ? -5.312 9.203 7.904 1.00 91.12 388 MET A O 1
ATOM 3164 N N . TYR A 1 389 ? -4.819 10.772 6.367 1.00 89.25 389 TYR A N 1
ATOM 3165 C CA . TYR A 1 389 ? -4.524 11.797 7.364 1.00 89.25 389 TYR A CA 1
ATOM 3166 C C . TYR A 1 389 ? -5.712 12.060 8.310 1.00 89.25 389 TYR A C 1
ATOM 3168 O O . TYR A 1 389 ? -6.857 12.227 7.889 1.00 89.25 389 TYR A O 1
ATOM 3176 N N . LEU A 1 390 ? -5.446 12.101 9.617 1.00 86.50 390 LEU A N 1
ATOM 3177 C CA . LEU A 1 390 ? -6.446 12.285 10.672 1.00 86.50 390 LEU A CA 1
ATOM 3178 C C . LEU A 1 390 ? -7.093 13.673 10.604 1.00 86.50 390 LEU A C 1
ATOM 3180 O O . LEU A 1 390 ? -8.235 13.840 11.027 1.00 86.50 390 LEU A O 1
ATOM 3184 N N . ASP A 1 391 ? -6.368 14.658 10.077 1.00 86.38 391 ASP A N 1
ATOM 3185 C CA . ASP A 1 391 ? -6.879 16.003 9.803 1.00 86.38 391 ASP A CA 1
ATOM 3186 C C . ASP A 1 391 ? -7.908 16.048 8.667 1.00 86.38 391 ASP A C 1
ATOM 3188 O O . ASP A 1 391 ? -8.527 17.083 8.477 1.00 86.38 391 ASP A O 1
ATOM 3192 N N . SER A 1 392 ? -8.102 14.933 7.961 1.00 87.88 392 SER A N 1
ATOM 3193 C CA . SER A 1 392 ? -9.021 14.789 6.838 1.00 87.88 392 SER A CA 1
ATOM 3194 C C . SER A 1 392 ? -10.237 13.919 7.184 1.00 87.88 392 SER A C 1
ATOM 3196 O O . SER A 1 392 ? -10.932 13.410 6.301 1.00 87.88 392 SER A O 1
ATOM 3198 N N . VAL A 1 393 ? -10.497 13.678 8.473 1.00 88.00 393 VAL A N 1
ATOM 3199 C CA . VAL A 1 393 ? -11.561 12.772 8.939 1.00 88.00 393 VAL A CA 1
ATOM 3200 C C . VAL A 1 393 ? -12.961 13.200 8.478 1.00 88.00 393 VAL A C 1
ATOM 3202 O O . VAL A 1 393 ? -13.837 12.354 8.297 1.00 88.00 393 VAL A O 1
ATOM 3205 N N . GLU A 1 394 ? -13.186 14.488 8.224 1.00 90.00 394 GLU A N 1
ATOM 3206 C CA . GLU A 1 394 ? -14.420 15.020 7.638 1.00 90.00 394 GLU A CA 1
ATOM 3207 C C . GLU A 1 394 ? -14.721 14.448 6.243 1.00 90.00 394 GLU A C 1
ATOM 3209 O O . GLU A 1 394 ? -15.885 14.362 5.847 1.00 90.00 394 GLU A O 1
ATOM 3214 N N . HIS A 1 395 ? -13.696 13.992 5.522 1.00 91.44 395 HIS A N 1
ATOM 3215 C CA . HIS A 1 395 ? -13.822 13.389 4.199 1.00 91.44 395 HIS A CA 1
ATOM 3216 C C . HIS A 1 395 ? -14.001 11.868 4.246 1.00 91.44 395 HIS A C 1
ATOM 3218 O O . HIS A 1 395 ? -14.257 11.251 3.210 1.00 91.44 395 HIS A O 1
ATOM 3224 N N . LEU A 1 396 ? -13.934 11.245 5.428 1.00 92.62 396 LEU A N 1
ATOM 3225 C CA . LEU A 1 396 ? -14.051 9.794 5.584 1.00 92.62 396 LEU A CA 1
ATOM 3226 C C . LEU A 1 396 ? -15.359 9.251 4.986 1.00 92.62 396 LEU A C 1
ATOM 3228 O O . LEU A 1 396 ? -15.339 8.296 4.211 1.00 92.62 396 LEU A O 1
ATOM 3232 N N . LEU A 1 397 ? -16.494 9.884 5.302 1.00 93.12 397 LEU A N 1
ATOM 3233 C CA . LEU A 1 397 ? -17.799 9.487 4.762 1.00 93.12 397 LEU A CA 1
ATOM 3234 C C . LEU A 1 397 ? -17.883 9.667 3.234 1.00 93.12 397 LEU A C 1
ATOM 3236 O O . LEU A 1 397 ? -18.255 8.701 2.566 1.00 93.12 397 LEU A O 1
ATOM 3240 N N . PRO A 1 398 ? -17.510 10.825 2.648 1.00 94.38 398 PRO A N 1
ATOM 3241 C CA . PRO A 1 398 ? -17.371 10.957 1.197 1.00 94.38 398 PRO A CA 1
ATOM 3242 C C . PRO A 1 398 ? -16.526 9.853 0.547 1.00 94.38 398 PRO A C 1
ATOM 3244 O O . PRO A 1 398 ? -16.958 9.261 -0.439 1.00 94.38 398 PRO A O 1
ATOM 3247 N N . HIS A 1 399 ? -15.370 9.506 1.119 1.00 93.88 399 HIS A N 1
ATOM 3248 C CA . HIS A 1 399 ? -14.530 8.431 0.587 1.00 93.88 399 HIS A CA 1
ATOM 3249 C C . HIS A 1 399 ? -15.222 7.060 0.624 1.00 93.88 399 HIS A C 1
ATOM 3251 O O . HIS A 1 399 ? -15.135 6.313 -0.353 1.00 93.88 399 HIS A O 1
ATOM 3257 N N . PHE A 1 400 ? -15.942 6.732 1.702 1.00 94.00 400 PHE A N 1
ATOM 3258 C CA . PHE A 1 400 ? -16.731 5.496 1.769 1.00 94.00 400 PHE A CA 1
ATOM 3259 C C . PHE A 1 400 ? -17.840 5.454 0.714 1.00 94.00 400 PHE A C 1
ATOM 3261 O O . PHE A 1 400 ? -18.027 4.428 0.059 1.00 94.00 400 PHE A O 1
ATOM 3268 N N . LEU A 1 401 ? -18.539 6.574 0.501 1.00 93.81 401 LEU A N 1
ATOM 3269 C CA . LEU A 1 401 ? -19.589 6.687 -0.517 1.00 93.81 401 LEU A CA 1
ATOM 3270 C C . LEU A 1 401 ? -19.048 6.534 -1.946 1.00 93.81 401 LEU A C 1
ATOM 3272 O O . LEU A 1 401 ? -19.759 6.033 -2.814 1.00 93.81 401 LEU A O 1
ATOM 3276 N N . HIS A 1 402 ? -17.793 6.918 -2.177 1.00 93.38 402 HIS A N 1
ATOM 3277 C CA . HIS A 1 402 ? -17.097 6.749 -3.454 1.00 93.38 402 HIS A CA 1
ATOM 3278 C C . HIS A 1 402 ? -16.444 5.364 -3.625 1.00 93.38 402 HIS A C 1
ATOM 3280 O O . HIS A 1 402 ? -15.917 5.062 -4.690 1.00 93.38 402 HIS A O 1
ATOM 3286 N N . GLY A 1 403 ? -16.513 4.488 -2.617 1.00 91.94 403 GLY A N 1
ATOM 3287 C CA . GLY A 1 403 ? -16.093 3.089 -2.743 1.00 91.94 403 GLY A CA 1
ATOM 3288 C C . GLY A 1 403 ? -14.781 2.718 -2.054 1.00 91.94 403 GLY A C 1
ATOM 3289 O O . GLY A 1 403 ? -14.308 1.598 -2.247 1.00 91.94 403 GLY A O 1
ATOM 3290 N N . LYS A 1 404 ? -14.197 3.596 -1.225 1.00 92.56 404 LYS A N 1
ATOM 3291 C CA . LYS A 1 404 ? -13.107 3.198 -0.317 1.00 92.56 404 LYS A CA 1
ATOM 3292 C C . LYS A 1 404 ? -13.652 2.151 0.664 1.00 92.56 404 LYS A C 1
ATOM 3294 O O . LYS A 1 404 ? -14.704 2.368 1.250 1.00 92.56 404 LYS A O 1
ATOM 3299 N N . SER A 1 405 ? -12.989 1.004 0.812 1.00 93.44 405 SER A N 1
ATOM 3300 C CA . SER A 1 405 ? -13.474 -0.114 1.646 1.00 93.44 405 SER A CA 1
ATOM 3301 C C . SER A 1 405 ? -12.727 -0.209 2.973 1.00 93.44 405 SER A C 1
ATOM 3303 O O . SER A 1 405 ? -13.328 -0.549 3.993 1.00 93.44 405 SER A O 1
ATOM 3305 N N . VAL A 1 406 ? -11.436 0.124 2.980 1.00 95.00 406 VAL A N 1
ATOM 3306 C CA . VAL A 1 406 ? -10.578 0.032 4.164 1.00 95.00 406 VAL A CA 1
ATOM 3307 C C . VAL A 1 406 ? -9.830 1.345 4.357 1.00 95.00 406 VAL A C 1
ATOM 3309 O O . VAL A 1 406 ? -9.288 1.896 3.403 1.00 95.00 406 VAL A O 1
ATOM 3312 N N . VAL A 1 407 ? -9.806 1.848 5.588 1.00 94.81 407 VAL A N 1
ATOM 3313 C CA . VAL A 1 407 ? -9.107 3.076 5.974 1.00 94.81 407 VAL A CA 1
ATOM 3314 C C . VAL A 1 407 ? -8.370 2.851 7.277 1.00 94.81 407 VAL A C 1
ATOM 3316 O O . VAL A 1 407 ? -8.964 2.405 8.257 1.00 94.81 407 VAL A O 1
ATOM 3319 N N . GLN A 1 408 ? -7.104 3.237 7.321 1.00 93.62 408 GLN A N 1
ATOM 3320 C CA . GLN A 1 408 ? -6.347 3.355 8.551 1.00 93.62 408 GLN A CA 1
ATOM 3321 C C . GLN A 1 408 ? -5.891 4.798 8.738 1.00 93.62 408 GLN A C 1
ATOM 3323 O O . GLN A 1 408 ? -5.155 5.342 7.923 1.00 93.62 408 GLN A O 1
ATOM 3328 N N . LEU A 1 409 ? -6.362 5.434 9.812 1.00 92.94 409 LEU A N 1
ATOM 3329 C CA . LEU A 1 409 ? -6.084 6.847 10.055 1.00 92.94 409 LEU A CA 1
ATOM 3330 C C . LEU A 1 409 ? -4.670 7.042 10.624 1.00 92.94 409 LEU A C 1
ATOM 3332 O O . LEU A 1 409 ? -4.295 6.413 11.623 1.00 92.94 409 LEU A O 1
ATOM 3336 N N . PHE A 1 410 ? -3.922 7.966 10.025 1.00 87.88 410 PHE A N 1
ATOM 3337 C CA . PHE A 1 410 ? -2.570 8.389 10.392 1.00 87.88 410 PHE A CA 1
ATOM 3338 C C . PHE A 1 410 ? -2.521 9.912 10.611 1.00 87.88 410 PHE A C 1
ATOM 3340 O O . PHE A 1 410 ? -3.194 10.660 9.944 1.00 87.88 410 PHE A O 1
ATOM 3347 N N . HIS A 1 411 ? -1.759 10.513 11.509 1.00 76.81 411 HIS A N 1
ATOM 3348 C CA . HIS A 1 411 ? -1.131 9.954 12.686 1.00 76.81 411 HIS A CA 1
ATOM 3349 C C . HIS A 1 411 ? -2.099 10.113 13.864 1.00 76.81 411 HIS A C 1
ATOM 3351 O O . HIS A 1 411 ? -2.728 11.162 13.992 1.00 76.81 411 HIS A O 1
ATOM 3357 N N . TRP A 1 412 ? -2.214 9.114 14.744 1.00 72.69 412 TRP A N 1
ATOM 3358 C CA . TRP A 1 412 ? -2.987 9.247 15.984 1.00 72.69 412 TRP A CA 1
ATOM 3359 C C . TRP A 1 412 ? -2.064 9.672 17.139 1.00 72.69 412 TRP A C 1
ATOM 3361 O O . TRP A 1 412 ? -1.337 8.832 17.674 1.00 72.69 412 TRP A O 1
ATOM 3371 N N . PRO A 1 413 ? -2.079 10.952 17.563 1.00 61.06 413 PRO A N 1
ATOM 3372 C CA . PRO A 1 413 ? -1.215 11.448 18.624 1.00 61.06 413 PRO A CA 1
ATOM 3373 C C . PRO A 1 413 ? -1.861 11.148 19.985 1.00 61.06 413 PRO A C 1
ATOM 3375 O O . PRO A 1 413 ? -2.473 12.027 20.605 1.00 61.06 413 PRO A O 1
ATOM 3378 N N . ALA A 1 414 ? -1.793 9.891 20.424 1.00 55.19 414 ALA A N 1
ATOM 3379 C CA . ALA A 1 414 ? -2.046 9.537 21.822 1.00 55.19 414 ALA A CA 1
ATOM 3380 C C . ALA A 1 414 ? -0.733 9.515 22.596 1.00 55.19 414 ALA A C 1
ATOM 3382 O O . ALA A 1 414 ? 0.112 8.643 22.298 1.00 55.19 414 ALA A O 1
#

Radius of gyration: 26.62 Å; chains: 1; bounding box: 70×47×78 Å

Foldseek 3Di:
DLVLLVVLLVLLVVLLVVCVVVVHDQLVLLVLNVLSCCLNPNQCVDPVCVDPVSNVVSSVSSNVSSNVSSVVSVCVVVCVPPDDDDDPVDDDDHPDDPDAFQPQFDDDFAAGAGPVRHGFFAEAAPDPDPSCCSPHPDLLQEEALLLLLLEFLACLVVALLVVLQVPPVQQAFPQDQDDFFRNHDAQPPPDHDDNDGSHTDSLDPSRVVRSLVSLVPPLVVSSVDRNYQAYENAERGFDDGQPPSLLVLLQVVCCVVQVDVVSVCVQQVHDDPGSNPDHQFRDDLLHGDPPTRVSSPVSLLVSLLVVSLVSLVVSLVSNCVVPVRHWYAYDYELCCVDPSNSRRNDDLLCRQAPPGQEFEYEDQQDCPSVLVSCVSYPGRHHYEYSEHEPVRVVCVVVNVVSSHRYYYYPDDDD

Sequence (414 aa):
MRKEAQKQSDLLRETIRAAQLQGLETIYQERHLVTADIGLQIRPRLAWYNNDDKKREMFSYVAESCRRGRRELEDTMQSIVRLVEADDTQVSEPLIRPLPRLKGRPIRGSYFLDEHNEPMMVVSLHSPSQMLQRFFATPYQHIESYTVGGGSRWSIYDSPVYGAFQKWPDTRRVGWDGWCGHLIRDVNSMAGKKRENIVICLESPHIKEAVKEYIQTNIPKFHANPELLYDIEAYELMYICYCERSQRMFHDWLGKKYGGVERANDKWSTTYKSFGEVVPPPVKDSRPLPDTNRAIWYDWARFNQDRFTDYLLWVRGLIREIDPQTPLTAGGSSSMLAGRTGTTGIDEERIVNELDDVILHEGGESTLGLDLQLALSEKKKPLADPEMYLDSVEHLLPHFLHGKSVVQLFHWPA